Protein AF-E4WZV2-F1 (afdb_monomer_lite)

Sequence (650 aa):
MSTLGLYFEDKPLRQGTKRGLGPADRYPQDKLQKEDELSATFLKHGFSLINPLISQPNESSSAKDVFMQKFSEKSEEDETLMPNFYEKRVLKSLKQIQEDSMRCFQIQDELKEAKRKVSIPKDCFRLIPTGIAAHQNRHRDLRIFLEDLSDSIPLEDLLNPKKRNTKIPMFVPRKNELFYLFAEHNVPVSRATWYIKLIAYNMPLLLPEQTSKSNRTKRQKDDPGAEWTKKVVDFFEDMWNKHTDYNLPSQKSQSASQAKPMSREAIEDYWNYACDILRYMYTENMLDKEEILLRILKICEAIKPGEEYKLRQILPILLVYISDYVRNTLHSRRLSFFASQMIYWIEVEMTEEQNREKNDAIATKDKLNNNLEYERRYDTLTWGLNSIIHMVTMYCPSALVWYDPGDIRNHPGSPLDILPQAPSQMMIPPSAAQFYNGEEEYLQYLRQHERMISKRSTAVENKWSRYTSKDSLTSAVITKVVDIIRVLDKAAQTIRGTDSSKSDPLKPVYDPIFKLGNIETSSIIGTLCDWAVNSKRYGSFRAILIAKLLAQRKEEIDLQEPNRKSSVPVFQSELFTYLNESAPYSENTEAFHHLICLFGELIRHDCFSHSMYISSLISRGIRTDITSHSNPGMLIIFNCFEFINFITIK

Radius of gyration: 41.73 Å; chains: 1; bounding box: 101×79×146 Å

Organism: Oikopleura dioica (NCBI:txid34765)

Structure (mmCIF, N/CA/C/O backbone):
data_AF-E4WZV2-F1
#
_entry.id   AF-E4WZV2-F1
#
loop_
_atom_site.group_PDB
_atom_site.id
_atom_site.type_symbol
_atom_site.label_atom_id
_atom_site.label_alt_id
_atom_site.label_comp_id
_atom_site.label_asym_id
_atom_site.label_entity_id
_atom_site.label_seq_id
_atom_site.pdbx_PDB_ins_code
_atom_site.Cartn_x
_atom_site.Cartn_y
_atom_site.Cartn_z
_atom_site.occupancy
_atom_site.B_iso_or_equiv
_atom_site.auth_seq_id
_atom_site.auth_comp_id
_atom_site.auth_asym_id
_atom_site.auth_atom_id
_atom_site.pdbx_PDB_model_num
ATOM 1 N N . MET A 1 1 ? -23.251 9.380 -36.794 1.00 33.19 1 MET A N 1
ATOM 2 C CA . MET A 1 1 ? -22.694 8.838 -38.049 1.00 33.19 1 MET A CA 1
ATOM 3 C C . MET A 1 1 ? -21.344 8.216 -37.728 1.00 33.19 1 MET A C 1
ATOM 5 O O . MET A 1 1 ? -20.377 8.951 -37.607 1.00 33.19 1 MET A O 1
ATOM 9 N N . SER A 1 2 ? -21.286 6.902 -37.492 1.00 25.09 2 SER A N 1
ATOM 10 C CA . SER A 1 2 ? -20.016 6.170 -37.418 1.00 25.09 2 SER A CA 1
ATOM 11 C C . SER A 1 2 ? -19.949 5.203 -38.596 1.00 25.09 2 SER A C 1
ATOM 13 O O . SER A 1 2 ? -20.715 4.251 -38.717 1.00 25.09 2 SER A O 1
ATOM 15 N N . THR A 1 3 ? -19.062 5.523 -39.525 1.00 30.50 3 THR A N 1
ATOM 16 C CA . THR A 1 3 ? -18.674 4.692 -40.657 1.00 30.50 3 THR A CA 1
ATOM 17 C C . THR A 1 3 ? -17.703 3.626 -40.155 1.00 30.50 3 THR A C 1
ATOM 19 O O . THR A 1 3 ? -16.526 3.892 -39.930 1.00 30.50 3 THR A O 1
ATOM 22 N N . LEU A 1 4 ? -18.204 2.406 -39.953 1.00 29.59 4 LEU A N 1
ATOM 23 C CA . LEU A 1 4 ? -17.368 1.216 -39.796 1.00 29.59 4 LEU A CA 1
ATOM 24 C C . LEU A 1 4 ? -16.788 0.857 -41.170 1.00 29.59 4 LEU A C 1
ATOM 26 O O . LEU A 1 4 ? -17.463 0.268 -42.011 1.00 29.59 4 LEU A O 1
ATOM 30 N N . GLY A 1 5 ? -15.540 1.264 -41.402 1.00 29.16 5 GLY A N 1
ATOM 31 C CA . GLY A 1 5 ? -14.738 0.808 -42.531 1.00 29.16 5 GLY A CA 1
ATOM 32 C C . GLY A 1 5 ? -14.403 -0.672 -42.366 1.00 29.16 5 GLY A C 1
ATOM 33 O O . GLY A 1 5 ? -13.585 -1.038 -41.525 1.00 29.16 5 GLY A O 1
ATOM 34 N N . LEU A 1 6 ? -15.050 -1.523 -43.159 1.00 30.12 6 LEU A N 1
ATOM 35 C CA . LEU A 1 6 ? -14.664 -2.919 -43.330 1.00 30.12 6 LEU A CA 1
ATOM 36 C C . LEU A 1 6 ? -13.419 -2.963 -44.224 1.00 30.12 6 LEU A C 1
ATOM 38 O O . LEU A 1 6 ? -13.514 -2.819 -45.441 1.00 30.12 6 LEU A O 1
ATOM 42 N N . TYR A 1 7 ? -12.247 -3.140 -43.615 1.00 29.33 7 TYR A N 1
ATOM 43 C CA . TYR A 1 7 ? -11.054 -3.584 -44.331 1.00 29.33 7 TYR A CA 1
ATOM 44 C C . TYR A 1 7 ? -11.296 -5.016 -44.826 1.00 29.33 7 TYR A C 1
ATOM 46 O O . TYR A 1 7 ? -11.487 -5.932 -44.026 1.00 29.33 7 TYR A O 1
ATOM 54 N N . PHE A 1 8 ? -11.313 -5.204 -46.146 1.00 30.94 8 PHE A N 1
ATOM 55 C CA . PHE A 1 8 ? -11.288 -6.523 -46.771 1.00 30.94 8 PHE A CA 1
ATOM 56 C C . PHE A 1 8 ? -9.893 -7.134 -46.576 1.00 30.94 8 PHE A C 1
ATOM 58 O O . PHE A 1 8 ? -8.922 -6.702 -47.190 1.00 30.94 8 PHE A O 1
ATOM 65 N N . GLU A 1 9 ? -9.787 -8.126 -45.693 1.00 28.84 9 GLU A N 1
ATOM 66 C CA . GLU A 1 9 ? -8.647 -9.044 -45.660 1.00 28.84 9 GLU A CA 1
ATOM 67 C C . GLU A 1 9 ? -8.848 -10.096 -46.764 1.00 28.84 9 GLU A C 1
ATOM 69 O O . GLU A 1 9 ? -9.738 -10.945 -46.669 1.00 28.84 9 GLU A O 1
ATOM 74 N N . ASP A 1 10 ? -8.013 -10.056 -47.805 1.00 34.25 10 ASP A N 1
ATOM 75 C CA . ASP A 1 10 ? -7.937 -11.093 -48.838 1.00 34.25 10 ASP A CA 1
ATOM 76 C C . ASP A 1 10 ? -7.360 -12.389 -48.247 1.00 34.25 10 ASP A C 1
ATOM 78 O O . ASP A 1 10 ? -6.160 -12.667 -48.310 1.00 34.25 10 ASP A O 1
ATOM 82 N N . LYS A 1 11 ? -8.223 -13.222 -47.659 1.00 33.31 11 LYS A N 1
ATOM 83 C CA . LYS A 1 11 ? -7.899 -14.627 -47.385 1.00 33.31 11 LYS A CA 1
ATOM 84 C C . LYS A 1 11 ? -8.410 -15.491 -48.541 1.00 33.31 11 LYS A C 1
ATOM 86 O O . LYS A 1 11 ? -9.596 -15.419 -48.864 1.00 33.31 11 LYS A O 1
ATOM 91 N N . PRO A 1 12 ? -7.570 -16.350 -49.151 1.00 34.56 12 PRO A N 1
ATOM 92 C CA . PRO A 1 12 ? -8.030 -17.259 -50.190 1.00 34.56 12 PRO A CA 1
ATOM 93 C C . PRO A 1 12 ? -9.031 -18.248 -49.584 1.00 34.56 12 PRO A C 1
ATOM 95 O O . PRO A 1 12 ? -8.688 -19.068 -48.728 1.00 34.56 12 PRO A O 1
ATOM 98 N N . LEU A 1 13 ? -10.289 -18.149 -50.018 1.00 38.69 13 LEU A N 1
ATOM 99 C CA . LEU A 1 13 ? -11.359 -19.074 -49.658 1.00 38.69 13 LEU A CA 1
ATOM 100 C C . LEU A 1 13 ? -10.917 -20.505 -49.988 1.00 38.69 13 LEU A C 1
ATOM 102 O O . LEU A 1 13 ? -10.602 -20.825 -51.136 1.00 38.69 13 LEU A O 1
ATOM 106 N N . ARG A 1 14 ? -10.885 -21.372 -48.968 1.00 39.44 14 ARG A N 1
ATOM 107 C CA . ARG A 1 14 ? -10.616 -22.806 -49.124 1.00 39.44 14 ARG A CA 1
ATOM 108 C C . ARG A 1 14 ? -11.649 -23.398 -50.087 1.00 39.44 14 ARG A C 1
ATOM 110 O O . ARG A 1 14 ? -12.802 -23.599 -49.718 1.00 39.44 14 ARG A O 1
ATOM 117 N N . GLN A 1 15 ? -11.220 -23.686 -51.315 1.00 48.53 15 GLN A N 1
ATOM 118 C CA . GLN A 1 15 ? -11.997 -24.404 -52.323 1.00 48.53 15 GLN A CA 1
ATOM 119 C C . GLN A 1 15 ? -12.183 -25.858 -51.883 1.00 48.53 15 GLN A C 1
ATOM 121 O O . GLN A 1 15 ? -11.392 -26.743 -52.201 1.00 48.53 15 GLN A O 1
ATOM 126 N N . GLY A 1 16 ? -13.236 -26.095 -51.112 1.00 41.72 16 GLY A N 1
ATOM 127 C CA . GLY A 1 16 ? -13.683 -27.418 -50.721 1.00 41.72 16 GLY A CA 1
ATOM 128 C C . GLY A 1 16 ? -15.093 -27.655 -51.234 1.00 41.72 16 GLY A C 1
ATOM 129 O O . GLY A 1 16 ? -16.047 -27.176 -50.637 1.00 41.72 16 GLY A O 1
ATOM 130 N N . THR A 1 17 ? -15.191 -28.479 -52.278 1.00 43.09 17 THR A N 1
ATOM 131 C CA . THR A 1 17 ? -16.385 -29.163 -52.814 1.00 43.09 17 THR A CA 1
ATOM 132 C C . THR A 1 17 ? -17.188 -28.467 -53.928 1.00 43.09 17 THR A C 1
ATOM 134 O O . THR A 1 17 ? -17.688 -27.360 -53.793 1.00 43.09 17 THR A O 1
ATOM 137 N N . LYS A 1 18 ? -17.328 -29.229 -55.029 1.00 45.31 18 LYS A N 1
ATOM 138 C CA . LYS A 1 18 ? -17.996 -28.969 -56.322 1.00 45.31 18 LYS A CA 1
ATOM 139 C C . LYS A 1 18 ? -17.249 -28.040 -57.292 1.00 45.31 18 LYS A C 1
ATOM 141 O O . LYS A 1 18 ? -17.535 -26.857 -57.420 1.00 45.31 18 LYS A O 1
ATOM 146 N N . ARG A 1 19 ? -16.335 -28.648 -58.064 1.00 53.59 19 ARG A N 1
ATOM 147 C CA . ARG A 1 19 ? -15.896 -28.146 -59.379 1.00 53.59 19 ARG A CA 1
ATOM 148 C C . ARG A 1 19 ? -17.147 -27.819 -60.210 1.00 53.59 19 ARG A C 1
ATOM 150 O O . ARG A 1 19 ? -17.848 -28.748 -60.593 1.00 53.59 19 ARG A O 1
ATOM 157 N N . GLY A 1 20 ? -17.451 -26.547 -60.445 1.00 55.19 20 GLY A N 1
ATOM 158 C CA . GLY A 1 20 ? -18.516 -26.169 -61.383 1.00 55.19 20 GLY A CA 1
ATOM 159 C C . GLY A 1 20 ? -19.234 -24.855 -61.097 1.00 55.19 20 GLY A C 1
ATOM 160 O O . GLY A 1 20 ? -19.883 -24.336 -61.992 1.00 55.19 20 GLY A O 1
ATOM 161 N N . LEU A 1 21 ? -19.116 -24.285 -59.899 1.00 57.22 21 LEU A N 1
ATOM 162 C CA . LEU A 1 21 ? -19.646 -22.950 -59.626 1.00 57.22 21 LEU A CA 1
ATOM 163 C C . LEU A 1 21 ? -18.458 -22.047 -59.305 1.00 57.22 21 LEU A C 1
ATOM 165 O O . LEU A 1 21 ? -17.750 -22.269 -58.323 1.00 57.22 21 LEU A O 1
ATOM 169 N N . GLY A 1 22 ? -18.182 -21.101 -60.202 1.00 65.25 22 GLY A N 1
ATOM 170 C CA . GLY A 1 22 ? -17.192 -20.049 -59.988 1.00 65.25 22 GLY A CA 1
ATOM 171 C C . GLY A 1 22 ? -17.564 -19.150 -58.799 1.00 65.25 22 GLY A C 1
ATOM 172 O O . GLY A 1 22 ? -18.544 -19.413 -58.097 1.00 65.25 22 GLY A O 1
ATOM 173 N N . PRO A 1 23 ? -16.791 -18.083 -58.536 1.00 73.62 23 PRO A N 1
ATOM 174 C CA . PRO A 1 23 ? -17.208 -17.090 -57.551 1.00 73.62 23 PRO A CA 1
ATOM 175 C C . PRO A 1 23 ? -18.595 -16.530 -57.914 1.00 73.62 23 PRO A C 1
ATOM 177 O O . PRO A 1 23 ? -18.964 -16.503 -59.089 1.00 73.62 23 PRO A O 1
ATOM 180 N N . ALA A 1 24 ? -19.364 -16.118 -56.901 1.00 74.94 24 ALA A N 1
ATOM 181 C CA . ALA A 1 24 ? -20.712 -15.582 -57.095 1.00 74.94 24 ALA A CA 1
ATOM 182 C C . ALA A 1 24 ? -20.720 -14.459 -58.151 1.00 74.94 24 ALA A C 1
ATOM 184 O O . ALA A 1 24 ? -19.773 -13.675 -58.223 1.00 74.94 24 ALA A O 1
ATOM 185 N N . ASP A 1 25 ? -21.762 -14.427 -58.985 1.00 67.69 25 ASP A N 1
ATOM 186 C CA . ASP A 1 25 ? -21.923 -13.503 -60.121 1.00 67.69 25 ASP A CA 1
ATOM 187 C C . ASP A 1 25 ? -20.788 -13.507 -61.159 1.00 67.69 25 ASP A C 1
ATOM 189 O O . ASP A 1 25 ? -20.631 -12.562 -61.934 1.00 67.69 25 ASP A O 1
ATOM 193 N N . ARG A 1 26 ? -20.011 -14.595 -61.245 1.00 68.81 26 ARG A N 1
ATOM 194 C CA . ARG A 1 26 ? -18.988 -14.763 -62.280 1.00 68.81 26 ARG A CA 1
ATOM 195 C C . ARG A 1 26 ? -19.227 -16.022 -63.106 1.00 68.81 26 ARG A C 1
ATOM 197 O O . ARG A 1 26 ? -19.011 -17.138 -62.639 1.00 68.81 26 ARG A O 1
ATOM 204 N N . TYR A 1 27 ? -19.581 -15.813 -64.371 1.00 70.88 27 TYR A N 1
ATOM 205 C CA . TYR A 1 27 ? -19.827 -16.869 -65.353 1.00 70.88 27 TYR A CA 1
ATOM 206 C C . TYR A 1 27 ? -18.767 -16.798 -66.462 1.00 70.88 27 TYR A C 1
ATOM 208 O O . TYR A 1 27 ? -18.939 -16.051 -67.425 1.00 70.88 27 TYR A O 1
ATOM 216 N N . PRO A 1 28 ? -17.619 -17.482 -66.305 1.00 70.12 28 PRO A N 1
ATOM 217 C CA . PRO A 1 28 ? -16.607 -17.537 -67.355 1.00 70.12 28 PRO A CA 1
ATOM 218 C C . PRO A 1 28 ? -17.136 -18.291 -68.586 1.00 70.12 28 PRO A C 1
ATOM 220 O O . PRO A 1 28 ? -17.929 -19.221 -68.447 1.00 70.12 28 PRO A O 1
ATOM 223 N N . GLN A 1 29 ? -16.692 -17.898 -69.785 1.00 71.12 29 GLN A N 1
ATOM 224 C CA . GLN A 1 29 ? -16.990 -18.652 -71.005 1.00 71.12 29 GLN A CA 1
ATOM 225 C C . GLN A 1 29 ? -16.186 -19.953 -71.028 1.00 71.12 29 GLN A C 1
ATOM 227 O O . GLN A 1 29 ? -14.953 -19.935 -71.072 1.00 71.12 29 GLN A O 1
ATOM 232 N N . ASP A 1 30 ? -16.898 -21.076 -70.985 1.00 69.56 30 ASP A N 1
ATOM 233 C CA . ASP A 1 30 ? -16.326 -22.413 -71.096 1.00 69.56 30 ASP A CA 1
ATOM 234 C C . ASP A 1 30 ? -16.419 -22.910 -72.541 1.00 69.56 30 ASP A C 1
ATOM 236 O O . ASP A 1 30 ? -17.413 -22.695 -73.221 1.00 69.56 30 ASP A O 1
ATOM 240 N N . LYS A 1 31 ? -15.426 -23.679 -72.999 1.00 70.50 31 LYS A N 1
ATOM 241 C CA . LYS A 1 31 ? -15.365 -24.217 -74.378 1.00 70.50 31 LYS A CA 1
ATOM 242 C C . LYS A 1 31 ? -16.499 -25.188 -74.760 1.00 70.50 31 LYS A C 1
ATOM 244 O O . LYS A 1 31 ? -16.500 -25.714 -75.866 1.00 70.50 31 LYS A O 1
ATOM 249 N N . LEU A 1 32 ? -17.381 -25.519 -73.821 1.00 71.38 32 LEU A N 1
ATOM 250 C CA . LEU A 1 32 ? -18.491 -26.463 -73.979 1.00 71.38 32 LEU A CA 1
ATOM 251 C C . LEU A 1 32 ? -19.839 -25.750 -73.793 1.00 71.38 32 LEU A C 1
ATOM 253 O O . LEU A 1 32 ? -20.777 -26.319 -73.232 1.00 71.38 32 LEU A O 1
ATOM 257 N N . GLN A 1 33 ? -19.931 -24.479 -74.190 1.00 72.19 33 GLN A N 1
ATOM 258 C CA . GLN A 1 33 ? -21.180 -23.734 -74.126 1.00 72.19 33 GLN A CA 1
ATOM 259 C C . GLN A 1 33 ? -22.119 -24.143 -75.262 1.00 72.19 33 GLN A C 1
ATOM 261 O O . GLN A 1 33 ? -21.710 -24.370 -76.395 1.00 72.19 33 GLN A O 1
ATOM 266 N N . LYS A 1 34 ? -23.419 -24.203 -74.955 1.00 72.06 34 LYS A N 1
ATOM 267 C CA . LYS A 1 34 ? -24.461 -24.556 -75.933 1.00 72.06 34 LYS A CA 1
ATOM 268 C C . LYS A 1 34 ? -24.555 -23.577 -77.107 1.00 72.06 34 LYS A C 1
ATOM 270 O O . LYS A 1 34 ? -25.087 -23.947 -78.146 1.00 72.06 34 LYS A O 1
ATOM 275 N N . GLU A 1 35 ? -24.078 -22.345 -76.935 1.00 70.38 35 GLU A N 1
ATOM 276 C CA . GLU A 1 35 ? -24.013 -21.350 -78.013 1.00 70.38 35 GLU A CA 1
ATOM 277 C C . GLU A 1 35 ? -22.998 -21.727 -79.103 1.00 70.38 35 GLU A C 1
ATOM 279 O O . GLU A 1 35 ? -23.211 -21.398 -80.268 1.00 70.38 35 GLU A O 1
ATOM 284 N N . ASP A 1 36 ? -21.967 -22.502 -78.749 1.00 73.81 36 ASP A N 1
ATOM 285 C CA . ASP A 1 36 ? -20.927 -22.978 -79.667 1.00 73.81 36 ASP A CA 1
ATOM 286 C C . ASP A 1 36 ? -21.320 -24.283 -80.398 1.00 73.81 36 ASP A C 1
ATOM 288 O O . ASP A 1 36 ? -20.597 -24.760 -81.279 1.00 73.81 36 ASP A O 1
ATOM 292 N N . GLU A 1 37 ? -22.468 -24.889 -80.065 1.00 76.75 37 GLU A N 1
ATOM 293 C CA . GLU A 1 37 ? -22.968 -26.096 -80.733 1.00 76.75 37 GLU A CA 1
ATOM 294 C C . GLU A 1 37 ? -23.531 -25.750 -82.126 1.00 76.75 37 GLU A C 1
ATOM 296 O O . GLU A 1 37 ? -24.649 -25.266 -82.261 1.00 76.75 37 GLU A O 1
ATOM 301 N N . LEU A 1 38 ? -22.792 -26.030 -83.204 1.00 72.62 38 LEU A N 1
ATOM 302 C CA . LEU A 1 38 ? -23.200 -25.722 -84.588 1.00 72.62 38 LEU A CA 1
ATOM 303 C C . LEU A 1 38 ? -24.306 -26.657 -85.126 1.00 72.62 38 LEU A C 1
ATOM 305 O O . LEU A 1 38 ? -24.081 -27.486 -86.009 1.00 72.62 38 LEU A O 1
ATOM 309 N N . SER A 1 39 ? -25.528 -26.522 -84.610 1.00 75.44 39 SER A N 1
ATOM 310 C CA . SER A 1 39 ? -26.705 -27.241 -85.111 1.00 75.44 39 SER A CA 1
ATOM 311 C C . SER A 1 39 ? -27.278 -26.602 -86.385 1.00 75.44 39 SER A C 1
ATOM 313 O O . SER A 1 39 ? -27.255 -25.382 -86.566 1.00 75.44 39 SER A O 1
ATOM 315 N N . ALA A 1 40 ? -27.871 -27.417 -87.266 1.00 74.50 40 ALA A N 1
ATOM 316 C CA . ALA A 1 40 ? -28.488 -26.961 -88.518 1.00 74.50 40 ALA A CA 1
ATOM 317 C C . ALA A 1 40 ? -29.621 -25.934 -88.307 1.00 74.50 40 ALA A C 1
ATOM 319 O O . ALA A 1 40 ? -29.893 -25.117 -89.189 1.00 74.50 40 ALA A O 1
ATOM 320 N N . THR A 1 41 ? -30.279 -25.961 -87.145 1.00 74.44 41 THR A N 1
ATOM 321 C CA . THR A 1 41 ? -31.282 -24.967 -86.742 1.00 74.44 41 THR A CA 1
ATOM 322 C C . THR A 1 41 ? -30.646 -23.627 -86.376 1.00 74.44 41 THR A C 1
ATOM 324 O O . THR A 1 41 ? -31.104 -22.601 -86.883 1.00 74.44 41 THR A O 1
ATOM 327 N N . PHE A 1 42 ? -29.570 -23.630 -85.578 1.00 78.75 42 PHE A N 1
ATOM 328 C CA . PHE A 1 42 ? -28.861 -22.415 -85.152 1.00 78.75 42 PHE A CA 1
ATOM 329 C C . PHE A 1 42 ? -28.150 -21.721 -86.317 1.00 78.75 42 PHE A C 1
ATOM 331 O O . PHE A 1 42 ? -28.167 -20.498 -86.398 1.00 78.75 42 PHE A O 1
ATOM 338 N N . LEU A 1 43 ? -27.612 -22.482 -87.275 1.00 76.00 43 LEU A N 1
ATOM 339 C CA . LEU A 1 43 ? -26.991 -21.928 -88.485 1.00 76.00 43 LEU A CA 1
ATOM 340 C C . LEU A 1 43 ? -27.982 -21.188 -89.399 1.00 76.00 43 LEU A C 1
ATOM 342 O O . LEU A 1 43 ? -27.593 -20.248 -90.084 1.00 76.00 43 LEU A O 1
ATOM 346 N N . LYS A 1 44 ? -29.254 -21.613 -89.435 1.00 79.56 44 LYS A N 1
ATOM 347 C CA . LYS A 1 44 ? -30.284 -21.002 -90.296 1.00 79.56 44 LYS A CA 1
ATOM 348 C C . LYS A 1 44 ? -31.044 -19.855 -89.630 1.00 79.56 44 LYS A C 1
ATOM 350 O O . LYS A 1 44 ? -31.426 -18.922 -90.325 1.00 79.56 44 LYS A O 1
ATOM 355 N N . HIS A 1 45 ? -31.298 -19.944 -88.324 1.00 75.81 45 HIS A N 1
ATOM 356 C CA . HIS A 1 45 ? -32.179 -19.011 -87.605 1.00 75.81 45 HIS A CA 1
ATOM 357 C C . HIS A 1 45 ? -31.451 -18.177 -86.539 1.00 75.81 45 HIS A C 1
ATOM 359 O O . HIS A 1 45 ? -32.068 -17.310 -85.927 1.00 75.81 45 HIS A O 1
ATOM 365 N N . GLY A 1 46 ? -30.153 -18.413 -86.327 1.00 75.19 46 GLY A N 1
ATOM 366 C CA . GLY A 1 46 ? -29.395 -17.850 -85.212 1.00 75.19 46 GLY A CA 1
ATOM 367 C C . GLY A 1 46 ? -29.622 -18.614 -83.903 1.00 75.19 46 GLY A C 1
ATOM 368 O O . GLY A 1 46 ? -30.600 -19.348 -83.741 1.00 75.19 46 GLY A O 1
ATOM 369 N N . PHE A 1 47 ? -28.693 -18.462 -82.957 1.00 76.44 47 PHE A N 1
ATOM 370 C CA . PHE A 1 47 ? -28.859 -18.956 -81.590 1.00 76.44 47 PHE A CA 1
ATOM 371 C C . PHE A 1 47 ? -29.677 -17.945 -80.776 1.00 76.44 47 PHE A C 1
ATOM 373 O O . PHE A 1 47 ? -29.292 -16.783 -80.659 1.00 76.44 47 PHE A O 1
ATOM 380 N N . SER A 1 48 ? -30.802 -18.378 -80.205 1.00 69.56 48 SER A N 1
ATOM 381 C CA . SER A 1 48 ? -31.649 -17.550 -79.339 1.00 69.56 48 SER A CA 1
ATOM 382 C C . SER A 1 48 ? -31.906 -18.264 -78.017 1.00 69.56 48 SER A C 1
ATOM 384 O O . SER A 1 48 ? -32.500 -19.347 -77.995 1.00 69.56 48 SER A O 1
ATOM 386 N N . LEU A 1 49 ? -31.495 -17.652 -76.907 1.00 66.06 49 LEU A N 1
ATOM 387 C CA . LEU A 1 49 ? -31.724 -18.191 -75.571 1.00 66.06 49 LEU A CA 1
ATOM 388 C C . LEU A 1 49 ? -33.162 -17.878 -75.136 1.00 66.06 49 LEU A C 1
ATOM 390 O O . LEU A 1 49 ? -33.434 -16.864 -74.498 1.00 66.06 49 LEU A O 1
ATOM 394 N N . ILE A 1 50 ? -34.109 -18.742 -75.493 1.00 61.47 50 ILE A N 1
ATOM 395 C CA . ILE A 1 50 ? -35.469 -18.645 -74.959 1.00 61.47 50 ILE A CA 1
ATOM 396 C C . ILE A 1 50 ? -35.418 -19.212 -73.543 1.00 61.47 50 ILE A C 1
ATOM 398 O O . ILE A 1 50 ? -35.548 -20.418 -73.339 1.00 61.47 50 ILE A O 1
ATOM 402 N N . ASN A 1 51 ? -35.158 -18.361 -72.551 1.00 58.38 51 ASN A N 1
ATOM 403 C CA . ASN A 1 51 ? -35.250 -18.781 -71.160 1.00 58.38 51 ASN A CA 1
ATOM 404 C C . ASN A 1 51 ? -36.744 -19.013 -70.842 1.00 58.38 51 ASN A C 1
ATOM 406 O O . ASN A 1 51 ? -37.532 -18.063 -70.919 1.00 58.38 51 ASN A O 1
ATOM 410 N N . PRO A 1 52 ? -37.177 -20.246 -70.514 1.00 58.34 52 PRO A N 1
ATOM 411 C CA . PRO A 1 52 ? -38.594 -20.555 -70.302 1.00 58.34 52 PRO A CA 1
ATOM 412 C C . PRO A 1 52 ? -39.199 -19.822 -69.094 1.00 58.34 52 PRO A C 1
ATOM 414 O O . PRO A 1 52 ? -40.417 -19.748 -68.968 1.00 58.34 52 PRO A O 1
ATOM 417 N N . LEU A 1 53 ? -38.360 -19.255 -68.219 1.00 53.88 53 LEU A N 1
ATOM 418 C CA . LEU A 1 53 ? -38.792 -18.420 -67.096 1.00 53.88 53 LEU A CA 1
ATOM 419 C C . LEU A 1 53 ? -38.932 -16.930 -67.453 1.00 53.88 53 LEU A C 1
ATOM 421 O O . LEU A 1 53 ? -39.625 -16.215 -66.741 1.00 53.88 53 LEU A O 1
ATOM 425 N N . ILE A 1 54 ? -38.285 -16.466 -68.528 1.00 54.34 54 ILE A N 1
ATOM 426 C CA . ILE A 1 54 ? -38.201 -15.041 -68.905 1.00 54.34 54 ILE A CA 1
ATOM 427 C C . ILE A 1 54 ? -39.084 -14.736 -70.123 1.00 54.34 54 ILE A C 1
ATOM 429 O O . ILE A 1 54 ? -39.689 -13.681 -70.199 1.00 54.34 54 ILE A O 1
ATOM 433 N N . SER A 1 55 ? -39.272 -15.700 -71.026 1.00 54.16 55 SER A N 1
ATOM 434 C CA . SER A 1 55 ? -40.108 -15.576 -72.236 1.00 54.16 55 SER A CA 1
ATOM 435 C C . SER A 1 55 ? -41.626 -15.612 -71.983 1.00 54.16 55 SER A C 1
ATOM 437 O O . SER A 1 55 ? -42.406 -15.967 -72.867 1.00 54.16 55 SER A O 1
ATOM 439 N N . GLN A 1 56 ? -42.067 -15.258 -70.775 1.00 60.94 56 GLN A N 1
ATOM 440 C CA . GLN A 1 56 ? -43.484 -15.046 -70.502 1.00 60.94 56 GLN A CA 1
ATOM 441 C C . GLN A 1 56 ? -43.865 -13.618 -70.917 1.00 60.94 56 GLN A C 1
ATOM 443 O O . GLN A 1 56 ? -43.088 -12.695 -70.681 1.00 60.94 56 GLN A O 1
ATOM 448 N N . PRO A 1 57 ? -45.069 -13.390 -71.474 1.00 62.19 57 PRO A N 1
ATOM 449 C CA . PRO A 1 57 ? -45.499 -12.069 -71.953 1.00 62.19 57 PRO A CA 1
ATOM 450 C C . PRO A 1 57 ? -45.504 -10.968 -70.873 1.00 62.19 57 PRO A C 1
ATOM 452 O O . PRO A 1 57 ? -45.641 -9.793 -71.197 1.00 62.19 57 PRO A O 1
ATOM 455 N N . ASN A 1 58 ? -45.318 -11.337 -69.601 1.00 64.81 58 ASN A N 1
ATOM 456 C CA . ASN A 1 58 ? -45.382 -10.454 -68.442 1.00 64.81 58 ASN A CA 1
ATOM 457 C C . ASN A 1 58 ? -44.011 -10.224 -67.774 1.00 64.81 58 ASN A C 1
ATOM 459 O O . ASN A 1 58 ? -43.977 -9.805 -66.621 1.00 64.81 58 ASN A O 1
ATOM 463 N N . GLU A 1 59 ? -42.891 -10.476 -68.461 1.00 67.69 59 GLU A N 1
ATOM 464 C CA . GLU A 1 59 ? -41.528 -10.267 -67.930 1.00 67.69 59 GLU A CA 1
ATOM 465 C C . GLU A 1 59 ? -41.337 -8.873 -67.309 1.00 67.69 59 GLU A C 1
ATOM 467 O O . GLU A 1 59 ? -40.765 -8.726 -66.232 1.00 67.69 59 GLU A O 1
ATOM 472 N N . SER A 1 60 ? -41.869 -7.844 -67.970 1.00 72.12 60 SER A N 1
ATOM 473 C CA . SER A 1 60 ? -41.759 -6.447 -67.534 1.00 72.12 60 SER A CA 1
ATOM 474 C C . SER A 1 60 ? -42.840 -6.025 -66.529 1.00 72.12 60 SER A C 1
ATOM 476 O O . SER A 1 60 ? -42.942 -4.843 -66.198 1.00 72.12 60 SER A O 1
ATOM 478 N N . SER A 1 61 ? -43.688 -6.951 -66.071 1.00 73.62 61 SER A N 1
ATOM 479 C CA . SER A 1 61 ? -44.782 -6.644 -65.144 1.00 73.62 61 SER A CA 1
ATOM 480 C C . SER A 1 61 ? -44.306 -6.612 -63.695 1.00 73.62 61 SER A C 1
ATOM 482 O O . SER A 1 61 ? -43.390 -7.326 -63.291 1.00 73.62 61 SER A O 1
ATOM 484 N N . SER A 1 62 ? -44.967 -5.796 -62.873 1.00 77.31 62 SER A N 1
ATOM 485 C CA . SER A 1 62 ? -44.686 -5.775 -61.439 1.00 77.31 62 SER A CA 1
ATOM 486 C C . SER A 1 62 ? -45.166 -7.066 -60.779 1.00 77.31 62 SER A C 1
ATOM 488 O O . SER A 1 62 ? -46.331 -7.438 -60.893 1.00 77.31 62 SER A O 1
ATOM 490 N N . ALA A 1 63 ? -44.298 -7.709 -59.996 1.00 75.25 63 ALA A N 1
ATOM 491 C CA . ALA A 1 63 ? -44.673 -8.861 -59.177 1.00 75.25 63 ALA A CA 1
ATOM 492 C C . ALA A 1 63 ? -45.506 -8.483 -57.933 1.00 75.25 63 ALA A C 1
ATOM 494 O O . ALA A 1 63 ? -45.762 -9.347 -57.095 1.00 75.25 63 ALA A O 1
ATOM 495 N N . LYS A 1 64 ? -45.916 -7.212 -57.784 1.00 72.38 64 LYS A N 1
ATOM 496 C CA . LYS A 1 64 ? -46.677 -6.718 -56.629 1.00 72.38 64 LYS A CA 1
ATOM 497 C C . LYS A 1 64 ? -47.944 -7.537 -56.400 1.00 72.38 64 LYS A C 1
ATOM 499 O O . LYS A 1 64 ? -48.140 -8.019 -55.293 1.00 72.38 64 LYS A O 1
ATOM 504 N N . ASP A 1 65 ? -48.748 -7.760 -57.431 1.00 69.75 65 ASP A N 1
ATOM 505 C CA . ASP A 1 65 ? -50.042 -8.433 -57.273 1.00 69.75 65 ASP A CA 1
ATOM 506 C C . ASP A 1 65 ? -49.874 -9.935 -56.995 1.00 69.75 65 ASP A C 1
ATOM 508 O O . ASP A 1 65 ? -50.572 -10.484 -56.150 1.00 69.75 65 ASP A O 1
ATOM 512 N N . VAL A 1 66 ? -48.866 -10.579 -57.598 1.00 70.44 66 VAL A N 1
ATOM 513 C CA . VAL A 1 66 ? -48.500 -11.987 -57.327 1.00 70.44 66 VAL A CA 1
ATOM 514 C C . VAL A 1 66 ? -47.984 -12.167 -55.901 1.00 70.44 66 VAL A C 1
ATOM 516 O O . VAL A 1 66 ? -48.284 -13.162 -55.239 1.00 70.44 66 VAL A O 1
ATOM 519 N N . PHE A 1 67 ? -47.186 -11.207 -55.430 1.00 68.56 67 PHE A N 1
ATOM 520 C CA . PHE A 1 67 ? -46.726 -11.164 -54.053 1.00 68.56 67 PHE A CA 1
ATOM 521 C C . PHE A 1 67 ? -47.947 -11.032 -53.138 1.00 68.56 67 PHE A C 1
ATOM 523 O O . PHE A 1 67 ? -48.181 -11.941 -52.350 1.00 68.56 67 PHE A O 1
ATOM 530 N N . MET A 1 68 ? -48.784 -10.004 -53.330 1.00 66.75 68 MET A N 1
ATOM 531 C CA . MET A 1 68 ? -49.988 -9.732 -52.530 1.00 66.75 68 MET A CA 1
ATOM 532 C C . MET A 1 68 ? -50.998 -10.894 -52.513 1.00 66.75 68 MET A C 1
ATOM 534 O O . MET A 1 68 ? -51.528 -11.210 -51.452 1.00 66.75 68 MET A O 1
ATOM 538 N N . GLN A 1 69 ? -51.209 -11.589 -53.635 1.00 66.50 69 GLN A N 1
ATOM 539 C CA . GLN A 1 69 ? -52.135 -12.724 -53.736 1.00 66.50 69 GLN A CA 1
ATOM 540 C C . GLN A 1 69 ? -51.671 -13.944 -52.918 1.00 66.50 69 GLN A C 1
ATOM 542 O O . GLN A 1 69 ? -52.469 -14.594 -52.244 1.00 66.50 69 GLN A O 1
ATOM 547 N N . LYS A 1 70 ? -50.358 -14.225 -52.884 1.00 63.53 70 LYS A N 1
ATOM 548 C CA . LYS A 1 70 ? -49.799 -15.270 -52.002 1.00 63.53 70 LYS A CA 1
ATOM 549 C C . LYS A 1 70 ? -49.920 -14.929 -50.512 1.00 63.53 70 LYS A C 1
ATOM 551 O O . LYS A 1 70 ? -49.856 -15.847 -49.693 1.00 63.53 70 LYS A O 1
ATOM 556 N N . PHE A 1 71 ? -50.063 -13.649 -50.157 1.00 57.38 71 PHE A N 1
ATOM 557 C CA . PHE A 1 71 ? -50.346 -13.223 -48.781 1.00 57.38 71 PHE A CA 1
ATOM 558 C C . PHE A 1 71 ? -51.836 -13.318 -48.450 1.00 57.38 71 PHE A C 1
ATOM 560 O O . PHE A 1 71 ? -52.162 -13.768 -47.355 1.00 57.38 71 PHE A O 1
ATOM 567 N N . SER A 1 72 ? -52.733 -12.987 -49.387 1.00 55.34 72 SER A N 1
ATOM 568 C CA . SER A 1 72 ? -54.183 -13.032 -49.149 1.00 55.34 72 SER A CA 1
ATOM 569 C C . SER A 1 72 ? -54.733 -14.452 -48.984 1.00 55.34 72 SER A C 1
ATOM 571 O O . SER A 1 72 ? -55.636 -14.663 -48.187 1.00 55.34 72 SER A O 1
ATOM 573 N N . GLU A 1 73 ? -54.170 -15.452 -49.674 1.00 55.75 73 GLU A N 1
ATOM 574 C CA . GLU A 1 73 ? -54.648 -16.848 -49.604 1.00 55.75 73 GLU A CA 1
ATOM 575 C C . GLU A 1 73 ? -54.380 -17.553 -48.256 1.00 55.75 73 GLU A C 1
ATOM 577 O O . GLU A 1 73 ? -54.820 -18.686 -48.059 1.00 55.75 73 GLU A O 1
ATOM 582 N N . LYS A 1 74 ? -53.647 -16.934 -47.316 1.00 54.38 74 LYS A N 1
ATOM 583 C CA . LYS A 1 74 ? -53.319 -17.549 -46.012 1.00 54.38 74 LYS A CA 1
ATOM 584 C C . LYS A 1 74 ? -53.674 -16.727 -44.776 1.00 54.38 74 LYS A C 1
ATOM 586 O O . LYS A 1 74 ? -53.390 -17.183 -43.669 1.00 54.38 74 LYS A O 1
ATOM 591 N N . SER A 1 75 ? -54.314 -15.574 -44.929 1.00 49.62 75 SER A N 1
ATOM 592 C CA . SER A 1 75 ? -54.821 -14.789 -43.803 1.00 49.62 75 SER A CA 1
ATOM 593 C C . SER A 1 75 ? -56.181 -14.196 -44.159 1.00 49.62 75 SER A C 1
ATOM 595 O O . SER A 1 75 ? -56.267 -13.047 -44.580 1.00 49.62 75 SER A O 1
ATOM 597 N N . GLU A 1 76 ? -57.244 -14.982 -43.978 1.00 51.03 76 GLU A N 1
ATOM 598 C CA . GLU A 1 76 ? -58.619 -14.452 -43.940 1.00 51.03 76 GLU A CA 1
ATOM 599 C C . GLU A 1 76 ? -58.891 -13.615 -42.676 1.00 51.03 76 GLU A C 1
ATOM 601 O O . GLU A 1 76 ? -59.970 -13.052 -42.531 1.00 51.03 76 GLU A O 1
ATOM 606 N N . GLU A 1 77 ? -57.910 -13.460 -41.783 1.00 51.94 77 GLU A N 1
ATOM 607 C CA . GLU A 1 77 ? -58.032 -12.618 -40.598 1.00 51.94 77 GLU A CA 1
ATOM 608 C C . GLU A 1 77 ? -56.874 -11.606 -40.547 1.00 51.94 77 GLU A C 1
ATOM 610 O O . GLU A 1 77 ? -55.700 -11.968 -40.453 1.00 51.94 77 GLU A O 1
ATOM 615 N N . ASP A 1 78 ? -57.257 -10.329 -40.615 1.00 49.38 78 ASP A N 1
ATOM 616 C CA . ASP A 1 78 ? -56.504 -9.110 -40.304 1.00 49.38 78 ASP A CA 1
ATOM 617 C C . ASP A 1 78 ? -55.410 -8.602 -41.272 1.00 49.38 78 ASP A C 1
ATOM 619 O O . ASP A 1 78 ? -54.231 -8.964 -41.223 1.00 49.38 78 ASP A O 1
ATOM 623 N N . GLU A 1 79 ? -55.773 -7.555 -42.031 1.00 51.16 79 GLU A N 1
ATOM 624 C CA . GLU A 1 79 ? -54.888 -6.669 -42.816 1.00 51.16 79 GLU A CA 1
ATOM 625 C C . GLU A 1 79 ? -53.764 -5.992 -41.993 1.00 51.16 79 GLU A C 1
ATOM 627 O O . GLU A 1 79 ? -52.822 -5.430 -42.557 1.00 51.16 79 GLU A O 1
ATOM 632 N N . THR A 1 80 ? -53.792 -6.070 -40.657 1.00 53.66 80 THR A N 1
ATOM 633 C CA . THR A 1 80 ? -52.756 -5.510 -39.765 1.00 53.66 80 THR A CA 1
ATOM 634 C C . THR A 1 80 ? -51.517 -6.408 -39.594 1.00 53.66 80 THR A C 1
ATOM 636 O O . THR A 1 80 ? -50.533 -5.990 -38.977 1.00 53.66 80 THR A O 1
ATOM 639 N N . LEU A 1 81 ? -51.493 -7.619 -40.172 1.00 52.47 81 LEU A N 1
ATOM 640 C CA . LEU A 1 81 ? -50.380 -8.579 -40.043 1.00 52.47 81 LEU A CA 1
ATOM 641 C C . LEU A 1 81 ? -49.270 -8.460 -41.111 1.00 52.47 81 LEU A C 1
ATOM 643 O O . LEU A 1 81 ? -48.217 -9.088 -40.954 1.00 52.47 81 LEU A O 1
ATOM 647 N N . MET A 1 82 ? -49.441 -7.630 -42.148 1.00 51.47 82 MET A N 1
ATOM 648 C CA . MET A 1 82 ? -48.446 -7.434 -43.222 1.00 51.47 82 MET A CA 1
ATOM 649 C C . MET A 1 82 ? -47.040 -7.021 -42.720 1.00 51.47 82 MET A C 1
ATOM 651 O O . MET A 1 82 ? -46.058 -7.631 -43.155 1.00 51.47 82 MET A O 1
ATOM 655 N N . PRO A 1 83 ? -46.890 -6.074 -41.768 1.00 53.81 83 PRO A N 1
ATOM 656 C CA . PRO A 1 83 ? -45.582 -5.751 -41.182 1.00 53.81 83 PRO A CA 1
ATOM 657 C C . PRO A 1 83 ? -45.042 -6.891 -40.301 1.00 53.81 83 PRO A C 1
ATOM 659 O O . PRO A 1 83 ? -43.853 -7.209 -40.327 1.00 53.81 83 PRO A O 1
ATOM 662 N N . ASN A 1 84 ? -45.935 -7.572 -39.575 1.00 53.66 84 ASN A N 1
ATOM 663 C CA . ASN A 1 84 ? -45.589 -8.582 -38.575 1.00 53.66 84 ASN A CA 1
ATOM 664 C C . ASN A 1 84 ? -45.033 -9.884 -39.176 1.00 53.66 84 ASN A C 1
ATOM 666 O O . ASN A 1 84 ? -44.204 -10.536 -38.540 1.00 53.66 84 ASN A O 1
ATOM 670 N N . PHE A 1 85 ? -45.449 -10.288 -40.381 1.00 58.78 85 PHE A N 1
ATOM 671 C CA . PHE A 1 85 ? -44.922 -11.498 -41.029 1.00 58.78 85 PHE A CA 1
ATOM 672 C C . PHE A 1 85 ? -43.485 -11.309 -41.540 1.00 58.78 85 PHE A C 1
ATOM 674 O O . PHE A 1 85 ? -42.624 -12.167 -41.301 1.00 58.78 85 PHE A O 1
ATOM 681 N N . TYR A 1 86 ? -43.213 -10.178 -42.203 1.00 59.78 86 TYR A N 1
ATOM 682 C CA . TYR A 1 86 ? -41.875 -9.833 -42.694 1.00 59.78 86 TYR A CA 1
ATOM 683 C C . TYR A 1 86 ? -40.897 -9.687 -41.519 1.00 59.78 86 TYR A C 1
ATOM 685 O O . TYR A 1 86 ? -39.806 -10.263 -41.527 1.00 59.78 86 TYR A O 1
ATOM 693 N N . GLU A 1 87 ? -41.339 -9.017 -40.451 1.00 58.50 87 GLU A N 1
ATOM 694 C CA . GLU A 1 87 ? -40.542 -8.797 -39.249 1.00 58.50 87 GLU A CA 1
ATOM 695 C C . GLU A 1 87 ? -40.318 -10.087 -38.434 1.00 58.50 87 GLU A C 1
ATOM 697 O O . GLU A 1 87 ? -39.203 -10.343 -37.983 1.00 58.50 87 GLU A O 1
ATOM 702 N N . LYS A 1 88 ? -41.317 -10.972 -38.283 1.00 62.91 88 LYS A N 1
ATOM 703 C CA . LYS A 1 88 ? -41.149 -12.199 -37.475 1.00 62.91 88 LYS A CA 1
ATOM 704 C C . LYS A 1 88 ? -40.437 -13.343 -38.185 1.00 62.91 88 LYS A C 1
ATOM 706 O O . LYS A 1 88 ? -39.754 -14.110 -37.507 1.00 62.91 88 LYS A O 1
ATOM 711 N N . ARG A 1 89 ? -40.614 -13.535 -39.497 1.00 67.62 89 ARG A N 1
ATOM 712 C CA . ARG A 1 89 ? -40.090 -14.731 -40.189 1.00 67.62 89 ARG A CA 1
ATOM 713 C C . ARG A 1 89 ? -38.794 -14.456 -40.939 1.00 67.62 89 ARG A C 1
ATOM 715 O O . ARG A 1 89 ? -37.826 -15.181 -40.729 1.00 67.62 89 ARG A O 1
ATOM 722 N N . VAL A 1 90 ? -38.747 -13.399 -41.753 1.00 71.38 90 VAL A N 1
ATOM 723 C CA . VAL A 1 90 ? -37.563 -13.078 -42.569 1.00 71.38 90 VAL A CA 1
ATOM 724 C C . VAL A 1 90 ? -36.419 -12.594 -41.683 1.00 71.38 90 VAL A C 1
ATOM 726 O O . VAL A 1 90 ? -35.324 -13.147 -41.763 1.00 71.38 90 VAL A O 1
ATOM 729 N N . LEU A 1 91 ? -36.669 -11.650 -40.764 1.00 74.50 91 LEU A N 1
ATOM 730 C CA . LEU A 1 91 ? -35.616 -11.194 -39.846 1.00 74.50 91 LEU A CA 1
ATOM 731 C C . LEU A 1 91 ? -35.154 -12.300 -38.896 1.00 74.50 91 LEU A C 1
ATOM 733 O O . LEU A 1 91 ? -33.973 -12.349 -38.571 1.00 74.50 91 LEU A O 1
ATOM 737 N N . LYS A 1 92 ? -36.039 -13.207 -38.463 1.00 78.00 92 LYS A N 1
ATOM 738 C CA . LYS A 1 92 ? -35.640 -14.351 -37.628 1.00 78.00 92 LYS A CA 1
ATOM 739 C C . LYS A 1 92 ? -34.721 -15.305 -38.389 1.00 78.00 92 LYS A C 1
ATOM 741 O O . LYS A 1 92 ? -33.703 -15.713 -37.844 1.00 78.00 92 LYS A O 1
ATOM 746 N N . SER A 1 93 ? -35.044 -15.628 -39.640 1.00 78.31 93 SER A N 1
ATOM 747 C CA . SER A 1 93 ? -34.182 -16.456 -40.489 1.00 78.31 93 SER A CA 1
ATOM 748 C C . SER A 1 93 ? -32.853 -15.770 -40.812 1.00 78.31 93 SER A C 1
ATOM 750 O O . SER A 1 93 ? -31.815 -16.420 -40.753 1.00 78.31 93 SER A O 1
ATOM 752 N N . LEU A 1 94 ? -32.853 -14.460 -41.081 1.00 83.12 94 LEU A N 1
ATOM 753 C CA . LEU A 1 94 ? -31.620 -13.695 -41.298 1.00 83.12 94 LEU A CA 1
ATOM 754 C C . LEU A 1 94 ? -30.750 -13.633 -40.037 1.00 83.12 94 LEU A C 1
ATOM 756 O O . LEU A 1 94 ? -29.547 -13.864 -40.124 1.00 83.12 94 LEU A O 1
ATOM 760 N N . LYS A 1 95 ? -31.352 -13.400 -38.863 1.00 83.25 95 LYS A N 1
ATOM 761 C CA . LYS A 1 95 ? -30.650 -13.454 -37.572 1.00 83.25 95 LYS A CA 1
ATOM 762 C C . LYS A 1 95 ? -30.051 -14.835 -37.322 1.00 83.25 95 LYS A C 1
ATOM 764 O O . LYS A 1 95 ? -28.889 -14.917 -36.953 1.00 83.25 95 LYS A O 1
ATOM 769 N N . GLN A 1 96 ? -30.794 -15.907 -37.604 1.00 86.75 96 GLN A N 1
ATOM 770 C CA . GLN A 1 96 ? -30.293 -17.277 -37.479 1.00 86.75 96 GLN A CA 1
ATOM 771 C C . GLN A 1 96 ? -29.073 -17.526 -38.381 1.00 86.75 96 GLN A C 1
ATOM 773 O O . GLN A 1 96 ? -28.064 -18.042 -37.915 1.00 86.75 96 GLN A O 1
ATOM 778 N N . ILE A 1 97 ? -29.129 -17.105 -39.650 1.00 85.56 97 ILE A N 1
ATOM 779 C CA . ILE A 1 97 ? -27.999 -17.232 -40.587 1.00 85.56 97 ILE A CA 1
ATOM 780 C C . ILE A 1 97 ? -26.790 -16.429 -40.095 1.00 85.56 97 ILE A C 1
ATOM 782 O O . ILE A 1 97 ? -25.659 -16.905 -40.171 1.00 85.56 97 ILE A O 1
ATOM 786 N N . GLN A 1 98 ? -27.015 -15.222 -39.572 1.00 83.44 98 GLN A N 1
ATOM 787 C CA . GLN A 1 98 ? -25.952 -14.391 -39.017 1.00 83.44 98 GLN A CA 1
ATOM 788 C C . GLN A 1 98 ? -25.321 -15.036 -37.774 1.00 83.44 98 GLN A C 1
ATOM 790 O O . GLN A 1 98 ? -24.099 -15.052 -37.653 1.00 83.44 98 GLN A O 1
ATOM 795 N N . GLU A 1 99 ? -26.129 -15.600 -36.876 1.00 84.94 99 GLU A N 1
ATOM 796 C CA . GLU A 1 99 ? -25.653 -16.329 -35.698 1.00 84.94 99 GLU A CA 1
ATOM 797 C C . GLU A 1 99 ? -24.840 -17.566 -36.078 1.00 84.94 99 GLU A C 1
ATOM 799 O O . GLU A 1 99 ? -23.758 -17.778 -35.531 1.00 84.94 99 GLU A O 1
ATOM 804 N N . ASP A 1 100 ? -25.315 -18.358 -37.036 1.00 83.00 100 ASP A N 1
ATOM 805 C CA . ASP A 1 100 ? -24.618 -19.566 -37.473 1.00 83.00 100 ASP A CA 1
ATOM 806 C C . ASP A 1 100 ? -23.326 -19.231 -38.236 1.00 83.00 100 ASP A C 1
ATOM 808 O O . ASP A 1 100 ? -22.294 -19.859 -38.001 1.00 83.00 100 ASP A O 1
ATOM 812 N N . SER A 1 101 ? -23.331 -18.170 -39.048 1.00 82.19 101 SER A N 1
ATOM 813 C CA . SER A 1 101 ? -22.123 -17.608 -39.661 1.00 82.19 101 SER A CA 1
ATOM 814 C C . SER A 1 101 ? -21.099 -17.205 -38.593 1.00 82.19 101 SER A C 1
ATOM 816 O O . SER A 1 101 ? -19.961 -17.677 -38.612 1.00 82.19 101 SER A O 1
ATOM 818 N N . MET A 1 102 ? -21.511 -16.426 -37.584 1.00 77.12 102 MET A N 1
ATOM 819 C CA . MET A 1 102 ? -20.634 -16.038 -36.472 1.00 77.12 102 MET A CA 1
ATOM 820 C C . MET A 1 102 ? -20.094 -17.249 -35.700 1.00 77.12 102 MET A C 1
ATOM 822 O O . MET A 1 102 ? -18.921 -17.253 -35.337 1.00 77.12 102 MET A O 1
ATOM 826 N N . ARG A 1 103 ? -20.903 -18.293 -35.480 1.00 76.31 103 ARG A N 1
ATOM 827 C CA . ARG A 1 103 ? -20.450 -19.541 -34.838 1.00 76.31 103 ARG A CA 1
ATOM 828 C C . ARG A 1 103 ? -19.387 -20.267 -35.656 1.00 76.31 103 ARG A C 1
ATOM 830 O O . ARG A 1 103 ? -18.450 -20.801 -35.075 1.00 76.31 103 ARG A O 1
ATOM 837 N N . CYS A 1 104 ? -19.517 -20.292 -36.980 1.00 68.62 104 CYS A N 1
ATOM 838 C CA . CYS A 1 104 ? -18.539 -20.930 -37.859 1.00 68.62 104 CYS A CA 1
ATOM 839 C C . CYS A 1 104 ? -17.234 -20.128 -37.990 1.00 68.62 104 CYS A C 1
ATOM 841 O O . CYS A 1 104 ? -16.179 -20.729 -38.180 1.00 68.62 104 CYS A O 1
ATOM 843 N N . PHE A 1 105 ? -17.289 -18.796 -37.880 1.00 68.00 105 PHE A N 1
ATOM 844 C CA . PHE A 1 105 ? -16.106 -17.924 -37.931 1.00 68.00 105 PHE A CA 1
ATOM 845 C C . PHE A 1 105 ? -15.383 -17.764 -36.586 1.00 68.00 105 PHE A C 1
ATOM 847 O O . PHE A 1 105 ? -14.272 -17.233 -36.552 1.00 68.00 105 PHE A O 1
ATOM 854 N N . GLN A 1 106 ? -15.966 -18.228 -35.479 1.00 67.50 106 GLN A N 1
ATOM 855 C CA . GLN A 1 106 ? -15.246 -18.329 -34.212 1.00 67.50 106 GLN A CA 1
ATOM 856 C C . GLN A 1 106 ? -14.171 -19.413 -34.322 1.00 67.50 106 GLN A C 1
ATOM 858 O O . GLN A 1 106 ? -14.459 -20.551 -34.694 1.00 67.50 106 GLN A O 1
ATOM 863 N N . ILE A 1 107 ? -12.927 -19.061 -33.978 1.00 60.94 107 ILE A N 1
ATOM 864 C CA . ILE A 1 107 ? -11.846 -20.035 -33.800 1.00 60.94 107 ILE A CA 1
ATOM 865 C C . ILE A 1 107 ? -12.347 -21.043 -32.764 1.00 60.94 107 ILE A C 1
ATOM 867 O O . ILE A 1 107 ? -12.564 -20.690 -31.604 1.00 60.94 107 ILE A O 1
ATOM 871 N N . GLN A 1 108 ? -12.615 -22.276 -33.199 1.00 59.81 108 GLN A N 1
ATOM 872 C CA . GLN A 1 108 ? -13.036 -23.331 -32.292 1.00 59.81 108 GLN A CA 1
ATOM 873 C C . GLN A 1 108 ? -11.864 -23.637 -31.367 1.00 59.81 108 GLN A C 1
ATOM 875 O O . GLN A 1 108 ? -10.886 -24.263 -31.766 1.00 59.81 108 GLN A O 1
ATOM 880 N N . ASP A 1 109 ? -11.967 -23.194 -30.119 1.00 51.88 109 ASP A N 1
ATOM 881 C CA . ASP A 1 109 ? -11.135 -23.715 -29.050 1.00 51.88 109 ASP A CA 1
ATOM 882 C C . ASP A 1 109 ? -11.468 -25.209 -28.888 1.00 51.88 109 ASP A C 1
ATOM 884 O O . ASP A 1 109 ? -12.400 -25.586 -28.168 1.00 51.88 109 ASP A O 1
ATOM 888 N N . GLU A 1 110 ? -10.671 -26.086 -29.507 1.00 55.19 110 GLU A N 1
ATOM 889 C CA . GLU A 1 110 ? -10.645 -27.539 -29.236 1.00 55.19 110 GLU A CA 1
ATOM 890 C C . GLU A 1 110 ? -10.409 -27.846 -27.729 1.00 55.19 110 GLU A C 1
ATOM 892 O O . GLU A 1 110 ? -10.538 -28.976 -27.259 1.00 55.19 110 GLU A O 1
ATOM 897 N N . LEU A 1 111 ? -10.142 -26.813 -26.918 1.00 52.31 111 LEU A N 1
ATOM 898 C CA . LEU A 1 111 ? -10.006 -26.831 -25.462 1.00 52.31 111 LEU A CA 1
ATOM 899 C C . LEU A 1 111 ? -11.234 -27.375 -24.707 1.00 52.31 111 LEU A C 1
ATOM 901 O O . LEU A 1 111 ? -11.091 -27.779 -23.549 1.00 52.31 111 LEU A O 1
ATOM 905 N N . LYS A 1 112 ? -12.441 -27.410 -25.298 1.00 49.72 112 LYS A N 1
ATOM 906 C CA . LYS A 1 112 ? -13.632 -27.921 -24.585 1.00 49.72 112 LYS A CA 1
ATOM 907 C C . LYS A 1 112 ? -13.603 -29.433 -24.341 1.00 49.72 112 LYS A C 1
ATOM 909 O O . LYS A 1 112 ? -14.126 -29.856 -23.308 1.00 49.72 112 LYS A O 1
ATOM 914 N N . GLU A 1 113 ? -12.949 -30.225 -25.190 1.00 47.78 113 GLU A N 1
ATOM 915 C CA . GLU A 1 113 ? -12.746 -31.664 -24.938 1.00 47.78 113 GLU A CA 1
ATOM 916 C C . GLU A 1 113 ? -11.499 -31.940 -24.077 1.00 47.78 113 GLU A C 1
ATOM 918 O O . GLU A 1 113 ? -11.437 -32.935 -23.354 1.00 47.78 113 GLU A O 1
ATOM 923 N N . ALA A 1 114 ? -10.553 -30.996 -24.025 1.00 47.19 114 ALA A N 1
ATOM 924 C CA . ALA A 1 114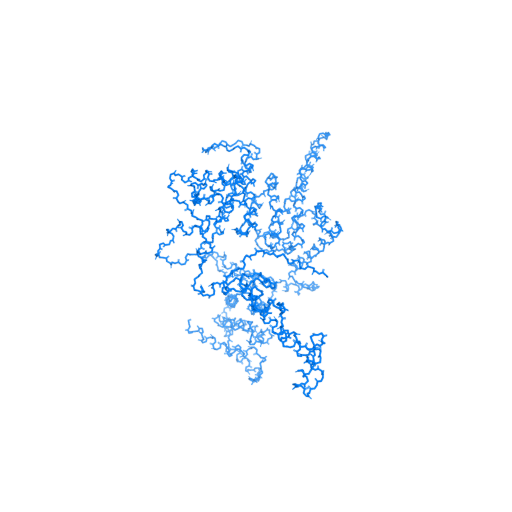 ? -9.351 -31.061 -23.191 1.00 47.19 114 ALA A CA 1
ATOM 925 C C . ALA A 1 114 ? -9.556 -30.593 -21.732 1.00 47.19 114 ALA A C 1
ATOM 927 O O . ALA A 1 114 ? -8.584 -30.409 -20.995 1.00 47.19 114 ALA A O 1
ATOM 928 N N . LYS A 1 115 ? -10.803 -30.475 -21.249 1.00 45.72 115 LYS A N 1
ATOM 929 C CA . LYS A 1 115 ? -11.153 -30.090 -19.860 1.00 45.72 115 LYS A CA 1
ATOM 930 C C . LYS A 1 115 ? -10.622 -31.022 -18.753 1.00 45.72 115 LYS A C 1
ATOM 932 O O . LYS A 1 115 ? -10.970 -30.851 -17.588 1.00 45.72 115 LYS A O 1
ATOM 937 N N . ARG A 1 116 ? -9.768 -32.001 -19.068 1.00 49.09 116 ARG A N 1
ATOM 938 C CA . ARG A 1 116 ? -9.116 -32.876 -18.081 1.00 49.09 116 ARG A CA 1
ATOM 939 C C . ARG A 1 116 ? -7.623 -32.629 -17.871 1.00 49.09 116 ARG A C 1
ATOM 941 O O . ARG A 1 116 ? -7.075 -33.234 -16.954 1.00 49.09 116 ARG A O 1
ATOM 948 N N . LYS A 1 117 ? -6.944 -31.761 -18.634 1.00 43.62 117 LYS A N 1
ATOM 949 C CA . LYS A 1 117 ? -5.520 -31.461 -18.382 1.00 43.62 117 LYS A CA 1
ATOM 950 C C . LYS A 1 117 ? -5.205 -29.983 -18.611 1.00 43.62 117 LYS A C 1
ATOM 952 O O . LYS A 1 117 ? -5.304 -29.488 -19.723 1.00 43.62 117 LYS A O 1
ATOM 957 N N . VAL A 1 118 ? -4.771 -29.310 -17.545 1.00 49.19 118 VAL A N 1
ATOM 958 C CA . VAL A 1 118 ? -4.249 -27.928 -17.513 1.00 49.19 118 VAL A CA 1
ATOM 959 C C . VAL A 1 118 ? -2.870 -27.861 -18.196 1.00 49.19 118 VAL A C 1
ATOM 961 O O . VAL A 1 118 ? -1.881 -27.448 -17.602 1.00 49.19 118 VAL A O 1
ATOM 964 N N . SER A 1 119 ? -2.750 -28.354 -19.427 1.00 51.88 119 SER A N 1
ATOM 965 C CA . SER A 1 119 ? -1.519 -28.252 -20.209 1.00 51.88 119 SER A CA 1
ATOM 966 C C . SER A 1 119 ? -1.828 -27.570 -21.527 1.00 51.88 119 SER A C 1
ATOM 968 O O . SER A 1 119 ? -2.626 -28.087 -22.307 1.00 51.88 119 SER A O 1
ATOM 970 N N . ILE A 1 120 ? -1.176 -26.430 -21.754 1.00 52.81 120 ILE A N 1
ATOM 971 C CA . ILE A 1 120 ? -1.204 -25.680 -23.011 1.00 52.81 120 ILE A CA 1
ATOM 972 C C . ILE A 1 120 ? -0.958 -26.668 -24.171 1.00 52.81 120 ILE A C 1
ATOM 974 O O . ILE A 1 120 ? 0.026 -27.416 -24.109 1.00 52.81 120 ILE A O 1
ATOM 978 N N . PRO A 1 121 ? -1.834 -26.728 -25.193 1.00 45.62 121 PRO A N 1
ATOM 979 C CA . PRO A 1 121 ? -1.653 -27.628 -26.328 1.00 45.62 121 PRO A CA 1
ATOM 980 C C . PRO A 1 121 ? -0.318 -27.345 -27.029 1.00 45.62 121 PRO A C 1
ATOM 982 O O . PRO A 1 121 ? -0.060 -26.227 -27.477 1.00 45.62 121 PRO A O 1
ATOM 985 N N . LYS A 1 122 ? 0.541 -28.368 -27.126 1.00 50.91 122 LYS A N 1
ATOM 986 C CA . LYS A 1 122 ? 1.882 -28.285 -27.740 1.00 50.91 122 LYS A CA 1
ATOM 987 C C . LYS A 1 122 ? 1.855 -27.909 -29.229 1.00 50.91 122 LYS A C 1
ATOM 989 O O . LYS A 1 122 ? 2.893 -27.544 -29.780 1.00 50.91 122 LYS A O 1
ATOM 994 N N . ASP A 1 123 ? 0.691 -28.005 -29.864 1.00 49.69 123 ASP A N 1
ATOM 995 C CA . ASP A 1 123 ? 0.519 -27.809 -31.303 1.00 49.69 123 ASP A CA 1
ATOM 996 C C . ASP A 1 123 ? 0.393 -26.327 -31.697 1.00 49.69 123 ASP A C 1
ATOM 998 O O . ASP A 1 123 ? 0.759 -25.971 -32.815 1.00 49.69 123 ASP A O 1
ATOM 1002 N N . CYS A 1 124 ? -0.014 -25.447 -30.768 1.00 50.16 124 CYS A N 1
ATOM 1003 C CA . CYS A 1 124 ? -0.101 -23.994 -30.995 1.00 50.16 124 CYS A CA 1
ATOM 1004 C C . CYS A 1 124 ? 1.091 -23.218 -30.414 1.00 50.16 124 CYS A C 1
ATOM 1006 O O . CYS A 1 124 ? 1.486 -22.192 -30.963 1.00 50.16 124 CYS A O 1
ATOM 1008 N N . PHE A 1 125 ? 1.692 -23.713 -29.327 1.00 57.94 125 PHE A N 1
ATOM 1009 C CA . PHE A 1 125 ? 2.843 -23.090 -28.673 1.00 57.94 125 PHE A CA 1
ATOM 1010 C C . PHE A 1 125 ? 3.963 -24.116 -28.506 1.00 57.94 125 PHE A C 1
ATOM 1012 O O . PHE A 1 125 ? 3.874 -25.036 -27.690 1.00 57.94 125 PHE A O 1
ATOM 1019 N N . ARG A 1 126 ? 5.046 -23.951 -29.273 1.00 59.84 126 ARG A N 1
ATOM 1020 C CA . ARG A 1 126 ? 6.265 -24.749 -29.105 1.00 59.84 126 ARG A CA 1
ATOM 1021 C C . ARG A 1 126 ? 7.210 -24.037 -28.153 1.00 59.84 126 ARG A C 1
ATOM 1023 O O . ARG A 1 126 ? 7.476 -22.848 -28.306 1.00 59.84 126 ARG A O 1
ATOM 1030 N N . LEU A 1 127 ? 7.731 -24.783 -27.183 1.00 60.66 127 LEU A N 1
ATOM 1031 C CA . LEU A 1 127 ? 8.788 -24.284 -26.312 1.00 60.66 127 LEU A CA 1
ATOM 1032 C C . LEU A 1 127 ? 10.018 -23.972 -27.155 1.00 60.66 127 LEU A C 1
ATOM 1034 O O . LEU A 1 127 ? 10.412 -24.772 -28.008 1.00 60.66 127 LEU A O 1
ATOM 1038 N N . ILE A 1 128 ? 10.622 -22.819 -26.889 1.00 63.12 128 ILE A N 1
ATOM 1039 C CA . ILE A 1 128 ? 11.910 -22.465 -27.468 1.00 63.12 128 ILE A CA 1
ATOM 1040 C C . ILE A 1 128 ? 12.916 -23.548 -27.048 1.00 63.12 128 ILE A C 1
ATOM 1042 O O . ILE A 1 128 ? 13.036 -23.810 -25.849 1.00 63.12 128 ILE A O 1
ATOM 1046 N N . PRO A 1 129 ? 13.619 -24.203 -27.990 1.00 58.25 129 PRO A N 1
ATOM 1047 C CA . PRO A 1 129 ? 14.644 -25.177 -27.649 1.00 58.25 129 PRO A CA 1
ATOM 1048 C C . PRO A 1 129 ? 15.765 -24.503 -26.854 1.00 58.25 129 PRO A C 1
ATOM 1050 O O . PRO A 1 129 ? 16.571 -23.748 -27.395 1.00 58.25 129 PRO A O 1
ATOM 1053 N N . THR A 1 130 ? 15.817 -24.773 -25.556 1.00 62.06 130 THR A N 1
ATOM 1054 C CA . THR A 1 130 ? 16.862 -24.267 -24.672 1.00 62.06 130 THR A CA 1
ATOM 1055 C C . THR A 1 130 ? 18.013 -25.268 -24.578 1.00 62.06 130 THR A C 1
ATOM 1057 O O . THR A 1 130 ? 17.827 -26.485 -24.672 1.00 62.06 130 THR A O 1
ATOM 1060 N N . GLY A 1 131 ? 19.242 -24.766 -24.469 1.00 58.44 131 GLY A N 1
ATOM 1061 C CA . GLY A 1 131 ? 20.447 -25.588 -24.406 1.00 58.44 131 GLY A CA 1
ATOM 1062 C C . GLY A 1 131 ? 21.018 -25.616 -22.999 1.00 58.44 131 GLY A C 1
ATOM 1063 O O . GLY A 1 131 ? 21.410 -24.581 -22.466 1.00 58.44 131 GLY A O 1
ATOM 1064 N N . ILE A 1 132 ? 21.142 -26.805 -22.407 1.00 55.28 132 ILE A N 1
ATOM 1065 C CA . ILE A 1 132 ? 22.000 -26.994 -21.233 1.00 55.28 132 ILE A CA 1
ATOM 1066 C C . ILE A 1 132 ? 23.422 -27.196 -21.765 1.00 55.28 132 ILE A C 1
ATOM 1068 O O . ILE A 1 132 ? 23.800 -28.307 -22.135 1.00 55.28 132 ILE A O 1
ATOM 1072 N N . ALA A 1 133 ? 24.199 -26.118 -21.870 1.00 51.28 133 ALA A N 1
ATOM 1073 C CA . ALA A 1 133 ? 25.608 -26.224 -22.239 1.00 51.28 133 ALA A CA 1
ATOM 1074 C C . ALA A 1 133 ? 26.401 -26.982 -21.152 1.00 51.28 133 ALA A C 1
ATOM 1076 O O . ALA A 1 133 ? 26.067 -26.948 -19.956 1.00 51.28 133 ALA A O 1
ATOM 1077 N N . ALA A 1 134 ? 27.470 -27.673 -21.562 1.00 50.34 134 ALA A N 1
ATOM 1078 C CA . ALA A 1 134 ? 28.407 -28.311 -20.640 1.00 50.34 134 ALA A CA 1
ATOM 1079 C C . ALA A 1 134 ? 28.927 -27.272 -19.628 1.00 50.34 134 ALA A C 1
ATOM 1081 O O . ALA A 1 134 ? 29.199 -26.131 -19.996 1.00 50.34 134 ALA A O 1
ATOM 1082 N N . HIS A 1 135 ? 29.053 -27.652 -18.349 1.00 53.47 135 HIS A N 1
ATOM 1083 C CA . HIS A 1 135 ? 29.315 -26.729 -17.226 1.00 53.47 135 HIS A CA 1
ATOM 1084 C C . HIS A 1 135 ? 30.513 -25.784 -17.446 1.00 53.47 135 HIS A C 1
ATOM 1086 O O . HIS A 1 135 ? 30.529 -24.684 -16.905 1.00 53.47 135 HIS A O 1
ATOM 1092 N N . GLN A 1 136 ? 31.490 -26.192 -18.257 1.00 55.00 136 GLN A N 1
ATOM 1093 C CA . GLN A 1 136 ? 32.716 -25.441 -18.530 1.00 55.00 136 GLN A CA 1
ATOM 1094 C C . GLN A 1 136 ? 32.530 -24.264 -19.512 1.00 55.00 136 GLN A C 1
ATOM 1096 O O . GLN A 1 136 ? 33.273 -23.296 -19.409 1.00 55.00 136 GLN A O 1
ATOM 1101 N N . ASN A 1 137 ? 31.517 -24.282 -20.395 1.00 62.47 137 ASN A N 1
ATOM 1102 C CA . ASN A 1 137 ? 31.292 -23.224 -21.402 1.00 62.47 137 ASN A CA 1
ATOM 1103 C C . ASN A 1 137 ? 30.074 -22.325 -21.121 1.00 62.47 137 ASN A C 1
ATOM 1105 O O . ASN A 1 137 ? 29.916 -21.300 -21.776 1.00 62.47 137 ASN A O 1
ATOM 1109 N N . ARG A 1 138 ? 29.250 -22.640 -20.108 1.00 66.81 138 ARG A N 1
ATOM 1110 C CA . ARG A 1 138 ? 27.988 -21.918 -19.829 1.00 66.81 138 ARG A CA 1
ATOM 1111 C C . ARG A 1 138 ? 28.152 -20.407 -19.672 1.00 66.81 138 ARG A C 1
ATOM 1113 O O . ARG A 1 138 ? 27.333 -19.666 -20.193 1.00 66.81 138 ARG A O 1
ATOM 1120 N N . HIS A 1 139 ? 29.183 -19.951 -18.957 1.00 71.75 139 HIS A N 1
ATOM 1121 C CA . HIS A 1 139 ? 29.407 -18.517 -18.740 1.00 71.75 139 HIS A CA 1
ATOM 1122 C C . HIS A 1 139 ? 29.891 -17.805 -20.008 1.00 71.75 139 HIS A C 1
ATOM 1124 O O . HIS A 1 139 ? 29.539 -16.651 -20.225 1.00 71.75 139 HIS A O 1
ATOM 1130 N N . ARG A 1 140 ? 30.666 -18.488 -20.859 1.00 76.12 140 ARG A N 1
ATOM 1131 C CA . ARG A 1 140 ? 31.135 -17.940 -22.136 1.00 76.12 140 ARG A CA 1
ATOM 1132 C C . ARG A 1 140 ? 29.987 -17.833 -23.136 1.00 76.12 140 ARG A C 1
ATOM 1134 O O . ARG A 1 140 ? 29.792 -16.772 -23.715 1.00 76.12 140 ARG A O 1
ATOM 1141 N N . ASP A 1 141 ? 29.213 -18.906 -23.282 1.00 75.25 141 ASP A N 1
ATOM 1142 C CA . ASP A 1 141 ? 28.049 -18.944 -24.171 1.00 75.25 141 ASP A CA 1
ATOM 1143 C C . ASP A 1 141 ? 26.984 -17.931 -23.723 1.00 75.25 141 ASP A C 1
ATOM 1145 O O . ASP A 1 141 ? 26.360 -17.284 -24.558 1.00 75.25 141 ASP A O 1
ATOM 1149 N N . LEU A 1 142 ? 26.818 -17.749 -22.404 1.00 80.38 142 LEU A N 1
ATOM 1150 C CA . LEU A 1 142 ? 25.956 -16.714 -21.838 1.00 80.38 142 LEU A CA 1
ATOM 1151 C C . LEU A 1 142 ? 26.446 -15.309 -22.192 1.00 80.38 142 LEU A C 1
ATOM 1153 O O . LEU A 1 142 ? 25.639 -14.522 -22.656 1.00 80.38 142 LEU A O 1
ATOM 1157 N N . ARG A 1 143 ? 27.733 -14.988 -22.007 1.00 81.94 143 ARG A N 1
ATOM 1158 C CA . ARG A 1 143 ? 28.269 -13.651 -22.330 1.00 81.94 143 ARG A CA 1
ATOM 1159 C C . ARG A 1 143 ? 28.075 -13.295 -23.804 1.00 81.94 143 ARG A C 1
ATOM 1161 O O . ARG A 1 143 ? 27.539 -12.235 -24.091 1.00 81.94 143 ARG A O 1
ATOM 1168 N N . ILE A 1 144 ? 28.387 -14.220 -24.714 1.00 82.38 144 ILE A N 1
ATOM 1169 C CA . ILE A 1 144 ? 28.155 -14.036 -26.160 1.00 82.38 144 ILE A CA 1
ATOM 1170 C C . ILE A 1 144 ? 26.662 -13.813 -26.444 1.00 82.38 144 ILE A C 1
ATOM 1172 O O . ILE A 1 144 ? 26.288 -12.905 -27.175 1.00 82.38 144 ILE A O 1
ATOM 1176 N N . PHE A 1 145 ? 25.789 -14.613 -25.825 1.00 84.31 145 PHE A N 1
ATOM 1177 C CA . PHE A 1 145 ? 24.347 -14.438 -25.978 1.00 84.31 145 PHE A CA 1
ATOM 1178 C C . PHE A 1 145 ? 23.843 -13.101 -25.410 1.00 84.31 145 PHE A C 1
ATOM 1180 O O . PHE A 1 145 ? 22.911 -12.527 -25.962 1.00 84.31 145 PHE A O 1
ATOM 1187 N N . LEU A 1 146 ? 24.424 -12.599 -24.318 1.00 85.75 146 LEU A N 1
ATOM 1188 C CA . LEU A 1 146 ? 24.060 -11.303 -23.743 1.00 85.75 146 LEU A CA 1
ATOM 1189 C C . LEU A 1 146 ? 24.533 -10.136 -24.614 1.00 85.75 146 LEU A C 1
ATOM 1191 O O . LEU A 1 146 ? 23.782 -9.177 -24.753 1.00 85.75 146 LEU A O 1
ATOM 1195 N N . GLU A 1 147 ? 25.705 -10.239 -25.245 1.00 85.50 147 GLU A N 1
ATOM 1196 C CA . GLU A 1 147 ? 26.151 -9.290 -26.277 1.00 85.50 147 GLU A CA 1
ATOM 1197 C C . GLU A 1 147 ? 25.145 -9.259 -27.438 1.00 85.50 147 GLU A C 1
ATOM 1199 O O . GLU A 1 147 ? 24.619 -8.200 -27.776 1.00 85.50 147 GLU A O 1
ATOM 1204 N N . ASP A 1 148 ? 24.737 -10.424 -27.942 1.00 83.25 148 ASP A N 1
ATOM 1205 C CA . ASP A 1 148 ? 23.715 -10.514 -28.992 1.00 83.25 148 ASP A CA 1
ATOM 1206 C C . ASP A 1 148 ? 22.347 -9.961 -28.556 1.00 83.25 148 ASP A C 1
ATOM 1208 O O . ASP A 1 148 ? 21.571 -9.441 -29.361 1.00 83.25 148 ASP A O 1
ATOM 1212 N N . LEU A 1 149 ? 22.012 -10.113 -27.273 1.00 84.69 149 LEU A N 1
ATOM 1213 C CA . LEU A 1 149 ? 20.771 -9.603 -26.704 1.00 84.69 149 LEU A CA 1
ATOM 1214 C C . LEU A 1 149 ? 20.822 -8.080 -26.522 1.00 84.69 149 LEU A C 1
ATOM 1216 O O . LEU A 1 149 ? 19.771 -7.436 -26.614 1.00 84.69 149 LEU A O 1
ATOM 1220 N N . SER A 1 150 ? 22.015 -7.526 -26.286 1.00 85.69 150 SER A N 1
ATOM 1221 C CA . SER A 1 150 ? 22.273 -6.085 -26.225 1.00 85.69 150 SER A CA 1
ATOM 1222 C C . SER A 1 150 ? 22.182 -5.421 -27.604 1.00 85.69 150 SER A C 1
ATOM 1224 O O . SER A 1 150 ? 21.635 -4.324 -27.718 1.00 85.69 150 SER A O 1
ATOM 1226 N N . ASP A 1 151 ? 22.597 -6.123 -28.662 1.00 81.00 151 ASP A N 1
ATOM 1227 C CA . ASP A 1 151 ? 22.508 -5.652 -30.044 1.00 81.00 151 ASP A CA 1
ATOM 1228 C C . ASP A 1 151 ? 21.058 -5.533 -30.531 1.00 81.00 151 ASP A C 1
ATOM 1230 O O . ASP A 1 151 ? 20.182 -6.293 -30.133 1.00 81.00 151 ASP A O 1
ATOM 1234 N N . SER A 1 152 ? 20.776 -4.672 -31.510 1.00 78.69 152 SER A N 1
ATOM 1235 C CA . SER A 1 152 ? 19.433 -4.498 -32.106 1.00 78.69 152 SER A CA 1
ATOM 1236 C C . SER A 1 152 ? 18.943 -5.677 -32.976 1.00 78.69 152 SER A C 1
ATOM 1238 O O . SER A 1 152 ? 18.105 -5.501 -33.860 1.00 78.69 152 SER A O 1
ATOM 1240 N N . ILE A 1 153 ? 19.427 -6.898 -32.734 1.00 83.75 153 ILE A N 1
ATOM 1241 C CA . ILE A 1 153 ? 19.041 -8.113 -33.461 1.00 83.75 153 ILE A CA 1
ATOM 1242 C C . ILE A 1 153 ? 17.571 -8.464 -33.154 1.00 83.75 153 ILE A C 1
ATOM 1244 O O . ILE A 1 153 ? 17.165 -8.417 -31.987 1.00 83.75 153 ILE A O 1
ATOM 1248 N N . PRO A 1 154 ? 16.744 -8.819 -34.157 1.00 82.69 154 PRO A N 1
ATOM 1249 C CA . PRO A 1 154 ? 15.386 -9.309 -33.926 1.00 82.69 154 PRO A CA 1
ATOM 1250 C C . PRO A 1 154 ? 15.365 -10.620 -33.126 1.00 82.69 154 PRO A C 1
ATOM 1252 O O . PRO A 1 154 ? 16.146 -11.532 -33.395 1.00 82.69 154 PRO A O 1
ATOM 1255 N N . LEU A 1 155 ? 14.418 -10.766 -32.190 1.00 79.94 155 LEU A N 1
ATOM 1256 C CA . LEU A 1 155 ? 14.304 -11.974 -31.353 1.00 79.94 155 LEU A CA 1
ATOM 1257 C C . LEU A 1 155 ? 14.098 -13.257 -32.179 1.00 79.94 155 LEU A C 1
ATOM 1259 O O . LEU A 1 155 ? 14.569 -14.319 -31.787 1.00 79.94 155 LEU A O 1
ATOM 1263 N N . GLU A 1 156 ? 13.433 -13.168 -33.334 1.00 79.06 156 GLU A N 1
ATOM 1264 C CA . GLU A 1 156 ? 13.248 -14.305 -34.246 1.00 79.06 156 GLU A CA 1
ATOM 1265 C C . GLU A 1 156 ? 14.584 -14.837 -34.786 1.00 79.06 156 GLU A C 1
ATOM 1267 O O . GLU A 1 156 ? 14.784 -16.048 -34.895 1.00 79.06 156 GLU A O 1
ATOM 1272 N N . ASP A 1 157 ? 15.536 -13.941 -35.043 1.00 77.75 157 ASP A N 1
ATOM 1273 C CA . ASP A 1 157 ? 16.854 -14.297 -35.559 1.00 77.75 157 ASP A CA 1
ATOM 1274 C C . ASP A 1 157 ? 17.758 -14.889 -34.474 1.00 77.75 157 ASP A C 1
ATOM 1276 O O . ASP A 1 157 ? 18.582 -15.752 -34.779 1.00 77.75 157 ASP A O 1
ATOM 1280 N N . LEU A 1 158 ? 17.548 -14.507 -33.208 1.00 72.94 158 LEU A N 1
ATOM 1281 C CA . LEU A 1 158 ? 18.179 -15.154 -32.049 1.00 72.94 158 LEU A CA 1
ATOM 1282 C C . LEU A 1 158 ? 17.658 -16.583 -31.828 1.00 72.94 158 LEU A C 1
ATOM 1284 O O . LEU A 1 158 ? 18.366 -17.422 -31.277 1.00 72.94 158 LEU A O 1
ATOM 1288 N N . LEU A 1 159 ? 16.426 -16.867 -32.258 1.00 70.38 159 LEU A N 1
ATOM 1289 C CA . LEU A 1 159 ? 15.762 -18.164 -32.097 1.00 70.38 159 LEU A CA 1
ATOM 1290 C C . LEU A 1 159 ? 15.981 -19.118 -33.273 1.00 70.38 159 LEU A C 1
ATOM 1292 O O . LEU A 1 159 ? 15.659 -20.304 -33.163 1.00 70.38 159 LEU A O 1
ATOM 1296 N N . ASN A 1 160 ? 16.491 -18.624 -34.401 1.00 68.50 160 ASN A N 1
ATOM 1297 C CA . ASN A 1 160 ? 16.609 -19.405 -35.621 1.00 68.50 160 ASN A CA 1
ATOM 1298 C C . ASN A 1 160 ? 17.914 -20.228 -35.638 1.00 68.50 160 ASN A C 1
ATOM 1300 O O . ASN A 1 160 ? 18.984 -19.668 -35.903 1.00 68.50 160 ASN A O 1
ATOM 1304 N N . PRO A 1 161 ? 17.847 -21.569 -35.482 1.00 62.75 161 PRO A N 1
ATOM 1305 C CA . PRO A 1 161 ? 19.034 -22.425 -35.435 1.00 62.75 161 PRO A CA 1
ATOM 1306 C C . PRO A 1 161 ? 19.825 -22.438 -36.753 1.00 62.75 161 PRO A C 1
ATOM 1308 O O . PRO A 1 161 ? 20.953 -22.918 -36.787 1.00 62.75 161 PRO A O 1
ATOM 1311 N N . LYS A 1 162 ? 19.242 -21.939 -37.857 1.00 58.50 162 LYS A N 1
ATOM 1312 C CA . LYS A 1 162 ? 19.918 -21.820 -39.158 1.00 58.50 162 LYS A CA 1
ATOM 1313 C C . LYS A 1 162 ? 20.775 -20.558 -39.277 1.00 58.50 162 LYS A C 1
ATOM 1315 O O . LYS A 1 162 ? 21.703 -20.553 -40.076 1.00 58.50 162 LYS A O 1
ATOM 1320 N N . LYS A 1 163 ? 20.446 -19.493 -38.535 1.00 60.72 163 LYS A N 1
ATOM 1321 C CA . LYS A 1 163 ? 21.187 -18.219 -38.549 1.00 60.72 163 LYS A CA 1
ATOM 1322 C C . LYS A 1 163 ? 22.246 -18.166 -37.450 1.00 60.72 163 LYS A C 1
ATOM 1324 O O . LYS A 1 163 ? 23.301 -17.578 -37.661 1.00 60.72 163 LYS A O 1
ATOM 1329 N N . ARG A 1 164 ? 21.992 -18.805 -36.304 1.00 59.16 164 ARG A N 1
ATOM 1330 C CA . ARG A 1 164 ? 22.948 -18.914 -35.197 1.00 59.16 164 ARG A CA 1
ATOM 1331 C C . ARG A 1 164 ? 22.932 -20.320 -34.608 1.00 59.16 164 ARG A C 1
ATOM 1333 O O . ARG A 1 164 ? 21.879 -20.906 -34.392 1.00 59.16 164 ARG A O 1
ATOM 1340 N N . ASN A 1 165 ? 24.120 -20.853 -34.331 1.00 52.38 165 ASN A N 1
ATOM 1341 C CA . ASN A 1 165 ? 24.312 -22.213 -33.811 1.00 52.38 165 ASN A CA 1
ATOM 1342 C C . ASN A 1 165 ? 24.136 -22.303 -32.277 1.00 52.38 165 ASN A C 1
ATOM 1344 O O . ASN A 1 165 ? 24.501 -23.298 -31.650 1.00 52.38 165 ASN A O 1
ATOM 1348 N N . THR A 1 166 ? 23.620 -21.246 -31.649 1.00 56.25 166 THR A N 1
ATOM 1349 C CA . THR A 1 166 ? 23.551 -21.079 -30.199 1.00 56.25 166 THR A CA 1
ATOM 1350 C C . THR A 1 166 ? 22.138 -21.365 -29.710 1.00 56.25 166 THR A C 1
ATOM 1352 O O . THR A 1 166 ? 21.220 -20.562 -29.840 1.00 56.25 166 THR A O 1
ATOM 1355 N N . LYS A 1 167 ? 21.943 -22.546 -29.117 1.00 64.94 167 LYS A N 1
ATOM 1356 C CA . LYS A 1 167 ? 20.776 -22.781 -28.257 1.00 64.94 167 LYS A CA 1
ATOM 1357 C C . LYS A 1 167 ? 20.793 -21.732 -27.143 1.00 64.94 167 LYS A C 1
ATOM 1359 O O . LYS A 1 167 ? 21.871 -21.472 -26.611 1.00 64.94 167 LYS A O 1
ATOM 1364 N N . ILE A 1 168 ? 19.634 -21.189 -26.758 1.00 71.31 168 ILE A N 1
ATOM 1365 C CA . ILE A 1 168 ? 19.579 -20.203 -25.669 1.00 71.31 168 ILE A CA 1
ATOM 1366 C C . ILE A 1 168 ? 20.220 -20.814 -24.415 1.00 71.31 168 ILE A C 1
ATOM 1368 O O . ILE A 1 168 ? 19.746 -21.870 -23.963 1.00 71.31 168 ILE A O 1
ATOM 1372 N N . PRO A 1 169 ? 21.284 -20.193 -23.868 1.00 74.50 169 PRO A N 1
ATOM 1373 C CA . PRO A 1 169 ? 21.919 -20.672 -22.653 1.00 74.50 169 PRO A CA 1
ATOM 1374 C C . PRO A 1 169 ? 20.918 -20.633 -21.503 1.00 74.50 169 PRO A C 1
ATOM 1376 O O . PRO A 1 169 ? 20.313 -19.602 -21.242 1.00 74.50 169 PRO A O 1
ATOM 1379 N N . MET A 1 170 ? 20.739 -21.745 -20.792 1.00 72.56 170 MET A N 1
ATOM 1380 C CA . MET A 1 170 ? 19.961 -21.735 -19.552 1.00 72.56 170 MET A CA 1
ATOM 1381 C C . MET A 1 170 ? 20.878 -21.465 -18.374 1.00 72.56 170 MET A C 1
ATOM 1383 O O . MET A 1 170 ? 21.621 -22.344 -17.930 1.00 72.56 170 MET A O 1
ATOM 1387 N N . PHE A 1 171 ? 20.814 -20.242 -17.864 1.00 70.88 171 PHE A N 1
ATOM 1388 C CA . PHE A 1 171 ? 21.506 -19.851 -16.648 1.00 70.88 171 PHE A CA 1
ATOM 1389 C C . PHE A 1 171 ? 20.536 -19.890 -15.467 1.00 70.88 171 PHE A C 1
ATOM 1391 O O . PHE A 1 171 ? 19.527 -19.192 -15.472 1.00 70.88 171 PHE A O 1
ATOM 1398 N N . VAL A 1 172 ? 20.836 -20.711 -14.457 1.00 68.31 172 VAL A N 1
ATOM 1399 C CA . VAL A 1 172 ? 20.094 -20.720 -13.189 1.00 68.31 172 VAL A CA 1
ATOM 1400 C C . VAL A 1 172 ? 20.830 -19.795 -12.218 1.00 68.31 172 VAL A C 1
ATOM 1402 O O . VAL A 1 172 ? 21.876 -20.188 -11.692 1.00 68.31 172 VAL A O 1
ATOM 1405 N N . PRO A 1 173 ? 20.336 -18.568 -11.979 1.00 66.81 173 PRO A N 1
ATOM 1406 C CA . PRO A 1 173 ? 21.029 -17.624 -11.118 1.00 66.81 173 PRO A CA 1
ATOM 1407 C C . PRO A 1 173 ? 20.971 -18.097 -9.665 1.00 66.81 173 PRO A C 1
ATOM 1409 O O . PRO A 1 173 ? 19.888 -18.212 -9.087 1.00 66.81 173 PRO A O 1
ATOM 1412 N N . ARG A 1 174 ? 22.141 -18.349 -9.059 1.00 66.25 174 ARG A N 1
ATOM 1413 C CA . ARG A 1 174 ? 22.255 -18.703 -7.630 1.00 66.25 174 ARG A CA 1
ATOM 1414 C C . ARG A 1 174 ? 21.982 -17.513 -6.701 1.00 66.25 174 ARG A C 1
ATOM 1416 O O . ARG A 1 174 ? 21.564 -17.717 -5.568 1.00 66.25 174 ARG A O 1
ATOM 1423 N N . LYS A 1 175 ? 22.248 -16.293 -7.177 1.00 71.50 175 LYS A N 1
ATOM 1424 C CA . LYS A 1 175 ? 22.025 -15.004 -6.497 1.00 71.50 175 LYS A CA 1
ATOM 1425 C C . LYS A 1 175 ? 21.617 -13.957 -7.546 1.00 71.50 175 LYS A C 1
ATOM 1427 O O . LYS A 1 175 ? 20.860 -14.280 -8.455 1.00 71.50 175 LYS A O 1
ATOM 1432 N N . ASN A 1 176 ? 22.187 -12.758 -7.486 1.00 79.94 176 ASN A N 1
ATOM 1433 C CA . ASN A 1 176 ? 21.853 -11.635 -8.363 1.00 79.94 176 ASN A CA 1
ATOM 1434 C C . ASN A 1 176 ? 22.830 -11.488 -9.534 1.00 79.94 176 ASN A C 1
ATOM 1436 O O . ASN A 1 176 ? 22.788 -10.497 -10.247 1.00 79.94 176 ASN A O 1
ATOM 1440 N N . GLU A 1 177 ? 23.708 -12.477 -9.735 1.00 83.69 177 GLU A N 1
ATOM 1441 C CA . GLU A 1 177 ? 24.769 -12.490 -10.755 1.00 83.69 177 GLU A CA 1
ATOM 1442 C C . GLU A 1 177 ? 24.253 -12.133 -12.153 1.00 83.69 177 GLU A C 1
ATOM 1444 O O . GLU A 1 177 ? 24.906 -11.409 -12.895 1.00 83.69 177 GLU A O 1
ATOM 1449 N N . LEU A 1 178 ? 23.041 -12.585 -12.483 1.00 86.62 178 LEU A N 1
ATOM 1450 C CA . LEU A 1 178 ? 22.420 -12.304 -13.770 1.00 86.62 178 LEU A CA 1
ATOM 1451 C C . LEU A 1 178 ? 22.163 -10.801 -13.989 1.00 86.62 178 LEU A C 1
ATOM 1453 O O . LEU A 1 178 ? 22.331 -10.322 -15.104 1.00 86.62 178 LEU A O 1
ATOM 1457 N N . PHE A 1 179 ? 21.811 -10.055 -12.939 1.00 90.00 179 PHE A N 1
ATOM 1458 C CA . PHE A 1 179 ? 21.578 -8.613 -13.030 1.00 90.00 179 PHE A CA 1
ATOM 1459 C C . PHE A 1 179 ? 22.874 -7.829 -13.250 1.00 90.00 179 PHE A C 1
ATOM 1461 O O . PHE A 1 179 ? 22.879 -6.908 -14.062 1.00 90.00 179 PHE A O 1
ATOM 1468 N N . TYR A 1 180 ? 23.985 -8.248 -12.631 1.00 88.38 180 TYR A N 1
ATOM 1469 C CA . TYR A 1 180 ? 25.301 -7.671 -12.935 1.00 88.38 180 TYR A CA 1
ATOM 1470 C C . TYR A 1 180 ? 25.713 -7.939 -14.373 1.00 88.38 180 TYR A C 1
ATOM 1472 O O . TYR A 1 180 ? 26.216 -7.037 -15.021 1.00 88.38 180 TYR A O 1
ATOM 1480 N N . LEU A 1 181 ? 25.484 -9.151 -14.885 1.00 87.56 181 LEU A N 1
ATOM 1481 C CA . LEU A 1 181 ? 25.813 -9.475 -16.274 1.00 87.56 181 LEU A CA 1
ATOM 1482 C C . LEU A 1 181 ? 24.968 -8.663 -17.261 1.00 87.56 181 LEU A C 1
ATOM 1484 O O . LEU A 1 181 ? 25.481 -8.230 -18.288 1.00 87.56 181 LEU A O 1
ATOM 1488 N N . PHE A 1 182 ? 23.690 -8.425 -16.959 1.00 90.75 182 PHE A N 1
ATOM 1489 C CA . PHE A 1 182 ? 22.871 -7.546 -17.791 1.00 90.75 182 PHE A CA 1
ATOM 1490 C C . PHE A 1 182 ? 23.378 -6.104 -17.799 1.00 90.75 182 PHE A C 1
ATOM 1492 O O . PHE A 1 182 ? 23.404 -5.499 -18.866 1.00 90.75 182 PHE A O 1
ATOM 1499 N N . ALA A 1 183 ? 23.789 -5.585 -16.639 1.00 89.25 183 ALA A N 1
ATOM 1500 C CA . ALA A 1 183 ? 24.361 -4.248 -16.526 1.00 89.25 183 ALA A CA 1
ATOM 1501 C C . ALA A 1 183 ? 25.739 -4.159 -17.212 1.00 89.25 183 ALA A C 1
ATOM 1503 O O . ALA A 1 183 ? 25.993 -3.222 -17.955 1.00 89.25 183 ALA A O 1
ATOM 1504 N N . GLU A 1 184 ? 26.604 -5.167 -17.047 1.00 89.75 184 GLU A N 1
ATOM 1505 C CA . GLU A 1 184 ? 27.931 -5.250 -17.681 1.00 89.75 184 GLU A CA 1
ATOM 1506 C C . GLU A 1 184 ? 27.838 -5.209 -19.212 1.00 89.75 184 GLU A C 1
ATOM 1508 O O . GLU A 1 184 ? 28.654 -4.562 -19.864 1.00 89.75 184 GLU A O 1
ATOM 1513 N N . HIS A 1 185 ? 26.827 -5.872 -19.777 1.00 88.12 185 HIS A N 1
ATOM 1514 C CA . HIS A 1 185 ? 26.589 -5.932 -21.218 1.00 88.12 185 HIS A CA 1
ATOM 1515 C C . HIS A 1 185 ? 25.555 -4.904 -21.721 1.00 88.12 185 HIS A C 1
ATOM 1517 O O . HIS A 1 185 ? 25.172 -4.973 -22.885 1.00 88.12 185 HIS A O 1
ATOM 1523 N N . ASN A 1 186 ? 25.084 -3.969 -20.883 1.00 88.69 186 ASN A N 1
ATOM 1524 C CA . ASN A 1 186 ? 24.078 -2.953 -21.237 1.00 88.69 186 ASN A CA 1
ATOM 1525 C C . ASN A 1 186 ? 22.844 -3.514 -21.975 1.00 88.69 186 ASN A C 1
ATOM 1527 O O . ASN A 1 186 ? 22.345 -2.942 -22.947 1.00 88.69 186 ASN A O 1
ATOM 1531 N N . VAL A 1 187 ? 22.335 -4.662 -21.523 1.00 91.31 187 VAL A N 1
ATOM 1532 C CA . VAL A 1 187 ? 21.197 -5.332 -22.165 1.00 91.31 187 VAL A CA 1
ATOM 1533 C C . VAL A 1 187 ? 19.917 -4.513 -21.958 1.00 91.31 187 VAL A C 1
ATOM 1535 O O . VAL A 1 187 ? 19.563 -4.244 -20.815 1.00 91.31 187 VAL A O 1
ATOM 1538 N N . PRO A 1 188 ? 19.137 -4.181 -23.005 1.00 92.69 188 PRO A N 1
ATOM 1539 C CA . PRO A 1 188 ? 17.872 -3.471 -22.834 1.00 92.69 188 PRO A CA 1
ATOM 1540 C C . PRO A 1 188 ? 16.916 -4.191 -21.875 1.00 92.69 188 PRO A C 1
ATOM 1542 O O . PRO A 1 188 ? 16.663 -5.392 -22.007 1.00 92.69 188 PRO A O 1
ATOM 1545 N N . VAL A 1 189 ? 16.312 -3.444 -20.950 1.00 93.06 189 VAL A N 1
ATOM 1546 C CA . VAL A 1 189 ? 15.511 -3.997 -19.844 1.00 93.06 189 VAL A CA 1
ATOM 1547 C C . VAL A 1 189 ? 14.331 -4.858 -20.316 1.00 93.06 189 VAL A C 1
ATOM 1549 O O . VAL A 1 189 ? 14.024 -5.887 -19.708 1.00 93.06 189 VAL A O 1
ATOM 1552 N N . SER A 1 190 ? 13.702 -4.504 -21.439 1.00 91.19 190 SER A N 1
ATOM 1553 C CA . SER A 1 190 ? 12.627 -5.299 -22.050 1.00 91.19 190 SER A CA 1
ATOM 1554 C C . SER A 1 190 ? 13.101 -6.686 -22.494 1.00 91.19 190 SER A C 1
ATOM 1556 O O . SER A 1 190 ? 12.406 -7.686 -22.297 1.00 91.19 190 SER A O 1
ATOM 1558 N N . ARG A 1 191 ? 14.320 -6.769 -23.032 1.00 90.06 191 ARG A N 1
ATOM 1559 C CA . ARG A 1 191 ? 14.949 -8.014 -23.485 1.00 90.06 191 ARG A CA 1
ATOM 1560 C C . ARG A 1 191 ? 15.492 -8.835 -22.321 1.00 90.06 191 ARG A C 1
ATOM 1562 O O . ARG A 1 191 ? 15.295 -10.049 -22.300 1.00 90.06 191 ARG A O 1
ATOM 1569 N N . ALA A 1 192 ? 16.085 -8.181 -21.322 1.00 91.00 192 ALA A N 1
ATOM 1570 C CA . ALA A 1 192 ? 16.475 -8.824 -20.069 1.00 91.00 192 ALA A CA 1
ATOM 1571 C C . ALA A 1 192 ? 15.256 -9.470 -19.388 1.00 91.00 192 ALA A C 1
ATOM 1573 O O . ALA A 1 192 ? 15.293 -10.640 -19.010 1.00 91.00 192 ALA A O 1
ATOM 1574 N N . THR A 1 193 ? 14.133 -8.752 -19.329 1.00 91.06 193 THR A N 1
ATOM 1575 C CA . THR A 1 193 ? 12.878 -9.249 -18.750 1.00 91.06 193 THR A CA 1
ATOM 1576 C C . THR A 1 193 ? 12.283 -10.403 -19.555 1.00 91.06 193 THR A C 1
ATOM 1578 O O . THR A 1 193 ? 11.820 -11.382 -18.970 1.00 91.06 193 THR A O 1
ATOM 1581 N N . TRP A 1 194 ? 12.339 -10.352 -20.891 1.00 88.50 194 TRP A N 1
ATOM 1582 C CA . TRP A 1 194 ? 11.968 -11.488 -21.742 1.00 88.50 194 TRP A CA 1
ATOM 1583 C C . TRP A 1 194 ? 12.804 -12.738 -21.425 1.00 88.50 194 TRP A C 1
ATOM 1585 O O . TRP A 1 194 ? 12.247 -13.824 -21.250 1.00 88.50 194 TRP A O 1
ATOM 1595 N N . TYR A 1 195 ? 14.121 -12.586 -21.271 1.00 86.38 195 TYR A N 1
ATOM 1596 C CA . TYR A 1 195 ? 15.004 -13.697 -20.919 1.00 86.38 195 TYR A CA 1
ATOM 1597 C C . TYR A 1 195 ? 14.750 -14.216 -19.491 1.00 86.38 195 TYR A C 1
ATOM 1599 O O . TYR A 1 195 ? 14.717 -15.428 -19.282 1.00 86.38 195 TYR A O 1
ATOM 1607 N N . ILE A 1 196 ? 14.453 -13.344 -18.520 1.00 87.69 196 ILE A N 1
ATOM 1608 C CA . ILE A 1 196 ? 14.019 -13.753 -17.170 1.00 87.69 196 ILE A CA 1
ATOM 1609 C C . ILE A 1 196 ? 12.714 -14.558 -17.236 1.00 87.69 196 ILE A C 1
ATOM 1611 O O . ILE A 1 196 ? 12.636 -15.622 -16.624 1.00 87.69 196 ILE A O 1
ATOM 1615 N N . LYS A 1 197 ? 11.706 -14.103 -17.999 1.00 86.19 197 LYS A N 1
ATOM 1616 C CA . LYS A 1 197 ? 10.443 -14.840 -18.208 1.00 86.19 197 LYS A CA 1
ATOM 1617 C C . LYS A 1 197 ? 10.713 -16.228 -18.802 1.00 86.19 197 LYS A C 1
ATOM 1619 O O . LYS A 1 197 ? 10.133 -17.216 -18.351 1.00 86.19 197 LYS A O 1
ATOM 1624 N N . LEU A 1 198 ? 11.637 -16.315 -19.761 1.00 81.56 198 LEU A N 1
ATOM 1625 C CA . LEU A 1 198 ? 12.060 -17.577 -20.364 1.00 81.56 198 LEU A CA 1
ATOM 1626 C C . LEU A 1 198 ? 12.754 -18.506 -19.356 1.00 81.56 198 LEU A C 1
ATOM 1628 O O . LEU A 1 198 ? 12.458 -19.704 -19.336 1.00 81.56 198 LEU A O 1
ATOM 1632 N N . ILE A 1 199 ? 13.652 -17.982 -18.514 1.00 79.56 199 ILE A N 1
ATOM 1633 C CA . ILE A 1 199 ? 14.285 -18.755 -17.438 1.00 79.56 199 ILE A CA 1
ATOM 1634 C C . ILE A 1 199 ? 13.211 -19.238 -16.467 1.00 79.56 199 ILE A C 1
ATOM 1636 O O . ILE A 1 199 ? 13.070 -20.445 -16.293 1.00 79.56 199 ILE A O 1
ATOM 1640 N N . ALA A 1 200 ? 12.420 -18.327 -15.893 1.00 78.31 200 ALA A N 1
ATOM 1641 C CA . ALA A 1 200 ? 11.403 -18.611 -14.883 1.00 78.31 200 ALA A CA 1
ATOM 1642 C C . ALA A 1 200 ? 10.411 -19.695 -15.329 1.00 78.31 200 ALA A C 1
ATOM 1644 O O . ALA A 1 200 ? 10.099 -20.603 -14.560 1.00 78.31 200 ALA A O 1
ATOM 1645 N N . TYR A 1 201 ? 9.971 -19.650 -16.588 1.00 75.69 201 TYR A N 1
ATOM 1646 C CA . TYR A 1 201 ? 9.059 -20.648 -17.141 1.00 75.69 201 TYR A CA 1
ATOM 1647 C C . TYR A 1 201 ? 9.705 -22.039 -17.286 1.00 75.69 201 TYR A C 1
ATOM 1649 O O . TYR A 1 201 ? 9.046 -23.060 -17.092 1.00 75.69 201 TYR A O 1
ATOM 1657 N N . ASN A 1 202 ? 11.006 -22.096 -17.586 1.00 72.12 202 ASN A N 1
ATOM 1658 C CA . ASN A 1 202 ? 11.758 -23.343 -17.740 1.00 72.12 202 ASN A CA 1
ATOM 1659 C C . ASN A 1 202 ? 12.408 -23.843 -16.433 1.00 72.12 202 ASN A C 1
ATOM 1661 O O . ASN A 1 202 ? 12.866 -24.985 -16.392 1.00 72.12 202 ASN A O 1
ATOM 1665 N N . MET A 1 203 ? 12.425 -23.050 -15.355 1.00 69.38 203 MET A N 1
ATOM 1666 C CA . MET A 1 203 ? 12.985 -23.434 -14.047 1.00 69.38 203 MET A CA 1
ATOM 1667 C C . MET A 1 203 ? 12.460 -24.788 -13.523 1.00 69.38 203 MET A C 1
ATOM 1669 O O . MET A 1 203 ? 13.284 -25.607 -13.108 1.00 69.38 203 MET A O 1
ATOM 1673 N N . PRO A 1 204 ? 11.147 -25.108 -13.596 1.00 64.38 204 PRO A N 1
ATOM 1674 C CA . PRO A 1 204 ? 10.633 -26.409 -13.153 1.00 64.38 204 PRO A CA 1
ATOM 1675 C C . PRO A 1 204 ? 11.172 -27.608 -13.949 1.00 64.38 204 PRO A C 1
ATOM 1677 O O . PRO A 1 204 ? 11.153 -28.728 -13.447 1.00 64.38 204 PRO A O 1
ATOM 1680 N N . LEU A 1 205 ? 11.641 -27.395 -15.185 1.00 60.22 205 LEU A N 1
ATOM 1681 C CA . LEU A 1 205 ? 12.236 -28.434 -16.035 1.00 60.22 205 LEU A CA 1
ATOM 1682 C C . LEU A 1 205 ? 13.734 -28.636 -15.748 1.00 60.22 205 LEU A C 1
ATOM 1684 O O . LEU A 1 205 ? 14.280 -29.690 -16.062 1.00 60.22 205 LEU A O 1
ATOM 1688 N N . LEU A 1 206 ? 14.395 -27.634 -15.160 1.00 55.84 206 LEU A N 1
ATOM 1689 C CA . LEU A 1 206 ? 15.844 -27.595 -14.935 1.00 55.84 206 LEU A CA 1
ATOM 1690 C C . LEU A 1 206 ? 16.277 -28.085 -13.548 1.00 55.84 206 LEU A C 1
ATOM 1692 O O . LEU A 1 206 ? 17.447 -28.413 -13.363 1.00 55.84 206 LEU A O 1
ATOM 1696 N N . LEU A 1 207 ? 15.350 -28.177 -12.590 1.00 59.59 207 LEU A N 1
ATOM 1697 C CA . LEU A 1 207 ? 15.595 -28.673 -11.231 1.00 59.59 207 LEU A CA 1
ATOM 1698 C C . LEU A 1 207 ? 14.783 -29.956 -10.950 1.00 59.59 207 LEU A C 1
ATOM 1700 O O . LEU A 1 207 ? 13.814 -29.912 -10.189 1.00 59.59 207 LEU A O 1
ATOM 1704 N N . PRO A 1 208 ? 15.157 -31.128 -11.510 1.00 50.22 208 PRO A N 1
ATOM 1705 C CA . PRO A 1 208 ? 14.501 -32.395 -11.169 1.00 50.22 208 PRO A CA 1
ATOM 1706 C C . PRO A 1 208 ? 14.651 -32.771 -9.682 1.00 50.22 208 PRO A C 1
ATOM 1708 O O . PRO A 1 208 ? 13.802 -33.472 -9.129 1.00 50.22 208 PRO A O 1
ATOM 1711 N N . GLU A 1 209 ? 15.708 -32.287 -9.019 1.00 44.12 209 GLU A N 1
ATOM 1712 C CA . GLU A 1 209 ? 16.113 -32.684 -7.660 1.00 44.12 209 GLU A CA 1
ATOM 1713 C C . GLU A 1 209 ? 15.162 -32.257 -6.534 1.00 44.12 209 GLU A C 1
ATOM 1715 O O . GLU A 1 209 ? 15.209 -32.842 -5.455 1.00 44.12 209 GLU A O 1
ATOM 1720 N N . GLN A 1 210 ? 14.238 -31.320 -6.768 1.00 43.84 210 GLN A N 1
ATOM 1721 C CA . GLN A 1 210 ? 13.214 -30.974 -5.770 1.00 43.84 210 GLN A CA 1
ATOM 1722 C C . GLN A 1 210 ? 11.939 -31.827 -5.873 1.00 43.84 210 GLN A C 1
ATOM 1724 O O . GLN A 1 210 ? 10.991 -31.640 -5.113 1.00 43.84 210 GLN A O 1
ATOM 1729 N N . THR A 1 211 ? 11.916 -32.800 -6.790 1.00 39.56 211 THR A N 1
ATOM 1730 C CA . THR A 1 211 ? 10.809 -33.753 -6.957 1.00 39.56 211 THR A CA 1
ATOM 1731 C C . THR A 1 211 ? 11.241 -35.200 -6.724 1.00 39.56 211 THR A C 1
ATOM 1733 O O . THR A 1 211 ? 10.713 -36.129 -7.340 1.00 39.56 211 THR A O 1
ATOM 1736 N N . SER A 1 212 ? 12.172 -35.436 -5.793 1.00 39.00 212 SER A N 1
ATOM 1737 C CA . SER A 1 212 ? 12.290 -36.770 -5.209 1.00 39.00 212 SER A CA 1
ATOM 1738 C C . SER A 1 212 ? 10.964 -37.099 -4.506 1.00 39.00 212 SER A C 1
ATOM 1740 O O . SER A 1 212 ? 10.467 -36.377 -3.646 1.00 39.00 212 SER A O 1
ATOM 1742 N N . LYS A 1 213 ? 10.325 -38.183 -4.951 1.00 42.12 213 LYS A N 1
ATOM 1743 C CA . LYS A 1 213 ? 8.989 -38.652 -4.542 1.00 42.12 213 LYS A CA 1
ATOM 1744 C C . LYS A 1 213 ? 8.915 -39.155 -3.086 1.00 42.12 213 LYS A C 1
ATOM 1746 O O . LYS A 1 213 ? 8.046 -39.961 -2.771 1.00 42.12 213 LYS A O 1
ATOM 1751 N N . SER A 1 214 ? 9.794 -38.698 -2.200 1.00 36.66 214 SER A N 1
ATOM 1752 C CA . SER A 1 214 ? 9.824 -39.089 -0.793 1.00 36.66 214 SER A CA 1
ATOM 1753 C C . SER A 1 214 ? 9.708 -37.837 0.070 1.00 36.66 214 SER A C 1
ATOM 1755 O O . SER A 1 214 ? 10.519 -36.929 -0.046 1.00 36.66 214 SER A O 1
ATOM 1757 N N . ASN A 1 215 ? 8.699 -37.810 0.940 1.00 34.34 215 ASN A N 1
ATOM 1758 C CA . ASN A 1 215 ? 8.348 -36.732 1.876 1.00 34.34 215 ASN A CA 1
ATOM 1759 C C . ASN A 1 215 ? 7.551 -35.555 1.289 1.00 34.34 215 ASN A C 1
ATOM 1761 O O . ASN A 1 215 ? 7.936 -34.391 1.374 1.00 34.34 215 ASN A O 1
ATOM 1765 N N . ARG A 1 216 ? 6.329 -35.853 0.828 1.00 39.69 216 ARG A N 1
ATOM 1766 C CA . ARG A 1 216 ? 5.215 -34.891 0.880 1.00 39.69 216 ARG A CA 1
ATOM 1767 C C . ARG A 1 216 ? 4.789 -34.659 2.338 1.00 39.69 216 ARG A C 1
ATOM 1769 O O . ARG A 1 216 ? 3.729 -35.107 2.760 1.00 39.69 216 ARG A O 1
ATOM 1776 N N . THR A 1 217 ? 5.579 -33.919 3.104 1.00 40.03 217 THR A N 1
ATOM 1777 C CA . THR A 1 217 ? 4.977 -32.956 4.031 1.00 40.03 217 THR A CA 1
ATOM 1778 C C . THR A 1 217 ? 4.781 -31.674 3.230 1.00 40.03 217 THR A C 1
ATOM 1780 O O . THR A 1 217 ? 5.604 -31.352 2.378 1.00 40.03 217 THR A O 1
ATOM 1783 N N . LYS A 1 218 ? 3.635 -31.007 3.398 1.00 44.62 218 LYS A N 1
ATOM 1784 C CA . LYS A 1 218 ? 3.231 -29.790 2.675 1.00 44.62 218 LYS A CA 1
ATOM 1785 C C . LYS A 1 218 ? 4.303 -28.686 2.788 1.00 44.62 218 LYS A C 1
ATOM 1787 O O . LYS A 1 218 ? 4.170 -27.793 3.614 1.00 44.62 218 LYS A O 1
ATOM 1792 N N . ARG A 1 219 ? 5.361 -28.727 1.978 1.00 44.56 219 ARG A N 1
ATOM 1793 C CA . ARG A 1 219 ? 6.217 -27.569 1.725 1.00 44.56 219 ARG A CA 1
ATOM 1794 C C . ARG A 1 219 ? 5.522 -26.738 0.660 1.00 44.56 219 ARG A C 1
ATOM 1796 O O . ARG A 1 219 ? 5.211 -27.232 -0.424 1.00 44.56 219 ARG A O 1
ATOM 1803 N N . GLN A 1 220 ? 5.175 -25.522 1.057 1.00 45.56 220 GLN A N 1
ATOM 1804 C CA . GLN A 1 220 ? 4.596 -24.487 0.219 1.00 45.56 220 GLN A CA 1
ATOM 1805 C C . GLN A 1 220 ? 5.469 -24.350 -1.033 1.00 45.56 220 GLN A C 1
ATOM 1807 O O . GLN A 1 220 ? 6.690 -24.294 -0.936 1.00 45.56 220 GLN A O 1
ATOM 1812 N N . LYS A 1 221 ? 4.851 -24.428 -2.212 1.00 54.62 221 LYS A N 1
ATOM 1813 C CA . LYS A 1 221 ? 5.552 -24.223 -3.478 1.00 54.62 221 LYS A CA 1
ATOM 1814 C C . LYS A 1 221 ? 5.928 -22.743 -3.504 1.00 54.62 221 LYS A C 1
ATOM 1816 O O . LYS A 1 221 ? 5.015 -21.927 -3.602 1.00 54.62 221 LYS A O 1
ATOM 1821 N N . ASP A 1 222 ? 7.207 -22.423 -3.319 1.00 59.31 222 ASP A N 1
ATOM 1822 C CA . ASP A 1 222 ? 7.676 -21.035 -3.318 1.00 59.31 222 ASP A CA 1
ATOM 1823 C C . ASP A 1 222 ? 7.222 -20.354 -4.614 1.00 59.31 222 ASP A C 1
ATOM 1825 O O . ASP A 1 222 ? 7.377 -20.906 -5.709 1.00 59.31 222 ASP A O 1
ATOM 1829 N N . ASP A 1 223 ? 6.570 -19.200 -4.472 1.00 69.88 223 ASP A N 1
ATOM 1830 C CA . ASP A 1 223 ? 6.097 -18.411 -5.601 1.00 69.88 223 ASP A CA 1
ATOM 1831 C C . ASP A 1 223 ? 7.316 -17.915 -6.397 1.00 69.88 223 ASP A C 1
ATOM 1833 O O . ASP A 1 223 ? 8.158 -17.211 -5.828 1.00 69.88 223 ASP A O 1
ATOM 1837 N N . PRO A 1 224 ? 7.446 -18.250 -7.698 1.00 75.31 224 PRO A N 1
ATOM 1838 C CA . PRO A 1 224 ? 8.527 -17.731 -8.527 1.00 75.31 224 PRO A CA 1
ATOM 1839 C C . PRO A 1 224 ? 8.623 -16.201 -8.470 1.00 75.31 224 PRO A C 1
ATOM 1841 O O . PRO A 1 224 ? 9.731 -15.667 -8.495 1.00 75.31 224 PRO A O 1
ATOM 1844 N N . GLY A 1 225 ? 7.489 -15.499 -8.343 1.00 82.19 225 GLY A N 1
ATOM 1845 C CA . GLY A 1 225 ? 7.461 -14.044 -8.185 1.00 82.19 225 GLY A CA 1
ATOM 1846 C C . GLY A 1 225 ? 8.232 -13.574 -6.950 1.00 82.19 225 GLY A C 1
ATOM 1847 O O . GLY A 1 225 ? 9.047 -12.658 -7.049 1.00 82.19 225 GLY A O 1
ATOM 1848 N N . ALA A 1 226 ? 8.066 -14.246 -5.810 1.00 85.12 226 ALA A N 1
ATOM 1849 C CA . ALA A 1 226 ? 8.765 -13.916 -4.568 1.00 85.12 226 ALA A CA 1
ATOM 1850 C C . ALA A 1 226 ? 10.286 -14.143 -4.671 1.00 85.12 226 ALA A C 1
ATOM 1852 O O . ALA A 1 226 ? 11.070 -13.314 -4.202 1.00 85.12 226 ALA A O 1
ATOM 1853 N N . GLU A 1 227 ? 10.727 -15.221 -5.333 1.00 83.88 227 GLU A N 1
ATOM 1854 C CA . GLU A 1 227 ? 12.159 -15.488 -5.539 1.00 83.88 227 GLU A CA 1
ATOM 1855 C C . GLU A 1 227 ? 12.814 -14.409 -6.417 1.00 83.88 227 GLU A C 1
ATOM 1857 O O . GLU A 1 227 ? 13.880 -13.886 -6.077 1.00 83.88 227 GLU A O 1
ATOM 1862 N N . TRP A 1 228 ? 12.176 -14.047 -7.534 1.00 86.75 228 TRP A N 1
ATOM 1863 C CA . TRP A 1 228 ? 12.684 -12.998 -8.420 1.00 86.75 228 TRP A CA 1
ATOM 1864 C C . TRP A 1 228 ? 12.619 -11.616 -7.772 1.00 86.75 228 TRP A C 1
ATOM 1866 O O . TRP A 1 228 ? 13.559 -10.842 -7.935 1.00 86.75 228 TRP A O 1
ATOM 1876 N N . THR A 1 229 ? 11.587 -11.340 -6.969 1.00 91.44 229 THR A N 1
ATOM 1877 C CA . THR A 1 229 ? 11.493 -10.111 -6.165 1.00 91.44 229 THR A CA 1
ATOM 1878 C C . THR A 1 229 ? 12.679 -9.986 -5.232 1.00 91.44 229 THR A C 1
ATOM 1880 O O . THR A 1 229 ? 13.364 -8.968 -5.257 1.00 91.44 229 THR A O 1
ATOM 1883 N N . LYS A 1 230 ? 13.000 -11.050 -4.489 1.00 90.06 230 LYS A N 1
ATOM 1884 C CA . LYS A 1 230 ? 14.166 -11.058 -3.609 1.00 90.06 230 LYS A CA 1
ATOM 1885 C C . LYS A 1 230 ? 15.464 -10.780 -4.369 1.00 90.06 230 LYS A C 1
ATOM 1887 O O . LYS A 1 230 ? 16.243 -9.946 -3.932 1.00 90.06 230 LYS A O 1
ATOM 1892 N N . LYS A 1 231 ? 15.694 -11.425 -5.520 1.00 89.44 231 LYS A N 1
ATOM 1893 C CA . LYS A 1 231 ? 16.934 -11.217 -6.295 1.00 89.44 231 LYS A CA 1
ATOM 1894 C C . LYS A 1 231 ? 17.060 -9.794 -6.854 1.00 89.44 231 LYS A C 1
ATOM 1896 O O . LYS A 1 231 ? 18.159 -9.247 -6.874 1.00 89.44 231 LYS A O 1
ATOM 1901 N N . VAL A 1 232 ? 15.955 -9.197 -7.308 1.00 91.81 232 VAL A N 1
ATOM 1902 C CA . VAL A 1 232 ? 15.940 -7.804 -7.791 1.00 91.81 232 VAL A CA 1
ATOM 1903 C C . VAL A 1 232 ? 16.168 -6.832 -6.633 1.00 91.81 232 VAL A C 1
ATOM 1905 O O . VAL A 1 232 ? 16.981 -5.923 -6.763 1.00 91.81 232 VAL A O 1
ATOM 1908 N N . VAL A 1 233 ? 15.504 -7.041 -5.493 1.00 91.94 233 VAL A N 1
ATOM 1909 C CA . VAL A 1 233 ? 15.679 -6.216 -4.286 1.00 91.94 233 VAL A CA 1
ATOM 1910 C C . VAL A 1 233 ? 17.109 -6.309 -3.764 1.00 91.94 233 VAL A C 1
ATOM 1912 O O . VAL A 1 233 ? 17.732 -5.281 -3.530 1.00 91.94 233 VAL A O 1
ATOM 1915 N N . ASP A 1 234 ? 17.662 -7.516 -3.638 1.00 91.31 234 ASP A N 1
ATOM 1916 C CA . ASP A 1 234 ? 19.032 -7.713 -3.163 1.00 91.31 234 ASP A CA 1
ATOM 1917 C C . ASP A 1 234 ? 20.051 -7.057 -4.131 1.00 91.31 234 ASP A C 1
ATOM 1919 O O . ASP A 1 234 ? 21.102 -6.588 -3.700 1.00 91.31 234 ASP A O 1
ATOM 1923 N N . PHE A 1 235 ? 19.773 -7.022 -5.446 1.00 92.06 235 PHE A N 1
ATOM 1924 C CA . PHE A 1 235 ? 20.606 -6.307 -6.426 1.00 92.06 235 PHE A CA 1
ATOM 1925 C C . PHE A 1 235 ? 20.501 -4.793 -6.246 1.00 92.06 235 PHE A C 1
ATOM 1927 O O . PHE A 1 235 ? 21.519 -4.109 -6.197 1.00 92.06 235 PHE A O 1
ATOM 1934 N N . PHE A 1 236 ? 19.276 -4.287 -6.111 1.00 93.25 236 PHE A N 1
ATOM 1935 C CA . PHE A 1 236 ? 19.002 -2.876 -5.879 1.00 93.25 236 PHE A CA 1
ATOM 1936 C C . PHE A 1 236 ? 19.664 -2.374 -4.589 1.00 93.25 236 PHE A C 1
ATOM 1938 O O . PHE A 1 236 ? 20.318 -1.338 -4.612 1.00 93.25 236 PHE A O 1
ATOM 1945 N N . GLU A 1 237 ? 19.563 -3.122 -3.488 1.00 91.25 237 GLU A N 1
ATOM 1946 C CA . GLU A 1 237 ? 20.181 -2.769 -2.205 1.00 91.25 237 GLU A CA 1
ATOM 1947 C C . GLU A 1 237 ? 21.713 -2.817 -2.256 1.00 91.25 237 GLU A C 1
ATOM 1949 O O . GLU A 1 237 ? 22.373 -1.945 -1.693 1.00 91.25 237 GLU A O 1
ATOM 1954 N N . ASP A 1 238 ? 22.306 -3.793 -2.950 1.00 90.38 238 ASP A N 1
ATOM 1955 C CA . ASP A 1 238 ? 23.761 -3.823 -3.138 1.00 90.38 238 ASP A CA 1
ATOM 1956 C C . ASP A 1 238 ? 24.249 -2.641 -3.991 1.00 90.38 238 ASP A C 1
ATOM 1958 O O . ASP A 1 238 ? 25.266 -2.026 -3.663 1.00 90.38 238 ASP A O 1
ATOM 1962 N N . MET A 1 239 ? 23.519 -2.287 -5.058 1.00 89.69 239 MET A N 1
ATOM 1963 C CA . MET A 1 239 ? 23.851 -1.121 -5.888 1.00 89.69 239 MET A CA 1
ATOM 1964 C C . MET A 1 239 ? 23.649 0.185 -5.128 1.00 89.69 239 MET A C 1
ATOM 1966 O O . MET A 1 239 ? 24.508 1.057 -5.212 1.00 89.69 239 MET A O 1
ATOM 1970 N N . TRP A 1 240 ? 22.584 0.288 -4.329 1.00 88.69 240 TRP A N 1
ATOM 1971 C CA . TRP A 1 240 ? 22.351 1.406 -3.420 1.00 88.69 240 TRP A CA 1
ATOM 1972 C C . TRP A 1 240 ? 23.547 1.605 -2.489 1.00 88.69 240 TRP A C 1
ATOM 1974 O O . TRP A 1 240 ? 24.149 2.672 -2.507 1.00 88.69 240 TRP A O 1
ATOM 1984 N N . ASN A 1 241 ? 23.961 0.565 -1.756 1.00 87.94 241 ASN A N 1
ATOM 1985 C CA . ASN A 1 241 ? 25.066 0.668 -0.798 1.00 87.94 241 ASN A CA 1
ATOM 1986 C C . ASN A 1 241 ? 26.390 1.057 -1.478 1.00 87.94 241 ASN A C 1
ATOM 1988 O O . ASN A 1 241 ? 27.084 1.962 -1.016 1.00 87.94 241 ASN A O 1
ATOM 1992 N N . LYS A 1 242 ? 26.721 0.444 -2.623 1.00 86.50 242 LYS A N 1
ATOM 1993 C CA . LYS A 1 242 ? 27.944 0.775 -3.380 1.00 86.50 242 LYS A CA 1
ATOM 1994 C C . LYS A 1 242 ? 27.931 2.199 -3.922 1.00 86.50 242 LYS A C 1
ATOM 1996 O O . LYS A 1 242 ? 28.954 2.882 -3.880 1.00 86.50 242 LYS A O 1
ATOM 2001 N N . HIS A 1 243 ? 26.784 2.649 -4.422 1.00 81.75 243 HIS A N 1
ATOM 2002 C CA . HIS A 1 243 ? 26.618 4.001 -4.933 1.00 81.75 243 HIS A CA 1
ATOM 2003 C C . HIS A 1 243 ? 26.624 5.031 -3.788 1.00 81.75 243 HIS A C 1
ATOM 2005 O O . HIS A 1 243 ? 27.175 6.117 -3.954 1.00 81.75 243 HIS A O 1
ATOM 2011 N N . THR A 1 244 ? 26.109 4.702 -2.598 1.00 80.56 244 THR A N 1
ATOM 2012 C CA . THR A 1 244 ? 26.209 5.582 -1.423 1.00 80.56 244 THR A CA 1
ATOM 2013 C C . THR A 1 244 ? 27.627 5.662 -0.867 1.00 80.56 244 THR A C 1
ATOM 2015 O O . THR A 1 244 ? 28.115 6.769 -0.658 1.00 80.56 244 THR A O 1
ATOM 2018 N N . ASP A 1 245 ? 28.314 4.531 -0.686 1.00 79.12 245 ASP A N 1
ATOM 2019 C CA . ASP A 1 245 ? 29.655 4.475 -0.083 1.00 79.12 245 ASP A CA 1
ATOM 2020 C C . ASP A 1 245 ? 30.699 5.225 -0.919 1.00 79.12 245 ASP A C 1
ATOM 2022 O O . ASP A 1 245 ? 31.620 5.835 -0.377 1.00 79.12 245 ASP A O 1
ATOM 2026 N N . TYR A 1 246 ? 30.538 5.223 -2.244 1.00 69.19 246 TYR A N 1
ATOM 2027 C CA . TYR A 1 246 ? 31.452 5.902 -3.159 1.00 69.19 246 TYR A CA 1
ATOM 2028 C C . TYR A 1 246 ? 31.313 7.434 -3.147 1.00 69.19 246 TYR A C 1
ATOM 2030 O O . TYR A 1 246 ? 32.267 8.155 -3.433 1.00 69.19 246 TYR A O 1
ATOM 2038 N N . ASN A 1 247 ? 30.125 7.943 -2.827 1.00 64.38 247 ASN A N 1
ATOM 2039 C CA . ASN A 1 247 ? 29.814 9.369 -2.890 1.00 64.38 247 ASN A CA 1
ATOM 2040 C C . ASN A 1 247 ? 29.916 10.083 -1.532 1.00 64.38 247 ASN A C 1
ATOM 2042 O O . ASN A 1 247 ? 29.761 11.305 -1.471 1.00 64.38 247 ASN A O 1
ATOM 2046 N N . LEU A 1 248 ? 30.220 9.359 -0.448 1.00 63.75 248 LEU A N 1
ATOM 2047 C CA . LEU A 1 248 ? 30.692 9.990 0.781 1.00 63.75 248 LEU A CA 1
ATOM 2048 C C . LEU A 1 248 ? 32.093 10.587 0.533 1.00 63.75 248 LEU A C 1
ATOM 2050 O O . LEU A 1 248 ? 32.969 9.894 0.010 1.00 63.75 248 LEU A O 1
ATOM 2054 N N . PRO A 1 249 ? 32.357 11.850 0.915 1.00 48.72 249 PRO A N 1
ATOM 2055 C CA . PRO A 1 249 ? 33.690 12.426 0.797 1.00 48.72 249 PRO A CA 1
ATOM 2056 C C . PRO A 1 249 ? 34.681 11.608 1.637 1.00 48.72 249 PRO A C 1
ATOM 2058 O O . PRO A 1 249 ? 34.566 11.538 2.858 1.00 48.72 249 PRO A O 1
ATOM 2061 N N . SER A 1 250 ? 35.637 10.973 0.955 1.00 43.81 250 SER A N 1
ATOM 2062 C CA . SER A 1 250 ? 36.690 10.096 1.476 1.00 43.81 250 SER A CA 1
ATOM 2063 C C . SER A 1 250 ? 37.155 10.412 2.905 1.00 43.81 250 SER A C 1
ATOM 2065 O O . SER A 1 250 ? 38.080 11.202 3.107 1.00 43.81 250 SER A O 1
ATOM 2067 N N . GLN A 1 251 ? 36.624 9.698 3.900 1.00 41.97 251 GLN A N 1
ATOM 2068 C CA . GLN A 1 251 ? 37.378 9.411 5.118 1.00 41.97 251 GLN A CA 1
ATOM 2069 C C . GLN A 1 251 ? 38.010 8.028 4.978 1.00 41.97 251 GLN A C 1
ATOM 2071 O O . GLN A 1 251 ? 37.336 7.005 4.883 1.00 41.97 251 GLN A O 1
ATOM 2076 N N . LYS A 1 252 ? 39.344 8.044 4.911 1.00 46.69 252 LYS A N 1
ATOM 2077 C CA . LYS A 1 252 ? 40.256 6.898 4.856 1.00 46.69 252 LYS A CA 1
ATOM 2078 C C . LYS A 1 252 ? 39.689 5.656 5.551 1.00 46.69 252 LYS A C 1
ATOM 2080 O O . LYS A 1 252 ? 39.674 5.582 6.774 1.00 46.69 252 LYS A O 1
ATOM 2085 N N . SER A 1 253 ? 39.356 4.636 4.774 1.00 39.06 253 SER A N 1
ATOM 2086 C CA . SER A 1 253 ? 39.198 3.273 5.277 1.00 39.06 253 SER A CA 1
ATOM 2087 C C . SER A 1 253 ? 40.090 2.349 4.454 1.00 39.06 253 SER A C 1
ATOM 2089 O O . SER A 1 253 ? 39.719 1.791 3.428 1.00 39.06 253 SER A O 1
ATOM 2091 N N . GLN A 1 254 ? 41.332 2.217 4.921 1.00 42.88 254 GLN A N 1
ATOM 2092 C CA . GLN A 1 254 ? 42.160 1.060 4.618 1.00 42.88 254 GLN A CA 1
ATOM 2093 C C . GLN A 1 254 ? 41.574 -0.131 5.382 1.00 42.88 254 GLN A C 1
ATOM 2095 O O . GLN A 1 254 ? 41.800 -0.271 6.580 1.00 42.88 254 GLN A O 1
ATOM 2100 N N . SER A 1 255 ? 40.815 -0.993 4.711 1.00 37.16 255 SER A N 1
ATOM 2101 C CA . SER A 1 255 ? 40.763 -2.415 5.071 1.00 37.16 255 SER A CA 1
ATOM 2102 C C . SER A 1 255 ? 40.274 -3.282 3.906 1.00 37.16 255 SER A C 1
ATOM 2104 O O . SER A 1 255 ? 39.217 -3.083 3.326 1.00 37.16 255 SER A O 1
ATOM 2106 N N . ALA A 1 256 ? 41.153 -4.223 3.571 1.00 39.31 256 ALA A N 1
ATOM 2107 C CA . ALA A 1 256 ? 41.056 -5.401 2.718 1.00 39.31 256 ALA A CA 1
ATOM 2108 C C . ALA A 1 256 ? 39.682 -5.836 2.158 1.00 39.31 256 ALA A C 1
ATOM 2110 O O . ALA A 1 256 ? 38.806 -6.291 2.886 1.00 39.31 256 ALA A O 1
ATOM 2111 N N . SER A 1 257 ? 39.605 -5.957 0.829 1.00 34.41 257 SER A N 1
ATOM 2112 C CA . SER A 1 257 ? 39.393 -7.254 0.156 1.00 34.41 257 SER A CA 1
ATOM 2113 C C . SER A 1 257 ? 39.636 -7.143 -1.355 1.00 34.41 257 SER A C 1
ATOM 2115 O O . SER A 1 257 ? 39.425 -6.110 -1.981 1.00 34.41 257 SER A O 1
ATOM 2117 N N . GLN A 1 258 ? 40.184 -8.219 -1.919 1.00 41.97 258 GLN A N 1
ATOM 2118 C CA . GLN A 1 258 ? 40.642 -8.338 -3.300 1.00 41.97 258 GLN A CA 1
ATOM 2119 C C . GLN A 1 258 ? 39.465 -8.344 -4.290 1.00 41.97 258 GLN A C 1
ATOM 2121 O O . GLN A 1 258 ? 38.872 -9.385 -4.555 1.00 41.97 258 GLN A O 1
ATOM 2126 N N . ALA A 1 259 ? 39.175 -7.195 -4.888 1.00 40.84 259 ALA A N 1
ATOM 2127 C CA . ALA A 1 259 ? 38.534 -7.087 -6.194 1.00 40.84 259 ALA A CA 1
ATOM 2128 C C . ALA A 1 259 ? 39.008 -5.780 -6.836 1.00 40.84 259 ALA A C 1
ATOM 2130 O O . ALA A 1 259 ? 39.205 -4.782 -6.144 1.00 40.84 259 ALA A O 1
ATOM 2131 N N . LYS A 1 260 ? 39.243 -5.784 -8.151 1.00 45.34 260 LYS A N 1
ATOM 2132 C CA . LYS A 1 260 ? 39.584 -4.566 -8.897 1.00 45.34 260 LYS A CA 1
ATOM 2133 C C . LYS A 1 260 ? 38.454 -3.549 -8.641 1.00 45.34 260 LYS A C 1
ATOM 2135 O O . LYS A 1 260 ? 37.309 -3.901 -8.927 1.00 45.34 260 LYS A O 1
ATOM 2140 N N . PRO A 1 261 ? 38.716 -2.363 -8.059 1.00 59.06 261 PRO A N 1
ATOM 2141 C CA . PRO A 1 261 ? 37.649 -1.415 -7.767 1.00 59.06 261 PRO A CA 1
ATOM 2142 C C . PRO A 1 261 ? 36.973 -1.019 -9.083 1.00 59.06 261 PRO A C 1
ATOM 2144 O O . PRO A 1 261 ? 37.646 -0.667 -10.053 1.00 59.06 261 PRO A O 1
ATOM 2147 N N . MET A 1 262 ? 35.650 -1.176 -9.126 1.00 65.62 262 MET A N 1
ATOM 2148 C CA . MET A 1 262 ? 34.802 -0.808 -10.260 1.00 65.62 262 MET A CA 1
ATOM 2149 C C . MET A 1 262 ? 34.957 0.697 -10.529 1.00 65.62 262 MET A C 1
ATOM 2151 O O . MET A 1 262 ? 35.081 1.475 -9.581 1.00 65.62 262 MET A O 1
ATOM 2155 N N . SER A 1 263 ? 35.021 1.113 -11.799 1.00 76.56 263 SER A N 1
ATOM 2156 C CA . SER A 1 263 ? 35.130 2.538 -12.138 1.00 76.56 263 SER A CA 1
ATOM 2157 C C . SER A 1 263 ? 33.870 3.290 -11.702 1.00 76.56 263 SER A C 1
ATOM 2159 O O . SER A 1 263 ? 32.788 2.710 -11.635 1.00 76.56 263 SER A O 1
ATOM 2161 N N . ARG A 1 264 ? 34.005 4.591 -11.420 1.00 75.12 264 ARG A N 1
ATOM 2162 C CA . ARG A 1 264 ? 32.885 5.461 -11.023 1.00 75.12 264 ARG A CA 1
ATOM 2163 C C . ARG A 1 264 ? 31.720 5.392 -12.006 1.00 75.12 264 ARG A C 1
ATOM 2165 O O . ARG A 1 264 ? 30.586 5.186 -11.598 1.00 75.12 264 ARG A O 1
ATOM 2172 N N . GLU A 1 265 ? 32.044 5.522 -13.286 1.00 80.50 265 GLU A N 1
ATOM 2173 C CA . GLU A 1 265 ? 31.088 5.484 -14.393 1.00 80.50 265 GLU A CA 1
ATOM 2174 C C . GLU A 1 265 ? 30.310 4.161 -14.398 1.00 80.50 265 GLU A C 1
ATOM 2176 O O . GLU A 1 265 ? 29.090 4.166 -14.483 1.00 80.50 265 GLU A O 1
ATOM 2181 N N . ALA A 1 266 ? 30.983 3.030 -14.153 1.00 83.50 266 ALA A N 1
ATOM 2182 C CA . ALA A 1 266 ? 30.319 1.732 -14.089 1.00 83.50 266 ALA A CA 1
ATOM 2183 C C . ALA A 1 266 ? 29.382 1.590 -12.874 1.00 83.50 266 ALA A C 1
ATOM 2185 O O . ALA A 1 266 ? 28.352 0.933 -12.980 1.00 83.50 266 ALA A O 1
ATOM 2186 N N . ILE A 1 267 ? 29.696 2.202 -11.723 1.00 84.88 267 ILE A N 1
ATOM 2187 C CA . ILE A 1 267 ? 28.793 2.186 -10.556 1.00 84.88 267 ILE A CA 1
ATOM 2188 C C . ILE A 1 267 ? 27.534 3.017 -10.844 1.00 84.88 267 ILE A C 1
ATOM 2190 O O . ILE A 1 267 ? 26.432 2.580 -10.511 1.00 84.88 267 ILE A O 1
ATOM 2194 N N . GLU A 1 268 ? 27.688 4.185 -11.474 1.00 85.56 268 GLU A N 1
ATOM 2195 C CA . GLU A 1 268 ? 26.567 5.042 -11.885 1.00 85.56 268 GLU A CA 1
ATOM 2196 C C . GLU A 1 268 ? 25.682 4.330 -12.927 1.00 85.56 268 GLU A C 1
ATOM 2198 O O . GLU A 1 268 ? 24.461 4.270 -12.759 1.00 85.56 268 GLU A O 1
ATOM 2203 N N . ASP A 1 269 ? 26.282 3.693 -13.936 1.00 88.69 269 ASP A N 1
ATOM 2204 C CA . ASP A 1 269 ? 25.564 2.906 -14.946 1.00 88.69 269 ASP A CA 1
ATOM 2205 C C . ASP A 1 269 ? 24.801 1.730 -14.324 1.00 88.69 269 ASP A C 1
ATOM 2207 O O . ASP A 1 269 ? 23.635 1.488 -14.647 1.00 88.69 269 ASP A O 1
ATOM 2211 N N . TYR A 1 270 ? 25.420 1.013 -13.382 1.00 90.38 270 TYR A N 1
ATOM 2212 C CA . TYR A 1 270 ? 24.797 -0.146 -12.741 1.00 90.38 270 TYR A CA 1
ATOM 2213 C C . TYR A 1 270 ? 23.656 0.269 -11.810 1.00 90.38 270 TYR A C 1
ATOM 2215 O O . TYR A 1 270 ? 22.640 -0.426 -11.736 1.00 90.38 270 TYR A O 1
ATOM 2223 N N . TRP A 1 271 ? 23.793 1.404 -11.123 1.00 90.94 271 TRP A N 1
ATOM 2224 C CA . TRP A 1 271 ? 22.728 1.987 -10.312 1.00 90.94 271 TRP A CA 1
ATOM 2225 C C . TRP A 1 271 ? 21.525 2.407 -11.166 1.00 90.94 271 TRP A C 1
ATOM 2227 O O . TRP A 1 271 ? 20.387 2.041 -10.854 1.00 90.94 271 TRP A O 1
ATOM 2237 N N . ASN A 1 272 ? 21.771 3.108 -12.277 1.00 91.50 272 ASN A N 1
ATOM 2238 C CA . ASN A 1 272 ? 20.725 3.490 -13.226 1.00 91.50 272 ASN A CA 1
ATOM 2239 C C . ASN A 1 272 ? 20.020 2.247 -13.788 1.00 91.50 272 ASN A C 1
ATOM 2241 O O . ASN A 1 272 ? 18.789 2.167 -13.774 1.00 91.50 272 ASN A O 1
ATOM 2245 N N . TYR A 1 273 ? 20.795 1.227 -14.169 1.00 93.94 273 TYR A N 1
ATOM 2246 C CA . TYR A 1 273 ? 20.258 -0.042 -14.645 1.00 93.94 273 TYR A CA 1
ATOM 2247 C C . TYR A 1 273 ? 19.402 -0.754 -13.586 1.00 93.94 273 TYR A C 1
ATOM 2249 O O . TYR A 1 273 ? 18.327 -1.263 -13.904 1.00 93.94 273 TYR A O 1
ATOM 2257 N N . ALA A 1 274 ? 19.833 -0.762 -12.319 1.00 93.25 274 ALA A N 1
ATOM 2258 C CA . AL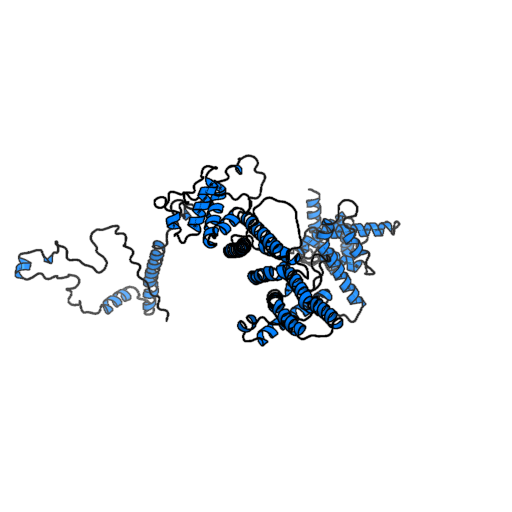A A 1 274 ? 19.072 -1.330 -11.206 1.00 93.25 274 ALA A CA 1
ATOM 2259 C C . ALA A 1 274 ? 17.717 -0.632 -11.011 1.00 93.25 274 ALA A C 1
ATOM 2261 O O . ALA A 1 274 ? 16.702 -1.301 -10.798 1.00 93.25 274 ALA A O 1
ATOM 2262 N N . CYS A 1 275 ? 17.681 0.696 -11.136 1.00 92.81 275 CYS A N 1
ATOM 2263 C CA . CYS A 1 275 ? 16.442 1.467 -11.062 1.00 92.81 275 CYS A CA 1
ATOM 2264 C C . CYS A 1 275 ? 15.508 1.153 -12.240 1.00 92.81 275 CYS A C 1
ATOM 2266 O O . CYS A 1 275 ? 14.308 0.940 -12.042 1.00 92.81 275 CYS A O 1
ATOM 2268 N N . ASP A 1 276 ? 16.051 1.076 -13.457 1.00 94.00 276 ASP A N 1
ATOM 2269 C CA . ASP A 1 276 ? 15.270 0.814 -14.665 1.00 94.00 276 ASP A CA 1
ATOM 2270 C C . ASP A 1 276 ? 14.701 -0.606 -14.710 1.00 94.00 276 ASP A C 1
ATOM 2272 O O . ASP A 1 276 ? 13.523 -0.781 -15.040 1.00 94.00 276 ASP A O 1
ATOM 2276 N N . ILE A 1 277 ? 15.489 -1.620 -14.334 1.00 93.81 277 ILE A N 1
ATOM 2277 C CA . ILE A 1 277 ? 15.013 -3.007 -14.293 1.00 93.81 277 ILE A CA 1
ATOM 2278 C C . ILE A 1 277 ? 13.977 -3.231 -13.200 1.00 93.81 277 ILE A C 1
ATOM 2280 O O . ILE A 1 277 ? 12.961 -3.878 -13.465 1.00 93.81 277 ILE A O 1
ATOM 2284 N N . LEU A 1 278 ? 14.174 -2.643 -12.015 1.00 94.38 278 LEU A N 1
ATOM 2285 C CA . LEU A 1 278 ? 13.177 -2.668 -10.950 1.00 94.38 278 LEU A CA 1
ATOM 2286 C C . LEU A 1 278 ? 11.865 -2.055 -11.445 1.00 94.38 278 LEU A C 1
ATOM 2288 O O . LEU A 1 278 ? 10.821 -2.698 -11.356 1.00 94.38 278 LEU A O 1
ATOM 2292 N N . ARG A 1 279 ? 11.928 -0.853 -12.034 1.00 93.38 279 ARG A N 1
ATOM 2293 C CA . ARG A 1 279 ? 10.754 -0.146 -12.556 1.00 93.38 279 ARG A CA 1
ATOM 2294 C C . ARG A 1 279 ? 10.025 -0.960 -13.620 1.00 93.38 279 ARG A C 1
ATOM 2296 O O . ARG A 1 279 ? 8.815 -1.140 -13.521 1.00 93.38 279 ARG A O 1
ATOM 2303 N N . TYR A 1 280 ? 10.736 -1.484 -14.614 1.00 94.19 280 TYR A N 1
ATOM 2304 C CA . TYR A 1 280 ? 10.122 -2.230 -15.713 1.00 94.19 280 TYR A CA 1
ATOM 2305 C C . TYR A 1 280 ? 9.482 -3.545 -15.246 1.00 94.19 280 TYR A C 1
ATOM 2307 O O . TYR A 1 280 ? 8.337 -3.849 -15.585 1.00 94.19 280 TYR A O 1
ATOM 2315 N N . MET A 1 281 ? 10.190 -4.327 -14.426 1.00 93.00 281 MET A N 1
ATOM 2316 C CA . MET A 1 281 ? 9.648 -5.578 -13.889 1.00 93.00 281 MET A CA 1
ATOM 2317 C C . MET A 1 281 ? 8.466 -5.327 -12.939 1.00 93.00 281 MET A C 1
ATOM 2319 O O . MET A 1 281 ? 7.521 -6.121 -12.908 1.00 93.00 281 MET A O 1
ATOM 2323 N N . TYR A 1 282 ? 8.485 -4.206 -12.212 1.00 93.00 282 TYR A N 1
ATOM 2324 C CA . TYR A 1 282 ? 7.366 -3.747 -11.393 1.00 93.00 282 TYR A CA 1
ATOM 2325 C C . TYR A 1 282 ? 6.136 -3.398 -12.247 1.00 93.00 282 TYR A C 1
ATOM 2327 O O . TYR A 1 282 ? 5.028 -3.838 -11.926 1.00 93.00 282 TYR A O 1
ATOM 2335 N N . THR A 1 283 ? 6.304 -2.680 -13.368 1.00 92.00 283 THR A N 1
ATOM 2336 C CA . THR A 1 283 ? 5.185 -2.352 -14.273 1.00 92.00 283 THR A CA 1
ATOM 2337 C C . THR A 1 283 ? 4.609 -3.577 -14.982 1.00 92.00 283 THR A C 1
ATOM 2339 O O . THR A 1 283 ? 3.400 -3.660 -15.182 1.00 92.00 283 THR A O 1
ATOM 2342 N N . GLU A 1 284 ? 5.449 -4.567 -15.292 1.00 90.69 284 GLU A N 1
ATOM 2343 C CA . GLU A 1 284 ? 5.040 -5.844 -15.894 1.00 90.69 284 GLU A CA 1
ATOM 2344 C C . GLU A 1 284 ? 4.332 -6.789 -14.900 1.00 90.69 284 GLU A C 1
ATOM 2346 O O . GLU A 1 284 ? 3.950 -7.898 -15.274 1.00 90.69 284 GLU A O 1
ATOM 2351 N N . ASN A 1 285 ? 4.141 -6.372 -13.638 1.00 90.25 285 ASN A N 1
ATOM 2352 C CA . ASN A 1 285 ? 3.553 -7.171 -12.554 1.00 90.25 285 ASN A CA 1
ATOM 2353 C C . ASN A 1 285 ? 4.265 -8.518 -12.333 1.00 90.25 285 ASN A C 1
ATOM 2355 O O . ASN A 1 285 ? 3.631 -9.523 -12.018 1.00 90.25 285 ASN A O 1
ATOM 2359 N N . MET A 1 286 ? 5.586 -8.549 -12.515 1.00 88.25 286 MET A N 1
ATOM 2360 C CA . MET A 1 286 ? 6.386 -9.757 -12.294 1.00 88.25 286 MET A CA 1
ATOM 2361 C C . MET A 1 286 ? 6.884 -9.914 -10.860 1.00 88.25 286 MET A C 1
ATOM 2363 O O . MET A 1 286 ? 7.389 -10.980 -10.506 1.00 88.25 286 MET A O 1
ATOM 2367 N N . LEU A 1 287 ? 6.800 -8.845 -10.073 1.00 90.62 287 LEU A N 1
ATOM 2368 C CA . LEU A 1 287 ? 7.354 -8.768 -8.732 1.00 90.62 287 LEU A CA 1
ATOM 2369 C C . LEU A 1 287 ? 6.245 -8.556 -7.698 1.00 90.62 287 LEU A C 1
ATOM 2371 O O . LEU A 1 287 ? 5.190 -7.996 -8.007 1.00 90.62 287 LEU A O 1
ATOM 2375 N N . ASP A 1 288 ? 6.518 -8.962 -6.463 1.00 91.62 288 ASP A N 1
ATOM 2376 C CA . ASP A 1 288 ? 5.688 -8.639 -5.311 1.00 91.62 288 ASP A CA 1
ATOM 2377 C C . ASP A 1 288 ? 5.841 -7.149 -4.980 1.00 91.62 288 ASP A C 1
ATOM 2379 O O . ASP A 1 288 ? 6.873 -6.682 -4.487 1.00 91.62 288 ASP A O 1
ATOM 2383 N N . LYS A 1 289 ? 4.789 -6.392 -5.295 1.00 90.50 289 LYS A N 1
ATOM 2384 C CA . LYS A 1 289 ? 4.756 -4.943 -5.109 1.00 90.50 289 LYS A CA 1
ATOM 2385 C C . LYS A 1 289 ? 4.815 -4.553 -3.640 1.00 90.50 289 LYS A C 1
ATOM 2387 O O . LYS A 1 289 ? 5.414 -3.530 -3.323 1.00 90.50 289 LYS A O 1
ATOM 2392 N N . GLU A 1 290 ? 4.196 -5.332 -2.755 1.00 91.19 290 GLU A N 1
ATOM 2393 C CA . GLU A 1 290 ? 4.147 -4.996 -1.333 1.00 91.19 290 GLU A CA 1
ATOM 2394 C C . GLU A 1 290 ? 5.544 -5.074 -0.722 1.00 91.19 290 GLU A C 1
ATOM 2396 O O . GLU A 1 290 ? 5.984 -4.117 -0.080 1.00 91.19 290 GLU A O 1
ATOM 2401 N N . GLU A 1 291 ? 6.268 -6.161 -1.001 1.00 91.19 291 GLU A N 1
ATOM 2402 C CA . GLU A 1 291 ? 7.636 -6.334 -0.517 1.00 91.19 291 GLU A CA 1
ATOM 2403 C C . GLU A 1 291 ? 8.558 -5.236 -1.065 1.00 91.19 291 GLU A C 1
ATOM 2405 O O . GLU A 1 291 ? 9.301 -4.631 -0.298 1.00 91.19 291 GLU A O 1
ATOM 2410 N N . ILE A 1 292 ? 8.472 -4.887 -2.354 1.00 92.88 292 ILE A N 1
ATOM 2411 C CA . ILE A 1 292 ? 9.303 -3.815 -2.938 1.00 92.88 292 ILE A CA 1
ATOM 2412 C C . ILE A 1 292 ? 9.071 -2.478 -2.237 1.00 92.88 292 ILE A C 1
ATOM 2414 O O . ILE A 1 292 ? 10.027 -1.839 -1.789 1.00 92.88 292 ILE A O 1
ATOM 2418 N N . LEU A 1 293 ? 7.809 -2.058 -2.112 1.00 93.88 293 LEU A N 1
ATOM 2419 C CA . LEU A 1 293 ? 7.465 -0.788 -1.473 1.00 93.88 293 LEU A CA 1
ATOM 2420 C C . LEU A 1 293 ? 7.925 -0.762 -0.011 1.00 93.88 293 LEU A C 1
ATOM 2422 O O . LEU A 1 293 ? 8.398 0.272 0.468 1.00 93.88 293 LEU A O 1
ATOM 2426 N N . LEU A 1 294 ? 7.828 -1.896 0.688 1.00 92.75 294 LEU A N 1
ATOM 2427 C CA . LEU A 1 294 ? 8.288 -2.045 2.064 1.00 92.75 294 LEU A CA 1
ATOM 2428 C C . LEU A 1 294 ? 9.817 -1.961 2.182 1.00 92.75 294 LEU A C 1
ATOM 2430 O O . LEU A 1 294 ? 10.316 -1.353 3.130 1.00 92.75 294 LEU A O 1
ATOM 2434 N N . ARG A 1 295 ? 10.571 -2.566 1.257 1.00 93.38 295 ARG A N 1
ATOM 2435 C CA . ARG A 1 295 ? 12.045 -2.527 1.252 1.00 93.38 295 ARG A CA 1
ATOM 2436 C C . ARG A 1 295 ? 12.568 -1.126 0.959 1.00 93.38 295 ARG A C 1
ATOM 2438 O O . ARG A 1 295 ? 13.410 -0.644 1.710 1.00 93.38 295 ARG A O 1
ATOM 2445 N N . ILE A 1 296 ? 11.991 -0.434 -0.025 1.00 93.38 296 ILE A N 1
ATOM 2446 C CA . ILE A 1 296 ? 12.305 0.977 -0.305 1.00 93.38 296 ILE A CA 1
ATOM 2447 C C . ILE A 1 296 ? 12.013 1.842 0.930 1.00 93.38 296 ILE A C 1
ATOM 2449 O O . ILE A 1 296 ? 12.856 2.628 1.350 1.00 93.38 296 ILE A O 1
ATOM 2453 N N . LEU A 1 297 ? 10.864 1.640 1.579 1.00 93.62 297 LEU A N 1
ATOM 2454 C CA . LEU A 1 297 ? 10.482 2.399 2.772 1.00 93.62 297 LEU A CA 1
ATOM 2455 C C . LEU A 1 297 ? 11.434 2.167 3.961 1.00 93.62 297 LEU A C 1
ATOM 2457 O O . LEU A 1 297 ? 11.743 3.107 4.687 1.00 93.62 297 LEU A O 1
ATOM 2461 N N . LYS A 1 298 ? 11.943 0.941 4.143 1.00 92.25 298 LYS A N 1
ATOM 2462 C CA . LYS A 1 298 ? 12.964 0.639 5.163 1.00 92.25 298 LYS A CA 1
ATOM 2463 C C . LYS A 1 298 ? 14.279 1.377 4.902 1.00 92.25 298 LYS A C 1
ATOM 2465 O O . LYS A 1 298 ? 14.920 1.801 5.858 1.00 92.25 298 LYS A O 1
ATOM 2470 N N . ILE A 1 299 ? 14.673 1.541 3.635 1.00 91.25 299 ILE A N 1
ATOM 2471 C CA . ILE A 1 299 ? 15.842 2.354 3.266 1.00 91.25 299 ILE A CA 1
ATOM 2472 C C . ILE A 1 299 ? 15.594 3.817 3.649 1.00 91.25 299 ILE A C 1
ATOM 2474 O O . ILE A 1 299 ? 16.473 4.437 4.238 1.00 91.25 299 ILE A O 1
ATOM 2478 N N . CYS A 1 300 ? 14.394 4.350 3.394 1.00 90.75 300 CYS A N 1
ATOM 2479 C CA . CYS A 1 300 ? 14.033 5.718 3.783 1.00 90.75 300 CYS A CA 1
ATOM 2480 C C . CYS A 1 300 ? 14.108 5.935 5.297 1.00 90.75 300 CYS A C 1
ATOM 2482 O O . CYS A 1 300 ? 14.724 6.891 5.747 1.00 90.75 300 CYS A O 1
ATOM 2484 N N . GLU A 1 301 ? 13.540 5.028 6.092 1.00 89.62 301 GLU A N 1
ATOM 2485 C CA . GLU A 1 301 ? 13.564 5.120 7.560 1.00 89.62 301 GLU A CA 1
ATOM 2486 C C . GLU A 1 301 ? 14.975 5.000 8.159 1.00 89.62 301 GLU A C 1
ATOM 2488 O O . GLU A 1 301 ? 15.202 5.427 9.290 1.00 89.62 301 GLU A O 1
ATOM 2493 N N . ALA A 1 302 ? 15.928 4.424 7.422 1.00 90.19 302 ALA A N 1
ATOM 2494 C CA . ALA A 1 302 ? 17.322 4.338 7.842 1.00 90.19 302 ALA A CA 1
ATOM 2495 C C . ALA A 1 302 ? 18.113 5.638 7.599 1.00 90.19 302 ALA A C 1
ATOM 2497 O O . ALA A 1 302 ? 19.181 5.807 8.194 1.00 90.19 302 ALA A O 1
ATOM 2498 N N . ILE A 1 303 ? 17.616 6.538 6.742 1.00 88.94 303 ILE A N 1
ATOM 2499 C CA . ILE A 1 303 ? 18.266 7.815 6.423 1.00 88.94 303 ILE A CA 1
ATOM 2500 C C . ILE A 1 303 ? 18.081 8.778 7.593 1.00 88.94 303 ILE A C 1
ATOM 2502 O O . ILE A 1 303 ? 16.963 9.037 8.040 1.00 88.94 303 ILE A O 1
ATOM 2506 N N . LYS A 1 304 ? 19.195 9.327 8.078 1.00 86.19 304 LYS A N 1
ATOM 2507 C CA . LYS A 1 304 ? 19.192 10.299 9.176 1.00 86.19 304 LYS A CA 1
ATOM 2508 C C . LYS A 1 304 ? 19.258 11.741 8.658 1.00 86.19 304 LYS A C 1
ATOM 2510 O O . LYS A 1 304 ? 19.840 11.973 7.594 1.00 86.19 304 LYS A O 1
ATOM 2515 N N . PRO A 1 305 ? 18.741 12.716 9.431 1.00 81.19 305 PRO A N 1
ATOM 2516 C CA . PRO A 1 305 ? 19.023 14.135 9.212 1.00 81.19 305 PRO A CA 1
ATOM 2517 C C . PRO A 1 305 ? 20.536 14.368 9.052 1.00 81.19 305 PRO A C 1
ATOM 2519 O O . PRO A 1 305 ? 21.326 13.845 9.840 1.00 81.19 305 PRO A O 1
ATOM 2522 N N . GLY A 1 306 ? 20.947 15.080 8.000 1.00 76.69 306 GLY A N 1
ATOM 2523 C CA . GLY A 1 306 ? 22.357 15.283 7.628 1.00 76.69 306 GLY A CA 1
ATOM 2524 C C . GLY A 1 306 ? 22.854 14.423 6.456 1.00 76.69 306 GLY A C 1
ATOM 2525 O O . GLY A 1 306 ? 23.852 14.766 5.825 1.00 76.69 306 GLY A O 1
ATOM 2526 N N . GLU A 1 307 ? 22.154 13.345 6.089 1.00 84.75 307 GLU A N 1
ATOM 2527 C CA . GLU A 1 307 ? 22.525 12.472 4.963 1.00 84.75 307 GLU A CA 1
ATOM 2528 C C . GLU A 1 307 ? 21.888 12.915 3.625 1.00 84.75 307 GLU A C 1
ATOM 2530 O O . GLU A 1 307 ? 21.253 12.126 2.920 1.00 84.75 307 GLU A O 1
ATOM 2535 N N . GLU A 1 308 ? 22.073 14.185 3.244 1.00 82.88 308 GLU A N 1
ATOM 2536 C CA . GLU A 1 308 ? 21.445 14.807 2.057 1.00 82.88 308 GLU A CA 1
ATOM 2537 C C . GLU A 1 308 ? 21.629 13.989 0.770 1.00 82.88 308 GLU A C 1
ATOM 2539 O O . GLU A 1 308 ? 20.705 13.829 -0.028 1.00 82.88 308 GLU A O 1
ATOM 2544 N N . TYR A 1 309 ? 22.832 13.451 0.563 1.00 83.19 309 TYR A N 1
ATOM 2545 C CA . TYR A 1 309 ? 23.164 12.712 -0.648 1.00 83.19 309 TYR A CA 1
ATOM 2546 C C . TYR A 1 309 ? 22.268 11.476 -0.836 1.00 83.19 309 TYR A C 1
ATOM 2548 O O . TYR A 1 309 ? 21.766 11.234 -1.935 1.00 83.19 309 TYR A O 1
ATOM 2556 N N . LYS A 1 310 ? 21.989 10.743 0.250 1.00 87.88 310 LYS A N 1
ATOM 2557 C CA . LYS A 1 310 ? 21.062 9.602 0.235 1.00 87.88 310 LYS A CA 1
ATOM 2558 C C . LYS A 1 310 ? 19.631 10.072 -0.020 1.00 87.88 310 LYS A C 1
ATOM 2560 O O . LYS A 1 310 ? 18.919 9.477 -0.828 1.00 87.88 310 LYS A O 1
ATOM 2565 N N . LEU A 1 311 ? 19.220 11.176 0.604 1.00 88.88 311 LEU A N 1
ATOM 2566 C CA . LEU A 1 311 ? 17.890 11.749 0.394 1.00 88.88 311 LEU A CA 1
ATOM 2567 C C . LEU A 1 311 ? 17.650 12.118 -1.082 1.00 88.88 311 LEU A C 1
ATOM 2569 O O . LEU A 1 311 ? 16.606 11.783 -1.642 1.00 88.88 311 LEU A O 1
ATOM 2573 N N . ARG A 1 312 ? 18.636 12.735 -1.744 1.00 88.75 312 ARG A N 1
ATOM 2574 C CA . ARG A 1 312 ? 18.536 13.127 -3.159 1.00 88.75 312 ARG A CA 1
ATOM 2575 C C . ARG A 1 312 ? 18.419 11.938 -4.113 1.00 88.75 312 ARG A C 1
ATOM 2577 O O . ARG A 1 312 ? 17.787 12.067 -5.157 1.00 88.75 312 ARG A O 1
ATOM 2584 N N . GLN A 1 313 ? 18.982 10.787 -3.760 1.00 87.31 313 GLN A N 1
ATOM 2585 C CA . GLN A 1 313 ? 18.853 9.570 -4.561 1.00 87.31 313 GLN A CA 1
ATOM 2586 C C . GLN A 1 313 ? 17.514 8.860 -4.369 1.00 87.31 313 GLN A C 1
ATOM 2588 O O . GLN A 1 313 ? 16.936 8.369 -5.338 1.00 87.31 313 GLN A O 1
ATOM 2593 N N . ILE A 1 314 ? 17.027 8.773 -3.128 1.00 91.00 314 ILE A N 1
ATOM 2594 C CA . ILE A 1 314 ? 15.818 7.998 -2.825 1.00 91.00 314 ILE A CA 1
ATOM 2595 C C . ILE A 1 314 ? 14.541 8.755 -3.195 1.00 91.00 314 ILE A C 1
ATOM 2597 O O . ILE A 1 314 ? 13.545 8.141 -3.572 1.00 91.00 314 ILE A O 1
ATOM 2601 N N . LEU A 1 315 ? 14.559 10.089 -3.119 1.00 92.38 315 LEU A N 1
ATOM 2602 C CA . LEU A 1 315 ? 13.371 10.911 -3.335 1.00 92.38 315 LEU A CA 1
ATOM 2603 C C . LEU A 1 315 ? 12.759 10.744 -4.742 1.00 92.38 315 LEU A C 1
ATOM 2605 O O . LEU A 1 315 ? 11.549 10.525 -4.818 1.00 92.38 315 LEU A O 1
ATOM 2609 N N . PRO A 1 316 ? 13.529 10.747 -5.851 1.00 92.19 316 PRO A N 1
ATOM 2610 C CA . PRO A 1 316 ? 12.986 10.436 -7.174 1.00 92.19 316 PRO A CA 1
ATOM 2611 C C . PRO A 1 316 ? 12.308 9.061 -7.240 1.00 92.19 316 PRO A C 1
ATOM 2613 O O . PRO A 1 316 ? 11.256 8.922 -7.858 1.00 92.19 316 PRO A O 1
ATOM 2616 N N . ILE A 1 317 ? 12.872 8.055 -6.565 1.00 92.75 317 ILE A N 1
ATOM 2617 C CA . ILE A 1 317 ? 12.327 6.691 -6.531 1.00 92.75 317 ILE A CA 1
ATOM 2618 C C . ILE A 1 317 ? 10.987 6.675 -5.787 1.00 92.75 317 ILE A C 1
ATOM 2620 O O . ILE A 1 317 ? 10.015 6.100 -6.275 1.00 92.75 317 ILE A O 1
ATOM 2624 N N . LEU A 1 318 ? 10.895 7.365 -4.647 1.00 93.94 318 LEU A N 1
ATOM 2625 C CA . LEU A 1 318 ? 9.641 7.516 -3.903 1.00 93.94 318 LEU A CA 1
ATOM 2626 C C . LEU A 1 318 ? 8.549 8.187 -4.738 1.00 93.94 318 LEU A C 1
ATOM 2628 O O . LEU A 1 318 ? 7.406 7.730 -4.733 1.00 93.94 318 LEU A O 1
ATOM 2632 N N . LEU A 1 319 ? 8.900 9.241 -5.480 1.00 92.50 319 LEU A N 1
ATOM 2633 C CA . LEU A 1 319 ? 7.959 9.962 -6.337 1.00 92.50 319 LEU A CA 1
ATOM 2634 C C . LEU A 1 319 ? 7.444 9.103 -7.499 1.00 92.50 319 LEU A C 1
ATOM 2636 O O . LEU A 1 319 ? 6.283 9.240 -7.874 1.00 92.50 319 LEU A O 1
ATOM 2640 N N . VAL A 1 320 ? 8.249 8.176 -8.030 1.00 92.50 320 VAL A N 1
ATOM 2641 C CA . VAL A 1 320 ? 7.790 7.213 -9.051 1.00 92.50 320 VAL A CA 1
ATOM 2642 C C . VAL A 1 320 ? 6.712 6.278 -8.490 1.00 92.50 320 VAL A C 1
ATOM 2644 O O . VAL A 1 320 ? 5.720 6.005 -9.166 1.00 92.50 320 VAL A O 1
ATOM 2647 N N . TYR A 1 321 ? 6.866 5.822 -7.244 1.00 94.00 321 TYR A N 1
ATOM 2648 C CA . TYR A 1 321 ? 5.961 4.849 -6.619 1.00 94.00 321 TYR A CA 1
ATOM 2649 C C . TYR A 1 321 ? 4.873 5.470 -5.726 1.00 94.00 321 TYR A C 1
ATOM 2651 O O . TYR A 1 321 ? 4.081 4.744 -5.118 1.00 94.00 321 TYR A O 1
ATOM 2659 N N . ILE A 1 322 ? 4.773 6.803 -5.657 1.00 93.19 322 ILE A N 1
ATOM 2660 C CA . ILE A 1 322 ? 3.844 7.507 -4.753 1.00 93.19 322 ILE A CA 1
ATOM 2661 C C . ILE A 1 322 ? 2.383 7.085 -4.953 1.00 93.19 322 ILE A C 1
ATOM 2663 O O . ILE A 1 322 ? 1.638 6.931 -3.986 1.00 93.19 322 ILE A O 1
ATOM 2667 N N . SER A 1 323 ? 1.984 6.834 -6.203 1.00 92.50 323 SER A N 1
ATOM 2668 C CA . SER A 1 323 ? 0.615 6.435 -6.551 1.00 92.50 323 SER A CA 1
ATOM 2669 C C . SER A 1 323 ? 0.206 5.076 -5.971 1.00 92.50 323 SER A C 1
ATOM 2671 O O . SER A 1 323 ? -0.982 4.849 -5.736 1.00 92.50 323 SER A O 1
ATOM 2673 N N . ASP A 1 324 ? 1.173 4.195 -5.705 1.00 93.38 324 ASP A N 1
ATOM 2674 C CA . ASP A 1 324 ? 0.943 2.903 -5.064 1.00 93.38 324 ASP A CA 1
ATOM 2675 C C . ASP A 1 324 ? 1.076 3.002 -3.539 1.00 93.38 324 ASP A C 1
ATOM 2677 O O . ASP A 1 324 ? 0.281 2.393 -2.822 1.00 93.38 324 ASP A O 1
ATOM 2681 N N . TYR A 1 325 ? 1.993 3.834 -3.025 1.00 94.44 325 TYR A N 1
ATOM 2682 C CA . TYR A 1 325 ? 2.102 4.112 -1.585 1.00 94.44 325 TYR A CA 1
ATOM 2683 C C . TYR A 1 325 ? 0.791 4.626 -0.993 1.00 94.44 325 TYR A C 1
ATOM 2685 O O . TYR A 1 325 ? 0.338 4.135 0.042 1.00 94.44 325 TYR A O 1
ATOM 2693 N N . VAL A 1 326 ? 0.157 5.563 -1.695 1.00 94.75 326 VAL A N 1
ATOM 2694 C CA . VAL A 1 326 ? -1.121 6.182 -1.333 1.00 94.75 326 VAL A CA 1
ATOM 2695 C C . VAL A 1 326 ? -2.270 5.169 -1.214 1.00 94.75 326 VAL A C 1
ATOM 2697 O O . VAL A 1 326 ? -3.225 5.394 -0.475 1.00 94.75 326 VAL A O 1
ATOM 2700 N N . ARG A 1 327 ? -2.193 4.015 -1.887 1.00 91.75 327 ARG A N 1
ATOM 2701 C CA . ARG A 1 327 ? -3.237 2.977 -1.797 1.00 91.75 327 ARG A CA 1
ATOM 2702 C C . ARG A 1 327 ? -3.198 2.213 -0.475 1.00 91.75 327 ARG A C 1
ATOM 2704 O O . ARG A 1 327 ? -4.185 1.573 -0.118 1.00 91.75 327 ARG A O 1
ATOM 2711 N N . ASN A 1 328 ? -2.079 2.266 0.248 1.00 92.44 328 ASN A N 1
ATOM 2712 C CA . ASN A 1 328 ? -1.895 1.588 1.525 1.00 92.44 328 ASN A CA 1
ATOM 2713 C C . ASN A 1 328 ? -1.743 2.608 2.662 1.00 92.44 328 ASN A C 1
ATOM 2715 O O . ASN A 1 328 ? -0.767 3.358 2.732 1.00 92.44 328 ASN A O 1
ATOM 2719 N N . THR A 1 329 ? -2.684 2.582 3.609 1.00 90.75 329 THR A N 1
ATOM 2720 C CA . THR A 1 329 ? -2.722 3.521 4.737 1.00 90.75 329 THR A CA 1
ATOM 2721 C C . THR A 1 329 ? -1.497 3.428 5.644 1.00 90.75 329 THR A C 1
ATOM 2723 O O . THR A 1 329 ? -1.042 4.449 6.154 1.00 90.75 329 THR A O 1
ATOM 2726 N N . LEU A 1 330 ? -0.947 2.227 5.855 1.00 89.31 330 LEU A N 1
ATOM 2727 C CA . LEU A 1 330 ? 0.204 2.021 6.736 1.00 89.31 330 LEU A CA 1
ATOM 2728 C C . LEU A 1 330 ? 1.498 2.514 6.081 1.00 89.31 330 LEU A C 1
ATOM 2730 O O . LEU A 1 330 ? 2.282 3.212 6.724 1.00 89.31 330 LEU A O 1
ATOM 2734 N N . HIS A 1 331 ? 1.707 2.193 4.801 1.00 91.94 331 HIS A N 1
ATOM 2735 C CA . HIS A 1 331 ? 2.885 2.669 4.072 1.00 91.94 331 HIS A CA 1
ATOM 2736 C C . HIS A 1 331 ? 2.850 4.187 3.886 1.00 91.94 331 HIS A C 1
ATOM 2738 O O . HIS A 1 331 ? 3.846 4.850 4.157 1.00 91.94 331 HIS A O 1
ATOM 2744 N N . SER A 1 332 ? 1.688 4.745 3.525 1.00 94.38 332 SER A N 1
ATOM 2745 C CA . SER A 1 332 ? 1.478 6.197 3.444 1.00 94.38 332 SER A CA 1
ATOM 2746 C C . SER A 1 332 ? 1.809 6.903 4.753 1.00 94.38 332 SER A C 1
ATOM 2748 O O . SER A 1 332 ? 2.427 7.964 4.744 1.00 94.38 332 SER A O 1
ATOM 2750 N N . ARG A 1 333 ? 1.428 6.313 5.892 1.00 92.62 333 ARG A N 1
ATOM 2751 C CA . ARG A 1 333 ? 1.699 6.886 7.213 1.00 92.62 333 ARG A CA 1
ATOM 2752 C C . ARG A 1 333 ? 3.193 6.93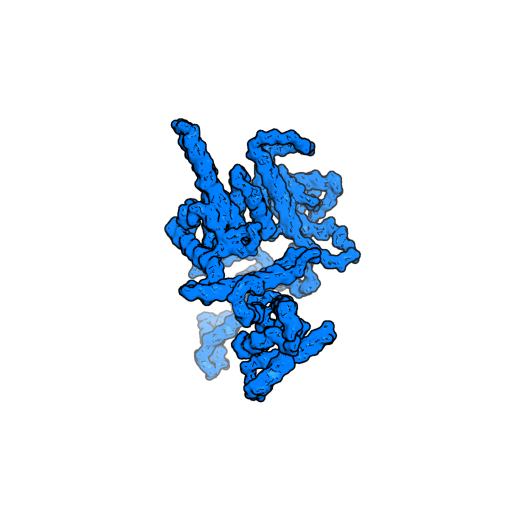0 7.508 1.00 92.62 333 ARG A C 1
ATOM 2754 O O . ARG A 1 333 ? 3.708 7.990 7.838 1.00 92.62 333 ARG A O 1
ATOM 2761 N N . ARG A 1 334 ? 3.881 5.799 7.359 1.00 92.06 334 ARG A N 1
ATOM 2762 C CA . ARG A 1 334 ? 5.334 5.692 7.568 1.00 92.06 334 ARG A CA 1
ATOM 2763 C C . ARG A 1 334 ? 6.108 6.640 6.650 1.00 92.06 334 ARG A C 1
ATOM 2765 O O . ARG A 1 334 ? 6.968 7.381 7.113 1.00 92.06 334 ARG A O 1
ATOM 2772 N N . LEU A 1 335 ? 5.719 6.696 5.375 1.00 94.31 335 LEU A N 1
ATOM 2773 C CA . LEU A 1 335 ? 6.283 7.623 4.397 1.00 94.31 335 LEU A CA 1
ATOM 2774 C C . LEU A 1 335 ? 6.046 9.091 4.783 1.00 94.31 335 LEU A C 1
ATOM 2776 O O . LEU A 1 335 ? 6.950 9.907 4.641 1.00 94.31 335 LEU A O 1
ATOM 2780 N N . SER A 1 336 ? 4.861 9.423 5.303 1.00 94.38 336 SER A N 1
ATOM 2781 C CA . SER A 1 336 ? 4.555 10.783 5.767 1.00 94.38 336 SER A CA 1
ATOM 2782 C C . SER A 1 336 ? 5.397 11.171 6.977 1.00 94.38 336 SER A C 1
ATOM 2784 O O . SER A 1 336 ? 5.883 12.289 7.022 1.00 94.38 336 SER A O 1
ATOM 2786 N N . PHE A 1 337 ? 5.627 10.260 7.931 1.00 92.75 337 PHE A N 1
ATOM 2787 C CA . PHE A 1 337 ? 6.531 10.523 9.058 1.00 92.75 337 PHE A CA 1
ATOM 2788 C C . PHE A 1 337 ? 7.959 10.797 8.590 1.00 92.75 337 PHE A C 1
ATOM 2790 O O . PHE A 1 337 ? 8.560 11.772 9.033 1.00 92.75 337 PHE A O 1
ATOM 2797 N N . PHE A 1 338 ? 8.477 9.978 7.672 1.00 92.94 338 PHE A N 1
ATOM 2798 C CA . PHE A 1 338 ? 9.780 10.213 7.052 1.00 92.94 338 PHE A CA 1
ATOM 2799 C C . PHE A 1 338 ? 9.830 11.581 6.354 1.00 92.94 338 PHE A C 1
ATOM 2801 O O . PHE A 1 338 ? 10.735 12.371 6.614 1.00 92.94 338 PHE A O 1
ATOM 2808 N N . ALA A 1 339 ? 8.835 11.893 5.518 1.00 93.75 339 ALA A N 1
ATOM 2809 C CA . ALA A 1 339 ? 8.792 13.158 4.793 1.00 93.75 339 ALA A CA 1
ATOM 2810 C C . ALA A 1 339 ? 8.716 14.362 5.744 1.00 93.75 339 ALA A C 1
ATOM 2812 O O . ALA A 1 339 ? 9.501 15.293 5.590 1.00 93.75 339 ALA A O 1
ATOM 2813 N N . SER A 1 340 ? 7.851 14.319 6.764 1.00 93.56 340 SER A N 1
ATOM 2814 C CA . SER A 1 340 ? 7.735 15.388 7.759 1.00 93.56 340 SER A CA 1
ATOM 2815 C C . SER A 1 340 ? 9.028 15.601 8.546 1.00 93.56 340 SER A C 1
ATOM 2817 O O . SER A 1 340 ? 9.410 16.744 8.775 1.00 93.56 340 SER A O 1
ATOM 2819 N N . GLN A 1 341 ? 9.729 14.527 8.928 1.00 91.38 341 GLN A N 1
ATOM 2820 C CA . GLN A 1 341 ? 11.025 14.627 9.610 1.00 91.38 341 GLN A CA 1
ATOM 2821 C C . GLN A 1 341 ? 12.091 15.277 8.723 1.00 91.38 341 GLN A C 1
ATOM 2823 O O . GLN A 1 341 ? 12.840 16.129 9.192 1.00 91.38 341 GLN A O 1
ATOM 2828 N N . MET A 1 342 ? 12.152 14.904 7.441 1.00 91.56 342 MET A N 1
ATOM 2829 C CA . MET A 1 342 ? 13.110 15.495 6.503 1.00 91.56 342 MET A CA 1
ATOM 2830 C C . MET A 1 342 ? 12.790 16.963 6.199 1.00 91.56 342 MET A C 1
ATOM 2832 O O . MET A 1 342 ? 13.710 17.772 6.126 1.00 91.56 342 MET A O 1
ATOM 2836 N N . ILE A 1 343 ? 11.509 17.328 6.072 1.00 91.06 343 ILE A N 1
ATOM 2837 C CA . ILE A 1 343 ? 11.082 18.728 5.903 1.00 91.06 343 ILE A CA 1
ATOM 2838 C C . ILE A 1 343 ? 11.470 19.553 7.129 1.00 91.06 343 ILE A C 1
ATOM 2840 O O . ILE A 1 343 ? 12.075 20.610 6.984 1.00 91.06 343 ILE A O 1
ATOM 2844 N N . TYR A 1 344 ? 11.170 19.056 8.331 1.00 90.75 344 TYR A N 1
ATOM 2845 C CA . TYR A 1 344 ? 11.526 19.735 9.575 1.00 90.75 344 TYR A CA 1
ATOM 2846 C C . TYR A 1 344 ? 13.040 19.970 9.683 1.00 90.75 344 TYR A C 1
ATOM 2848 O O . TYR A 1 344 ? 13.474 21.071 10.015 1.00 90.75 344 TYR A O 1
ATOM 2856 N N . TRP A 1 345 ? 13.850 18.968 9.332 1.00 88.69 345 TRP A N 1
ATOM 2857 C CA . TRP A 1 345 ? 15.305 19.106 9.302 1.00 88.69 345 TRP A CA 1
ATOM 2858 C C . TRP A 1 345 ? 15.776 20.205 8.331 1.00 88.69 345 TRP A C 1
ATOM 2860 O O . TRP A 1 345 ? 16.585 21.054 8.712 1.00 88.69 345 TRP A O 1
ATOM 2870 N N . ILE A 1 346 ? 15.253 20.222 7.098 1.00 85.38 346 ILE A N 1
ATOM 2871 C CA . ILE A 1 346 ? 15.641 21.201 6.066 1.00 85.38 346 ILE A CA 1
ATOM 2872 C C . ILE A 1 346 ? 15.198 22.621 6.447 1.00 85.38 346 ILE A C 1
ATOM 2874 O O . ILE A 1 346 ? 15.987 23.557 6.333 1.00 85.38 346 ILE A O 1
ATOM 2878 N N . GLU A 1 347 ? 13.946 22.795 6.878 1.00 83.19 347 GLU A N 1
ATOM 2879 C CA . GLU A 1 347 ? 13.356 24.122 7.092 1.00 83.19 347 GLU A CA 1
ATOM 2880 C C . GLU A 1 347 ? 13.697 24.725 8.460 1.00 83.19 347 GLU A C 1
ATOM 2882 O O . GLU A 1 347 ? 13.872 25.942 8.559 1.00 83.19 347 GLU A O 1
ATOM 2887 N N . VAL A 1 348 ? 13.811 23.906 9.511 1.00 83.19 348 VAL A N 1
ATOM 2888 C CA . VAL A 1 348 ? 13.997 24.377 10.893 1.00 83.19 348 VAL A CA 1
ATOM 2889 C C . VAL A 1 348 ? 15.435 24.170 11.357 1.00 83.19 348 VAL A C 1
ATOM 2891 O O . VAL A 1 348 ? 16.151 25.149 11.565 1.00 83.19 348 VAL A O 1
ATOM 2894 N N . GLU A 1 349 ? 15.887 22.919 11.489 1.00 79.38 349 GLU A N 1
ATOM 2895 C CA . GLU A 1 349 ? 17.171 22.604 12.141 1.00 79.38 349 GLU A CA 1
ATOM 2896 C C . GLU A 1 349 ? 18.365 23.221 11.401 1.00 79.38 349 GLU A C 1
ATOM 2898 O O . GLU A 1 349 ? 19.225 23.859 12.016 1.00 79.38 349 GLU A O 1
ATOM 2903 N N . MET A 1 350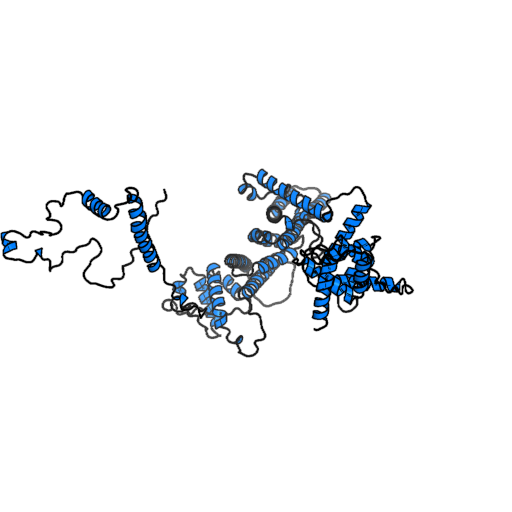 ? 18.387 23.110 10.071 1.00 74.38 350 MET A N 1
ATOM 2904 C CA . MET A 1 350 ? 19.467 23.676 9.263 1.00 74.38 350 MET A CA 1
ATOM 2905 C C . MET A 1 350 ? 19.437 25.213 9.234 1.00 74.38 350 MET A C 1
ATOM 2907 O O . MET A 1 350 ? 20.484 25.861 9.296 1.00 74.38 350 MET A O 1
ATOM 2911 N N . THR A 1 351 ? 18.249 25.823 9.191 1.00 72.94 351 THR A N 1
ATOM 2912 C CA . THR A 1 351 ? 18.095 27.288 9.244 1.00 72.94 351 THR A CA 1
ATOM 2913 C C . THR A 1 351 ? 18.585 27.851 10.583 1.00 72.94 351 THR A C 1
ATOM 2915 O O . THR A 1 351 ? 19.212 28.915 10.632 1.00 72.94 351 THR A O 1
ATOM 2918 N N . GLU A 1 352 ? 18.350 27.134 11.685 1.00 73.19 352 GLU A N 1
ATOM 2919 C CA . GLU A 1 352 ? 18.843 27.503 13.014 1.00 73.19 352 GLU A CA 1
ATOM 2920 C C . GLU A 1 352 ? 20.366 27.382 13.148 1.00 73.19 352 GLU A C 1
ATOM 2922 O O . GLU A 1 352 ? 20.996 28.271 13.727 1.00 73.19 352 GLU A O 1
ATOM 2927 N N . GLU A 1 353 ? 20.979 26.318 12.616 1.00 68.12 353 GLU A N 1
ATOM 2928 C CA . GLU A 1 353 ? 22.443 26.170 12.565 1.00 68.12 353 GLU A CA 1
ATOM 2929 C C . GLU A 1 353 ? 23.103 27.340 11.829 1.00 68.12 353 GLU A C 1
ATOM 2931 O O . GLU A 1 353 ? 24.038 27.953 12.346 1.00 68.12 353 GLU A O 1
ATOM 2936 N N . GLN A 1 354 ? 22.539 27.756 10.697 1.00 66.19 354 GLN A N 1
ATOM 2937 C CA . GLN A 1 354 ? 23.040 28.918 9.965 1.00 66.19 354 GLN A CA 1
ATOM 2938 C C . GLN A 1 354 ? 22.878 30.232 10.728 1.00 66.19 354 GLN A C 1
ATOM 2940 O O . GLN A 1 354 ? 23.746 31.102 10.660 1.00 66.19 354 GLN A O 1
ATOM 2945 N N . ASN A 1 355 ? 21.765 30.422 11.437 1.00 66.38 355 ASN A N 1
ATOM 2946 C CA . ASN A 1 355 ? 21.561 31.632 12.232 1.00 66.38 355 ASN A CA 1
ATOM 2947 C C . ASN A 1 355 ? 22.536 31.705 13.416 1.00 66.38 355 ASN A C 1
ATOM 2949 O O . ASN A 1 355 ? 22.986 32.799 13.759 1.00 66.38 355 ASN A O 1
ATOM 2953 N N . ARG A 1 356 ? 22.930 30.557 13.984 1.00 66.31 356 ARG A N 1
ATOM 2954 C CA . ARG A 1 356 ? 24.017 30.475 14.971 1.00 66.31 356 ARG A CA 1
ATOM 2955 C C . ARG A 1 356 ? 25.363 30.881 14.354 1.00 66.31 356 ARG A C 1
ATOM 2957 O O . ARG A 1 356 ? 26.016 31.773 14.884 1.00 66.31 356 ARG A O 1
ATOM 2964 N N . GLU A 1 357 ? 25.718 30.354 13.182 1.00 61.50 357 GLU A N 1
ATOM 2965 C CA . GLU A 1 357 ? 26.968 30.708 12.479 1.00 61.50 357 GLU A CA 1
ATOM 2966 C C . GLU A 1 357 ? 27.017 32.164 11.964 1.00 61.50 357 GLU A C 1
ATOM 2968 O O . GLU A 1 357 ? 28.091 32.766 11.851 1.00 61.50 357 GLU A O 1
ATOM 2973 N N . LYS A 1 358 ? 25.862 32.765 11.644 1.00 60.91 358 LYS A N 1
ATOM 2974 C CA . LYS A 1 358 ? 25.747 34.185 11.256 1.00 60.91 358 LYS A CA 1
ATOM 2975 C C . LYS A 1 358 ? 26.041 35.130 12.421 1.00 60.91 358 LYS A C 1
ATOM 2977 O O . LYS A 1 358 ? 26.608 36.195 12.183 1.00 60.91 358 LYS A O 1
ATOM 2982 N N . ASN A 1 359 ? 25.684 34.749 13.647 1.00 58.66 359 ASN A N 1
ATOM 2983 C CA . ASN A 1 359 ? 25.914 35.568 14.838 1.00 58.66 359 ASN A CA 1
ATOM 2984 C C . ASN A 1 359 ? 27.395 35.602 15.258 1.00 58.66 359 ASN A C 1
ATOM 2986 O O . ASN A 1 359 ? 27.832 36.599 15.831 1.00 58.66 359 ASN A O 1
ATOM 2990 N N . ASP A 1 360 ? 28.178 34.580 14.899 1.00 58.28 360 ASP A N 1
ATOM 2991 C CA . ASP A 1 360 ? 29.594 34.464 15.277 1.00 58.28 360 ASP A CA 1
ATOM 2992 C C . ASP A 1 360 ? 30.582 35.091 14.267 1.00 58.28 360 ASP A C 1
ATOM 2994 O O . ASP A 1 360 ? 31.762 35.257 14.582 1.00 58.28 360 ASP A O 1
ATOM 2998 N N . ALA A 1 361 ? 30.154 35.482 13.056 1.00 53.31 361 ALA A N 1
ATOM 2999 C CA . ALA A 1 361 ? 31.076 35.975 12.023 1.00 53.31 361 ALA A CA 1
ATOM 3000 C C . ALA A 1 361 ? 30.529 37.136 11.166 1.00 53.31 361 ALA A C 1
ATOM 3002 O O . ALA A 1 361 ? 29.626 36.950 10.344 1.00 53.31 361 ALA A O 1
ATOM 3003 N N . ILE A 1 362 ? 31.187 38.303 11.284 1.00 54.88 362 ILE A N 1
ATOM 3004 C CA . ILE A 1 362 ? 30.960 39.560 10.538 1.00 54.88 362 ILE A CA 1
ATOM 3005 C C . ILE A 1 362 ? 30.803 39.298 9.025 1.00 54.88 362 ILE A C 1
ATOM 3007 O O . ILE A 1 362 ? 31.625 38.634 8.394 1.00 54.88 362 ILE A O 1
ATOM 3011 N N . ALA A 1 363 ? 29.711 39.808 8.453 1.00 53.09 363 ALA A N 1
ATOM 3012 C CA . ALA A 1 363 ? 29.214 39.482 7.119 1.00 53.09 363 ALA A CA 1
ATOM 3013 C C . ALA A 1 363 ? 30.095 40.014 5.965 1.00 53.09 363 ALA A C 1
ATOM 3015 O O . ALA A 1 363 ? 30.260 41.222 5.800 1.00 53.09 363 ALA A O 1
ATOM 3016 N N . THR A 1 364 ? 30.586 39.115 5.106 1.00 55.88 364 THR A N 1
ATOM 3017 C CA . THR A 1 364 ? 31.217 39.421 3.806 1.00 55.88 364 THR A CA 1
ATOM 3018 C C . THR A 1 364 ? 30.321 38.989 2.636 1.00 55.88 364 THR A C 1
ATOM 3020 O O . THR A 1 364 ? 29.523 38.059 2.759 1.00 55.88 364 THR A O 1
ATOM 3023 N N . LYS A 1 365 ? 30.454 39.664 1.481 1.00 54.06 365 LYS A N 1
ATOM 3024 C CA . LYS A 1 365 ? 29.657 39.441 0.251 1.00 54.06 365 LYS A CA 1
ATOM 3025 C C . LYS A 1 365 ? 29.691 37.997 -0.278 1.00 54.06 365 LYS A C 1
ATOM 3027 O O . LYS A 1 365 ? 28.704 37.569 -0.871 1.00 54.06 365 LYS A O 1
ATOM 3032 N N . ASP A 1 366 ? 30.750 37.236 -0.003 1.00 54.47 366 ASP A N 1
ATOM 3033 C CA . ASP A 1 366 ? 30.864 35.825 -0.403 1.00 54.47 366 ASP A CA 1
ATOM 3034 C C . ASP A 1 366 ? 29.830 34.919 0.298 1.00 54.47 366 ASP A C 1
ATOM 3036 O O . ASP A 1 366 ? 29.383 33.929 -0.278 1.00 54.47 366 ASP A O 1
ATOM 3040 N N . LYS A 1 367 ? 29.340 35.293 1.495 1.00 54.22 367 LYS A N 1
ATOM 3041 C CA . LYS A 1 367 ? 28.271 34.549 2.190 1.00 54.22 367 LYS A CA 1
ATOM 3042 C C . LYS A 1 367 ? 26.898 34.686 1.514 1.00 54.22 367 LYS A C 1
ATOM 3044 O O . LYS A 1 367 ? 26.079 33.782 1.637 1.00 54.22 367 LYS A O 1
ATOM 3049 N N . LEU A 1 368 ? 26.629 35.783 0.796 1.00 51.34 368 LEU A N 1
ATOM 3050 C CA . LEU A 1 368 ? 25.333 35.992 0.129 1.00 51.34 368 LEU A CA 1
ATOM 3051 C C . LEU A 1 368 ? 25.178 35.073 -1.096 1.00 51.34 368 LEU A C 1
ATOM 3053 O O . LEU A 1 368 ? 24.106 34.515 -1.312 1.00 51.34 368 LEU A O 1
ATOM 3057 N N . ASN A 1 369 ? 26.264 34.867 -1.851 1.00 52.81 369 ASN A N 1
ATOM 3058 C CA . ASN A 1 369 ? 26.290 33.905 -2.956 1.00 52.81 369 ASN A CA 1
ATOM 3059 C C . ASN A 1 369 ? 26.168 32.460 -2.453 1.00 52.81 369 ASN A C 1
ATOM 3061 O O . ASN A 1 369 ? 25.394 31.696 -3.024 1.00 52.81 369 ASN A O 1
ATOM 3065 N N . ASN A 1 370 ? 26.838 32.116 -1.346 1.00 53.59 370 ASN A N 1
ATOM 3066 C CA . ASN A 1 370 ? 26.706 30.791 -0.731 1.00 53.59 370 ASN A CA 1
ATOM 3067 C C . ASN A 1 370 ? 25.278 30.525 -0.211 1.00 53.59 370 ASN A C 1
ATOM 3069 O O . ASN A 1 370 ? 24.796 29.405 -0.338 1.00 53.59 370 ASN A O 1
ATOM 3073 N N . ASN A 1 371 ? 24.567 31.539 0.303 1.00 53.00 371 ASN A N 1
ATOM 3074 C CA . ASN A 1 371 ? 23.158 31.403 0.709 1.00 53.00 371 ASN A CA 1
ATOM 3075 C C . ASN A 1 371 ? 22.208 31.179 -0.486 1.00 53.00 371 ASN A C 1
ATOM 3077 O O . ASN A 1 371 ? 21.290 30.372 -0.387 1.00 53.00 371 ASN A O 1
ATOM 3081 N N . LEU A 1 372 ? 22.437 31.841 -1.627 1.00 56.56 372 LEU A N 1
ATOM 3082 C CA . LEU A 1 372 ? 21.629 31.661 -2.848 1.00 56.56 372 LEU A CA 1
ATOM 3083 C C . LEU A 1 372 ? 21.889 30.323 -3.560 1.00 56.56 372 LEU A C 1
ATOM 3085 O O . LEU A 1 372 ? 21.037 29.816 -4.293 1.00 56.56 372 LEU A O 1
ATOM 3089 N N . GLU A 1 373 ? 23.092 29.771 -3.421 1.00 57.56 373 GLU A N 1
ATOM 3090 C CA . GLU A 1 373 ? 23.419 28.421 -3.890 1.00 57.56 373 GLU A CA 1
ATOM 3091 C C . GLU A 1 373 ? 22.860 27.353 -2.933 1.00 57.56 373 GLU A C 1
ATOM 3093 O O . GLU A 1 373 ? 22.409 26.297 -3.376 1.00 57.56 373 GLU A O 1
ATOM 3098 N N . TYR A 1 374 ? 22.797 27.670 -1.635 1.00 57.59 374 TYR A N 1
ATOM 3099 C CA . TYR A 1 374 ? 22.185 26.853 -0.590 1.00 57.59 374 TYR A CA 1
ATOM 3100 C C . TYR A 1 374 ? 20.657 26.735 -0.725 1.00 57.59 374 TYR A C 1
ATOM 3102 O O . TYR A 1 374 ? 20.158 25.612 -0.735 1.00 57.59 374 TYR A O 1
ATOM 3110 N N . GLU A 1 375 ? 19.916 27.839 -0.898 1.00 59.88 375 GLU A N 1
ATOM 3111 C CA . GLU A 1 375 ? 18.455 27.797 -1.125 1.00 59.88 375 GLU A CA 1
ATOM 3112 C C . GLU A 1 375 ? 18.123 26.912 -2.339 1.00 59.88 375 GLU A C 1
ATOM 3114 O O . GLU A 1 375 ? 17.362 25.949 -2.237 1.00 59.88 375 GLU A O 1
ATOM 3119 N N . ARG A 1 376 ? 18.847 27.108 -3.450 1.00 63.88 376 ARG A N 1
ATOM 3120 C CA . ARG A 1 376 ? 18.674 26.301 -4.669 1.00 63.88 376 ARG A CA 1
ATOM 3121 C C . ARG A 1 376 ? 19.021 24.823 -4.506 1.00 63.88 376 ARG A C 1
ATOM 3123 O O . ARG A 1 376 ? 18.496 23.985 -5.243 1.00 63.88 376 ARG A O 1
ATOM 3130 N N . ARG A 1 377 ? 19.914 24.474 -3.575 1.00 70.44 377 ARG A N 1
ATOM 3131 C CA . ARG A 1 377 ? 20.335 23.085 -3.334 1.00 70.44 377 ARG A CA 1
ATOM 3132 C C . ARG A 1 377 ? 19.199 22.250 -2.747 1.00 70.44 377 ARG A C 1
ATOM 3134 O O . ARG A 1 377 ? 19.023 21.101 -3.166 1.00 70.44 377 AR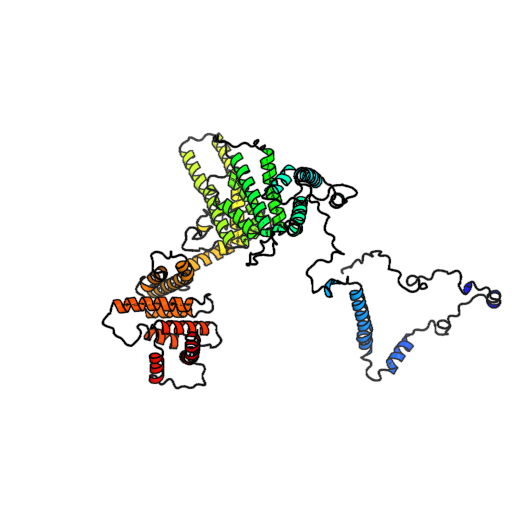G A O 1
ATOM 3141 N N . TYR A 1 378 ? 18.429 22.826 -1.828 1.00 77.75 378 TYR A N 1
ATOM 3142 C CA . TYR A 1 378 ? 17.363 22.123 -1.116 1.00 77.75 378 TYR A CA 1
ATOM 3143 C C . TYR A 1 378 ? 15.987 22.294 -1.744 1.00 77.75 378 TYR A C 1
ATOM 3145 O O . TYR A 1 378 ? 15.157 21.415 -1.536 1.00 77.75 378 TYR A O 1
ATOM 3153 N N . ASP A 1 379 ? 15.771 23.310 -2.587 1.00 81.62 379 ASP A N 1
ATOM 3154 C CA . ASP A 1 379 ? 14.501 23.518 -3.292 1.00 81.62 379 ASP A CA 1
ATOM 3155 C C . ASP A 1 379 ? 13.972 22.218 -3.911 1.00 81.62 379 ASP A C 1
ATOM 3157 O O . ASP A 1 379 ? 12.910 21.729 -3.552 1.00 81.62 379 ASP A O 1
ATOM 3161 N N . THR A 1 380 ? 14.745 21.553 -4.767 1.00 83.81 380 THR A N 1
ATOM 3162 C CA . THR A 1 380 ? 14.277 20.305 -5.407 1.00 83.81 380 THR A CA 1
ATOM 3163 C C . THR A 1 380 ? 13.868 19.203 -4.416 1.00 83.81 380 THR A C 1
ATOM 3165 O O . THR A 1 380 ? 12.930 18.452 -4.691 1.00 83.81 380 THR A O 1
ATOM 3168 N N . LEU A 1 381 ? 14.528 19.125 -3.255 1.00 87.75 381 LEU A N 1
ATOM 3169 C CA . LEU A 1 381 ? 14.206 18.165 -2.201 1.00 87.75 381 LEU A CA 1
ATOM 3170 C C . LEU A 1 381 ? 12.928 18.566 -1.469 1.00 87.75 381 LEU A C 1
ATOM 3172 O O . LEU A 1 381 ? 12.020 17.747 -1.344 1.00 87.75 381 LEU A O 1
ATOM 3176 N N . THR A 1 382 ? 12.822 19.829 -1.060 1.00 88.31 382 THR A N 1
ATOM 3177 C CA . THR A 1 382 ? 11.634 20.389 -0.410 1.00 88.31 382 THR A CA 1
ATOM 3178 C C . THR A 1 382 ? 10.407 20.226 -1.300 1.00 88.31 382 THR A C 1
ATOM 3180 O O . THR A 1 382 ? 9.382 19.718 -0.863 1.00 88.31 382 THR A O 1
ATOM 3183 N N . TRP A 1 383 ? 10.519 20.540 -2.590 1.00 87.81 383 TRP A N 1
ATOM 3184 C CA . TRP A 1 383 ? 9.425 20.388 -3.546 1.00 87.81 383 TRP A CA 1
ATOM 3185 C C . TRP A 1 383 ? 8.986 18.923 -3.689 1.00 87.81 383 TRP A C 1
ATOM 3187 O O . TRP A 1 383 ? 7.786 18.632 -3.729 1.00 87.81 383 TRP A O 1
ATOM 3197 N N . GLY A 1 384 ? 9.931 17.978 -3.723 1.00 90.38 384 GLY A N 1
ATOM 3198 C CA . GLY A 1 384 ? 9.612 16.550 -3.766 1.00 90.38 384 GLY A CA 1
ATOM 3199 C C . GLY A 1 384 ? 8.972 16.038 -2.470 1.00 90.38 384 GLY A C 1
ATOM 3200 O O . GLY A 1 384 ? 7.991 15.299 -2.525 1.00 90.38 384 GLY A O 1
ATOM 3201 N N . LEU A 1 385 ? 9.458 16.465 -1.303 1.00 92.69 385 LEU A N 1
ATOM 3202 C CA . LEU A 1 385 ? 8.889 16.084 -0.005 1.00 92.69 385 LEU A CA 1
ATOM 3203 C C . LEU A 1 385 ? 7.489 16.684 0.205 1.00 92.69 385 LEU A C 1
ATOM 3205 O O . LEU A 1 385 ? 6.570 15.970 0.609 1.00 92.69 385 LEU A O 1
ATOM 3209 N N . ASN A 1 386 ? 7.285 17.948 -0.173 1.00 92.06 386 ASN A N 1
ATOM 3210 C CA . ASN A 1 386 ? 5.974 18.603 -0.150 1.00 92.06 386 ASN A CA 1
ATOM 3211 C C . ASN A 1 386 ? 4.990 17.884 -1.076 1.00 92.06 386 ASN A C 1
ATOM 3213 O O . ASN A 1 386 ? 3.839 17.663 -0.706 1.00 92.06 386 ASN A O 1
ATOM 3217 N N . SER A 1 387 ? 5.453 17.436 -2.250 1.00 91.12 387 SER A N 1
ATOM 3218 C CA . SER A 1 387 ? 4.642 16.619 -3.162 1.00 91.12 387 SER A CA 1
ATOM 3219 C C . SER A 1 387 ? 4.144 15.341 -2.483 1.00 91.12 387 SER A C 1
ATOM 3221 O O . SER A 1 387 ? 2.972 14.998 -2.618 1.00 91.12 387 SER A O 1
ATOM 3223 N N . ILE A 1 388 ? 5.000 14.649 -1.722 1.00 94.19 388 ILE A N 1
ATOM 3224 C CA . ILE A 1 388 ? 4.615 13.438 -0.982 1.00 94.19 388 ILE A CA 1
ATOM 3225 C C . ILE A 1 388 ? 3.521 13.760 0.042 1.00 94.19 388 ILE A C 1
ATOM 3227 O O . ILE A 1 388 ? 2.479 13.101 0.042 1.00 94.19 388 ILE A O 1
ATOM 3231 N N . ILE A 1 389 ? 3.715 14.791 0.871 1.00 94.81 389 ILE A N 1
ATOM 3232 C CA . ILE A 1 389 ? 2.733 15.196 1.889 1.00 94.81 389 ILE A CA 1
ATOM 3233 C C . ILE A 1 389 ? 1.407 15.607 1.246 1.00 94.81 389 ILE A C 1
ATOM 3235 O O . ILE A 1 389 ? 0.345 15.158 1.687 1.00 94.81 389 ILE A O 1
ATOM 3239 N N . HIS A 1 390 ? 1.437 16.398 0.173 1.00 92.81 390 HIS A N 1
ATOM 3240 C CA . HIS A 1 390 ? 0.227 16.803 -0.537 1.00 92.81 390 HIS A CA 1
ATOM 3241 C C . HIS A 1 390 ? -0.526 15.602 -1.123 1.00 92.81 390 HIS A C 1
ATOM 3243 O O . HIS A 1 390 ? -1.737 15.482 -0.928 1.00 92.81 390 HIS A O 1
ATOM 3249 N N . MET A 1 391 ? 0.180 14.678 -1.781 1.00 92.62 391 MET A N 1
ATOM 3250 C CA . MET A 1 391 ? -0.426 13.482 -2.368 1.00 92.62 391 MET A CA 1
ATOM 3251 C C . MET A 1 391 ? -1.060 12.586 -1.301 1.00 92.62 391 MET A C 1
ATOM 3253 O O . MET A 1 391 ? -2.195 12.137 -1.472 1.00 92.62 391 MET A O 1
ATOM 3257 N N . VAL A 1 392 ? -0.382 12.361 -0.172 1.00 95.19 392 VAL A N 1
ATOM 3258 C CA . VAL A 1 392 ? -0.966 11.586 0.932 1.00 95.19 392 VAL A CA 1
ATOM 3259 C C . VAL A 1 392 ? -2.169 12.316 1.536 1.00 95.19 392 VAL A C 1
ATOM 3261 O O . VAL A 1 392 ? -3.185 11.678 1.806 1.00 95.19 392 VAL A O 1
ATOM 3264 N N . THR A 1 393 ? -2.109 13.641 1.684 1.00 94.62 393 THR A N 1
ATOM 3265 C CA . THR A 1 393 ? -3.218 14.445 2.226 1.00 94.62 393 THR A CA 1
ATOM 3266 C C . THR A 1 393 ? -4.474 14.337 1.367 1.00 94.62 393 THR A C 1
ATOM 3268 O O . THR A 1 393 ? -5.569 14.155 1.900 1.00 94.62 393 THR A O 1
ATOM 3271 N N . MET A 1 394 ? -4.321 14.394 0.046 1.00 91.38 394 MET A N 1
ATOM 3272 C CA . MET A 1 394 ? -5.437 14.340 -0.898 1.00 91.38 394 MET A CA 1
ATOM 3273 C C . MET A 1 394 ? -6.011 12.932 -1.057 1.00 91.38 394 MET A C 1
ATOM 3275 O O . MET A 1 394 ? -7.221 12.739 -0.989 1.00 91.38 394 MET A O 1
ATOM 3279 N N . TYR A 1 395 ? -5.157 11.932 -1.257 1.00 93.00 395 TYR A N 1
ATOM 3280 C CA . TYR A 1 395 ? -5.611 10.611 -1.689 1.00 93.00 395 TYR A CA 1
ATOM 3281 C C . TYR A 1 395 ? -5.646 9.566 -0.564 1.00 93.00 395 TYR A C 1
ATOM 3283 O O . TYR A 1 395 ? -6.363 8.572 -0.675 1.00 93.00 395 TYR A O 1
ATOM 3291 N N . CYS A 1 396 ? -4.920 9.777 0.540 1.00 94.56 396 CYS A N 1
ATOM 3292 C CA . CYS A 1 396 ? -4.937 8.896 1.710 1.00 94.56 396 CYS A CA 1
ATOM 3293 C C . CYS A 1 396 ? -4.965 9.679 3.044 1.00 94.56 396 CYS A C 1
ATOM 3295 O O . CYS A 1 396 ? -4.111 9.474 3.917 1.00 94.56 396 CYS A O 1
ATOM 3297 N N . PRO A 1 397 ? -5.994 10.518 3.286 1.00 93.69 397 PRO A N 1
ATOM 3298 C CA . PRO A 1 397 ? -6.073 11.356 4.487 1.00 93.69 397 PRO A CA 1
ATOM 3299 C C . PRO A 1 397 ? -6.100 10.542 5.790 1.00 93.69 397 PRO A C 1
ATOM 3301 O O . PRO A 1 397 ? -5.665 11.015 6.834 1.00 93.69 397 PRO A O 1
ATOM 3304 N N . SER A 1 398 ? -6.574 9.290 5.753 1.00 90.88 398 SER A N 1
ATOM 3305 C CA . SER A 1 398 ? -6.601 8.400 6.924 1.00 90.88 398 SER A CA 1
ATOM 3306 C C . SER A 1 398 ? -5.213 8.092 7.497 1.00 90.88 398 SER A C 1
ATOM 3308 O O . SER A 1 398 ? -5.121 7.804 8.686 1.00 90.88 398 SER A O 1
ATOM 3310 N N . ALA A 1 399 ? -4.150 8.154 6.688 1.00 92.38 399 ALA A N 1
ATOM 3311 C CA . ALA A 1 399 ? -2.780 7.921 7.150 1.00 92.38 399 ALA A CA 1
ATOM 3312 C C . ALA A 1 399 ? -2.278 9.035 8.086 1.00 92.38 399 ALA A C 1
ATOM 3314 O O . ALA A 1 399 ? -1.469 8.775 8.980 1.00 92.38 399 ALA A O 1
ATOM 3315 N N . LEU A 1 400 ? -2.799 10.250 7.891 1.00 93.94 400 LEU A N 1
ATOM 3316 C CA . LEU A 1 400 ? -2.408 11.470 8.595 1.00 93.94 400 LEU A CA 1
ATOM 3317 C C . LEU A 1 400 ? -3.252 11.744 9.847 1.00 93.94 400 LEU A C 1
ATOM 3319 O O . LEU A 1 400 ? -2.961 12.668 10.594 1.00 93.94 400 LEU A O 1
ATOM 3323 N N . VAL A 1 401 ? -4.309 10.964 10.088 1.00 92.44 401 VAL A N 1
ATOM 3324 C CA . VAL A 1 401 ? -5.137 11.118 11.290 1.00 92.44 401 VAL A CA 1
ATOM 3325 C C . VAL A 1 401 ? -4.324 10.739 12.529 1.00 92.44 401 VAL A C 1
ATOM 3327 O O . VAL A 1 401 ? -3.522 9.797 12.502 1.00 92.44 401 VAL A O 1
ATOM 3330 N N . TRP A 1 402 ? -4.551 11.466 13.624 1.00 89.50 402 TRP A N 1
ATOM 3331 C CA . TRP A 1 402 ? -3.934 11.178 14.912 1.00 89.50 402 TRP A CA 1
ATOM 3332 C C . TRP A 1 402 ? -4.253 9.747 15.351 1.00 89.50 402 TRP A C 1
ATOM 3334 O O . TRP A 1 402 ? -5.405 9.301 15.310 1.00 89.50 402 TRP A O 1
ATOM 3344 N N . TYR A 1 403 ? -3.220 9.012 15.751 1.00 82.81 403 TYR A N 1
ATOM 3345 C CA . TYR A 1 403 ? -3.331 7.611 16.135 1.00 82.81 403 TYR A CA 1
ATOM 3346 C C . TYR A 1 403 ? -2.317 7.267 17.224 1.00 82.81 403 TYR A C 1
ATOM 3348 O O . TYR A 1 403 ? -1.135 7.570 17.085 1.00 82.81 403 TYR A O 1
ATOM 3356 N N . ASP A 1 404 ? -2.771 6.589 18.280 1.00 78.12 404 ASP A N 1
ATOM 3357 C CA . ASP A 1 404 ? -1.912 6.094 19.357 1.00 78.12 404 ASP A CA 1
ATOM 3358 C C . ASP A 1 404 ? -1.942 4.550 19.444 1.00 78.12 404 ASP A C 1
ATOM 3360 O O . ASP A 1 404 ? -2.851 3.949 20.038 1.00 78.12 404 ASP A O 1
ATOM 3364 N N . PRO A 1 405 ? -0.949 3.870 18.843 1.00 66.62 405 PRO A N 1
ATOM 3365 C CA . PRO A 1 405 ? -0.801 2.424 18.946 1.00 66.62 405 PRO A CA 1
ATOM 3366 C C . PRO A 1 405 ? -0.370 1.959 20.345 1.00 66.62 405 PRO A C 1
ATOM 3368 O O . PRO A 1 405 ? -0.577 0.787 20.668 1.00 66.62 405 PRO A O 1
ATOM 3371 N N . GLY A 1 406 ? 0.178 2.836 21.194 1.00 62.16 406 GLY A N 1
ATOM 3372 C CA . GLY A 1 406 ? 0.807 2.489 22.474 1.00 62.16 406 GLY A CA 1
ATOM 3373 C C . GLY A 1 406 ? 2.253 1.975 22.370 1.00 62.16 406 GLY A C 1
ATOM 3374 O O . GLY A 1 406 ? 2.893 1.788 23.398 1.00 62.16 406 GLY A O 1
ATOM 3375 N N . ASP A 1 407 ? 2.785 1.770 21.157 1.00 66.06 407 ASP A N 1
ATOM 3376 C CA . ASP A 1 407 ? 4.209 1.492 20.896 1.00 66.06 407 ASP A CA 1
ATOM 3377 C C . ASP A 1 407 ? 4.790 2.632 20.049 1.00 66.06 407 ASP A C 1
ATOM 3379 O O . ASP A 1 407 ? 4.290 2.923 18.960 1.00 66.06 407 ASP A O 1
ATOM 3383 N N . ILE A 1 408 ? 5.858 3.262 20.540 1.00 63.28 408 ILE A N 1
ATOM 3384 C CA . ILE A 1 408 ? 6.525 4.401 19.892 1.00 63.28 408 ILE A CA 1
ATOM 3385 C C . ILE A 1 408 ? 7.082 4.007 18.513 1.00 63.28 408 ILE A C 1
ATOM 3387 O O . ILE A 1 408 ? 7.112 4.830 17.599 1.00 63.28 408 ILE A O 1
ATOM 3391 N N . ARG A 1 409 ? 7.441 2.730 18.314 1.00 65.69 409 ARG A N 1
ATOM 3392 C CA . ARG A 1 409 ? 7.936 2.209 17.025 1.00 65.69 409 ARG A CA 1
ATOM 3393 C C . ARG A 1 409 ? 6.883 2.223 15.917 1.00 65.69 409 ARG A C 1
ATOM 3395 O O . ARG A 1 409 ? 7.231 2.114 14.750 1.00 65.69 409 ARG A O 1
ATOM 3402 N N . ASN A 1 410 ? 5.608 2.374 16.270 1.00 69.00 410 ASN A N 1
ATOM 3403 C CA . ASN A 1 410 ? 4.499 2.416 15.318 1.00 69.00 410 ASN A CA 1
ATOM 3404 C C . ASN A 1 410 ? 4.099 3.851 14.932 1.00 69.00 410 ASN A C 1
ATOM 3406 O O . ASN A 1 410 ? 2.983 4.063 14.455 1.00 69.00 410 ASN A O 1
ATOM 3410 N N . HIS A 1 411 ? 4.998 4.819 15.144 1.00 75.31 411 HIS A N 1
ATOM 3411 C CA . HIS A 1 411 ? 4.810 6.238 14.849 1.00 75.31 411 HIS A CA 1
ATOM 3412 C C . HIS A 1 411 ? 3.488 6.797 15.422 1.00 75.31 411 HIS A C 1
ATOM 3414 O O . HIS A 1 411 ? 2.511 6.975 14.679 1.00 75.31 411 HIS A O 1
ATOM 3420 N N . PRO A 1 412 ? 3.409 7.017 16.749 1.00 80.69 412 PRO A N 1
ATOM 3421 C CA . PRO A 1 412 ? 2.235 7.600 17.396 1.00 80.69 412 PRO A CA 1
ATOM 3422 C C . PRO A 1 412 ? 2.019 9.064 16.973 1.00 80.69 412 PRO A C 1
ATOM 3424 O O . PRO A 1 412 ? 2.938 9.722 16.493 1.00 80.69 412 PRO A O 1
ATOM 3427 N N . GLY A 1 413 ? 0.807 9.579 17.174 1.00 85.62 413 GLY A N 1
ATOM 3428 C CA . GLY A 1 413 ? 0.435 10.965 16.865 1.00 85.62 413 GLY A CA 1
ATOM 3429 C C . GLY A 1 413 ? -0.056 11.154 15.431 1.00 85.62 413 GLY A C 1
ATOM 3430 O O . GLY A 1 413 ? -0.526 10.206 14.800 1.00 85.62 413 GLY A O 1
ATOM 3431 N N . SER A 1 414 ? 0.003 12.370 14.902 1.00 90.56 414 SER A N 1
ATOM 3432 C CA . SER A 1 414 ? -0.210 12.648 13.480 1.00 90.56 414 SER A CA 1
ATOM 3433 C C . SER A 1 414 ? 1.133 13.017 12.825 1.00 90.56 414 SER A C 1
ATOM 3435 O O . SER A 1 414 ? 1.884 13.805 13.394 1.00 90.56 414 SER A O 1
ATOM 3437 N N . PRO A 1 415 ? 1.459 12.508 11.617 1.00 90.69 415 PRO A N 1
ATOM 3438 C CA . PRO A 1 415 ? 2.636 12.957 10.864 1.00 90.69 415 PRO A CA 1
ATOM 3439 C C . PRO A 1 415 ? 2.667 14.473 10.618 1.00 90.69 415 PRO A C 1
ATOM 3441 O O . PRO A 1 415 ? 3.738 15.039 10.413 1.00 90.69 415 PRO A O 1
ATOM 3444 N N . LEU A 1 416 ? 1.497 15.122 10.618 1.00 91.50 416 LEU A N 1
ATOM 3445 C CA . LEU A 1 416 ? 1.377 16.567 10.428 1.00 91.50 416 LEU A CA 1
ATOM 3446 C C . LEU A 1 416 ? 1.831 17.363 11.657 1.00 91.50 416 LEU A C 1
ATOM 3448 O O . LEU A 1 416 ? 2.153 18.533 11.510 1.00 91.50 416 LEU A O 1
ATOM 3452 N N . ASP A 1 417 ? 1.904 16.742 12.839 1.00 89.56 417 ASP A N 1
ATOM 3453 C CA . ASP A 1 417 ? 2.307 17.420 14.081 1.00 89.56 417 ASP A CA 1
ATOM 3454 C C . ASP A 1 417 ? 3.810 17.760 14.092 1.00 89.56 417 ASP A C 1
ATOM 3456 O O . ASP A 1 417 ? 4.254 18.597 14.870 1.00 89.56 417 ASP A O 1
ATOM 3460 N N . ILE A 1 418 ? 4.595 17.097 13.232 1.00 89.19 418 ILE A N 1
ATOM 3461 C CA . ILE A 1 418 ? 6.037 17.331 13.052 1.00 89.19 418 ILE A CA 1
ATOM 3462 C C . ILE A 1 418 ? 6.290 18.488 12.075 1.00 89.19 418 ILE A C 1
ATOM 3464 O O . ILE A 1 418 ? 7.352 19.104 12.109 1.00 89.19 418 ILE A O 1
ATOM 3468 N N . LEU A 1 419 ? 5.343 18.768 11.175 1.00 90.44 419 LEU A N 1
ATOM 3469 C CA . LEU A 1 419 ? 5.559 19.752 10.122 1.00 90.44 419 LEU A CA 1
ATOM 3470 C C . LEU A 1 419 ? 5.628 21.172 10.705 1.00 90.44 419 LEU A C 1
ATOM 3472 O O . LEU A 1 419 ? 4.797 21.531 11.540 1.00 90.44 419 LEU A O 1
ATOM 3476 N N . PRO A 1 420 ? 6.561 22.012 10.225 1.00 86.94 420 PRO A N 1
ATOM 3477 C CA . PRO A 1 420 ? 6.651 23.408 10.655 1.00 86.94 420 PRO A CA 1
ATOM 3478 C C . PRO A 1 420 ? 5.462 24.251 10.169 1.00 86.94 420 PRO A C 1
ATOM 3480 O O . PRO A 1 420 ? 5.124 25.262 10.784 1.00 86.94 420 PRO A O 1
ATOM 3483 N N . GLN A 1 421 ? 4.828 23.847 9.065 1.00 88.81 421 GLN A N 1
ATOM 3484 C CA . GLN A 1 421 ? 3.703 24.538 8.440 1.00 88.81 421 GLN A CA 1
ATOM 3485 C C . GLN A 1 421 ? 2.617 23.540 8.030 1.00 88.81 421 GLN A C 1
ATOM 3487 O O . GLN A 1 421 ? 2.894 22.366 7.776 1.00 88.81 421 GLN A O 1
ATOM 3492 N N . ALA A 1 422 ? 1.368 24.006 7.941 1.00 89.19 422 ALA A N 1
ATOM 3493 C CA . ALA A 1 422 ? 0.279 23.172 7.439 1.00 89.19 422 ALA A CA 1
ATOM 3494 C C . ALA A 1 422 ? 0.480 22.864 5.942 1.00 89.19 422 ALA A C 1
ATOM 3496 O O . ALA A 1 422 ? 0.936 23.755 5.223 1.00 89.19 422 ALA A O 1
ATOM 3497 N N . PRO A 1 423 ? 0.085 21.679 5.435 1.00 90.12 423 PRO A N 1
ATOM 3498 C CA . PRO A 1 423 ? 0.188 21.338 4.011 1.00 90.12 423 PRO A CA 1
ATOM 3499 C C . PRO A 1 423 ? -0.286 22.435 3.039 1.00 90.12 423 PRO A C 1
ATOM 3501 O O . PRO A 1 423 ? 0.344 22.678 2.022 1.00 90.12 423 PRO A O 1
ATOM 3504 N N . SER A 1 424 ? -1.351 23.169 3.355 1.00 89.75 424 SER A N 1
ATOM 3505 C CA . SER A 1 424 ? -1.896 24.258 2.535 1.00 89.75 424 SER A CA 1
ATOM 3506 C C . SER A 1 424 ? -1.075 25.546 2.530 1.00 89.75 424 SER A C 1
ATOM 3508 O O . SER A 1 424 ? -1.369 26.442 1.738 1.00 89.75 424 SER A O 1
ATOM 3510 N N . GLN A 1 425 ? -0.081 25.653 3.406 1.00 88.38 425 GLN A N 1
ATOM 3511 C CA . GLN A 1 425 ? 0.872 26.760 3.484 1.00 88.38 425 GLN A CA 1
ATOM 3512 C C . GLN A 1 425 ? 2.221 26.400 2.851 1.00 88.38 425 GLN A C 1
ATOM 3514 O O . GLN A 1 425 ? 3.023 27.290 2.581 1.00 88.38 425 GLN A O 1
ATOM 3519 N N . MET A 1 426 ? 2.455 25.112 2.587 1.00 87.06 426 MET A N 1
ATOM 3520 C CA . MET A 1 426 ? 3.681 24.619 1.976 1.00 87.06 426 MET A CA 1
ATOM 3521 C C . MET A 1 426 ? 3.748 24.977 0.487 1.00 87.06 426 MET A C 1
ATOM 3523 O O . MET A 1 426 ? 2.733 25.153 -0.193 1.00 87.06 426 MET A O 1
ATOM 3527 N N . MET A 1 427 ? 4.970 25.037 -0.045 1.00 83.31 427 MET A N 1
ATOM 3528 C CA . MET A 1 427 ? 5.203 25.330 -1.460 1.00 83.31 427 MET A CA 1
ATOM 3529 C C . MET A 1 427 ? 4.543 24.286 -2.369 1.00 83.31 427 MET A C 1
ATOM 3531 O O . MET A 1 427 ? 4.727 23.077 -2.189 1.00 83.31 427 MET A O 1
ATOM 3535 N N . ILE A 1 428 ? 3.795 24.764 -3.367 1.00 81.31 428 ILE A N 1
ATOM 3536 C CA . ILE A 1 428 ? 3.081 23.924 -4.331 1.00 81.31 428 ILE A CA 1
ATOM 3537 C C . ILE A 1 428 ? 4.027 23.547 -5.477 1.00 81.31 428 ILE A C 1
ATOM 3539 O O . ILE A 1 428 ? 4.628 24.436 -6.075 1.00 81.31 428 ILE A O 1
ATOM 3543 N N . PRO A 1 429 ? 4.126 22.258 -5.846 1.00 74.06 429 PRO A N 1
ATOM 3544 C CA . PRO A 1 429 ? 4.885 21.834 -7.018 1.00 74.06 429 PRO A CA 1
ATOM 3545 C C . PRO A 1 429 ? 4.390 22.483 -8.322 1.00 74.06 429 PRO A C 1
ATOM 3547 O O . PRO A 1 429 ? 3.176 22.558 -8.512 1.00 74.06 429 PRO A O 1
ATOM 3550 N N . PRO A 1 430 ? 5.250 22.894 -9.283 1.00 71.25 430 PRO A N 1
ATOM 3551 C CA . PRO A 1 430 ? 4.811 23.732 -10.397 1.00 71.25 430 PRO A CA 1
ATOM 3552 C C . PRO A 1 430 ? 3.989 22.897 -11.384 1.00 71.25 430 PRO A C 1
ATOM 3554 O O . PRO A 1 430 ? 3.119 23.405 -12.084 1.00 71.25 430 PRO A O 1
ATOM 3557 N N . SER A 1 431 ? 4.241 21.585 -11.406 1.00 71.19 431 SER A N 1
ATOM 3558 C CA . SER A 1 431 ? 3.457 20.590 -12.121 1.00 71.19 431 SER A CA 1
ATOM 3559 C C . SER A 1 431 ? 2.063 20.414 -11.522 1.00 71.19 431 SER A C 1
ATOM 3561 O O . SER A 1 431 ? 1.125 20.160 -12.267 1.00 71.19 431 SER A O 1
ATOM 3563 N N . ALA A 1 432 ? 1.887 20.577 -10.207 1.00 69.44 432 ALA A N 1
ATOM 3564 C CA . ALA A 1 432 ? 0.599 20.364 -9.550 1.00 69.44 432 ALA A CA 1
ATOM 3565 C C . ALA A 1 432 ? -0.434 21.420 -9.968 1.00 69.44 432 ALA A C 1
ATOM 3567 O O . ALA A 1 432 ? -1.584 21.077 -10.226 1.00 69.44 432 ALA A O 1
ATOM 3568 N N . ALA A 1 433 ? -0.011 22.674 -10.137 1.00 65.56 433 ALA A N 1
ATOM 3569 C CA . ALA A 1 433 ? -0.867 23.766 -10.600 1.00 65.56 433 ALA A CA 1
ATOM 3570 C C . ALA A 1 433 ? -1.407 23.572 -12.031 1.00 65.56 433 ALA A C 1
ATOM 3572 O O . ALA A 1 433 ? -2.450 24.125 -12.363 1.00 65.56 433 ALA A O 1
ATOM 3573 N N . GLN A 1 434 ? -0.719 22.785 -12.871 1.00 70.50 434 GLN A N 1
ATOM 3574 C CA . GLN A 1 434 ? -1.121 22.527 -14.262 1.00 70.50 434 GLN A CA 1
ATOM 3575 C C . GLN A 1 434 ? -2.222 21.466 -14.394 1.00 70.50 434 GLN A C 1
ATOM 3577 O O . GLN A 1 434 ? -2.966 21.481 -15.370 1.00 70.50 434 GLN A O 1
ATOM 3582 N N . PHE A 1 435 ? -2.309 20.522 -13.449 1.00 68.00 435 PHE A N 1
ATOM 3583 C CA . PHE A 1 435 ? -3.304 19.440 -13.486 1.00 68.00 435 PHE A CA 1
ATOM 3584 C C . PHE A 1 435 ? -4.680 19.859 -12.956 1.00 68.00 435 PHE A C 1
ATOM 3586 O O . PHE A 1 435 ? -5.677 19.208 -13.265 1.00 68.00 435 PHE A O 1
ATOM 3593 N N . TYR A 1 436 ? -4.730 20.922 -12.159 1.00 69.44 436 TYR A N 1
ATOM 3594 C CA . TYR A 1 436 ? -5.956 21.525 -11.636 1.00 69.44 436 TYR A CA 1
ATOM 3595 C C . TYR A 1 436 ? -6.247 22.813 -12.417 1.00 69.44 436 TYR A C 1
ATOM 3597 O O . TYR A 1 436 ? -5.346 23.328 -13.080 1.00 69.44 436 TYR A O 1
ATOM 3605 N N . ASN A 1 437 ? -7.463 23.374 -12.358 1.00 74.12 437 ASN A N 1
ATOM 3606 C CA . ASN A 1 437 ? -7.761 24.629 -13.070 1.00 74.12 437 ASN A CA 1
ATOM 3607 C C . ASN A 1 437 ? -7.168 25.855 -12.339 1.00 74.12 437 ASN A C 1
ATOM 3609 O O . ASN A 1 437 ? -7.829 26.877 -12.169 1.00 74.12 437 ASN A O 1
ATOM 3613 N N . GLY A 1 438 ? -5.917 25.750 -11.881 1.00 79.00 438 GLY A N 1
ATOM 3614 C CA . GLY A 1 438 ? -5.186 26.766 -11.136 1.00 79.00 438 GLY A CA 1
ATOM 3615 C C . GLY A 1 438 ? -4.769 26.332 -9.728 1.00 79.00 438 GLY A C 1
ATOM 3616 O O . GLY A 1 438 ? -5.276 25.369 -9.149 1.00 79.00 438 GLY A O 1
ATOM 3617 N N . GLU A 1 439 ? -3.837 27.098 -9.158 1.00 82.94 439 GLU A N 1
ATOM 3618 C CA . GLU A 1 439 ? -3.303 26.897 -7.802 1.00 82.94 439 GLU A CA 1
ATOM 3619 C C . GLU A 1 439 ? -4.382 27.019 -6.717 1.00 82.94 439 GLU A C 1
ATOM 3621 O O . GLU A 1 439 ? -4.336 26.324 -5.702 1.00 82.94 439 GLU A O 1
ATOM 3626 N N . GLU A 1 440 ? -5.383 27.877 -6.929 1.00 84.88 440 GLU A N 1
ATOM 3627 C CA . GLU A 1 440 ? -6.425 28.131 -5.935 1.00 84.88 440 GLU A CA 1
ATOM 3628 C C . GLU A 1 440 ? -7.361 26.929 -5.742 1.00 84.88 440 GLU A C 1
ATOM 3630 O O . GLU A 1 440 ? -7.663 26.574 -4.599 1.00 84.88 440 GLU A O 1
ATOM 3635 N N . GLU A 1 441 ? -7.758 26.245 -6.822 1.00 85.62 441 GLU A N 1
ATOM 3636 C CA . GLU A 1 441 ? -8.558 25.014 -6.731 1.00 85.62 441 GLU A CA 1
ATOM 3637 C C . GLU A 1 441 ? -7.783 23.897 -6.023 1.00 85.62 441 GLU A C 1
ATOM 3639 O O . GLU A 1 441 ? -8.325 23.214 -5.148 1.00 85.62 441 GLU A O 1
ATOM 3644 N N . TYR A 1 442 ? -6.494 23.751 -6.344 1.00 88.06 442 TYR A N 1
ATOM 3645 C CA . TYR A 1 442 ? -5.604 22.797 -5.685 1.00 88.06 442 TYR A CA 1
ATOM 3646 C C . TYR A 1 442 ? -5.525 23.048 -4.172 1.00 88.06 442 TYR A C 1
ATOM 3648 O O . TYR A 1 442 ? -5.721 22.135 -3.364 1.00 88.06 442 TYR A O 1
ATOM 3656 N N . LEU A 1 443 ? -5.299 24.304 -3.769 1.00 89.38 443 LEU A N 1
ATOM 3657 C CA . LEU A 1 443 ? -5.253 24.699 -2.361 1.00 89.38 443 LEU A CA 1
ATOM 3658 C C . LEU A 1 443 ? -6.599 24.517 -1.663 1.00 89.38 443 LEU A C 1
ATOM 3660 O O . LEU A 1 443 ? -6.637 24.091 -0.509 1.00 89.38 443 LEU A O 1
ATOM 3664 N N . GLN A 1 444 ? -7.712 24.827 -2.329 1.00 89.62 444 GLN A N 1
ATOM 3665 C CA . GLN A 1 444 ? -9.042 24.607 -1.767 1.00 89.62 444 GLN A CA 1
ATOM 3666 C C . GLN A 1 444 ? -9.275 23.120 -1.485 1.00 89.62 444 GLN A C 1
ATOM 3668 O O . GLN A 1 444 ? -9.757 22.769 -0.401 1.00 89.62 444 GLN A O 1
ATOM 3673 N N . TYR A 1 445 ? -8.887 22.256 -2.424 1.00 90.12 445 TYR A N 1
ATOM 3674 C CA . TYR A 1 445 ? -8.972 20.809 -2.273 1.00 90.12 445 TYR A CA 1
ATOM 3675 C C . TYR A 1 445 ? -8.096 20.310 -1.116 1.00 90.12 445 TYR A C 1
ATOM 3677 O O . TYR A 1 445 ? -8.555 19.525 -0.280 1.00 90.12 445 TYR A O 1
ATOM 3685 N N . LEU A 1 446 ? -6.873 20.830 -0.991 1.00 91.81 446 LEU A N 1
ATOM 3686 C CA . LEU A 1 446 ? -5.962 20.496 0.103 1.00 91.81 446 LEU A CA 1
ATOM 3687 C C . LEU A 1 446 ? -6.526 20.923 1.469 1.00 91.81 446 LEU A C 1
ATOM 3689 O O . LEU A 1 446 ? -6.655 20.094 2.370 1.00 91.81 446 LEU A O 1
ATOM 3693 N N . ARG A 1 447 ? -6.989 22.175 1.600 1.00 93.44 447 ARG A N 1
ATOM 3694 C CA . ARG A 1 447 ? -7.613 22.700 2.833 1.00 93.44 447 ARG A CA 1
ATOM 3695 C C . ARG A 1 447 ? -8.844 21.898 3.255 1.00 93.44 447 ARG A C 1
ATOM 3697 O O . ARG A 1 447 ? -9.133 21.774 4.446 1.00 93.44 447 ARG A O 1
ATOM 3704 N N . GLN A 1 448 ? -9.614 21.370 2.303 1.00 94.62 448 GLN A N 1
ATOM 3705 C CA . GLN A 1 448 ? -10.758 20.511 2.614 1.00 94.62 448 GLN A CA 1
ATOM 3706 C C . GLN A 1 448 ? -10.309 19.217 3.305 1.00 94.62 448 GLN A C 1
ATOM 3708 O O . GLN A 1 448 ? -10.898 18.830 4.321 1.00 94.62 448 GLN A O 1
ATOM 3713 N N . HIS A 1 449 ? -9.262 18.579 2.783 1.00 94.25 449 HIS A N 1
ATOM 3714 C CA . HIS A 1 449 ? -8.714 17.344 3.338 1.00 94.25 449 HIS A CA 1
ATOM 3715 C C . HIS A 1 449 ? -8.033 17.584 4.687 1.00 94.25 449 HIS A C 1
ATOM 3717 O O . HIS A 1 449 ? -8.275 16.826 5.623 1.00 94.25 449 HIS A O 1
ATOM 3723 N N . GLU A 1 450 ? -7.309 18.691 4.854 1.00 93.88 450 GLU A N 1
ATOM 3724 C CA . GLU A 1 450 ? -6.763 19.104 6.153 1.00 93.88 450 GLU A CA 1
ATOM 3725 C C . GLU A 1 450 ? -7.851 19.267 7.216 1.00 93.88 450 GLU A C 1
ATOM 3727 O O . GLU A 1 450 ? -7.744 18.724 8.316 1.00 93.88 450 GLU A O 1
ATOM 3732 N N . ARG A 1 451 ? -8.951 19.961 6.889 1.00 93.56 451 ARG A N 1
ATOM 3733 C CA . ARG A 1 451 ? -10.090 20.113 7.809 1.00 93.56 451 ARG A CA 1
ATOM 3734 C C . ARG A 1 451 ? -10.721 18.768 8.152 1.00 93.56 451 ARG A C 1
ATOM 3736 O O . ARG A 1 451 ? -11.173 18.580 9.280 1.00 93.56 451 ARG A O 1
ATOM 3743 N N . MET A 1 452 ? -10.786 17.840 7.197 1.00 93.50 452 MET A N 1
ATOM 3744 C CA . MET A 1 452 ? -11.284 16.487 7.440 1.00 93.50 452 MET A CA 1
ATOM 3745 C C . MET A 1 452 ? -10.358 15.713 8.383 1.00 93.50 452 MET A C 1
ATOM 3747 O O . MET A 1 452 ? -10.851 15.065 9.307 1.00 93.50 452 MET A O 1
ATOM 3751 N N . ILE A 1 453 ? -9.042 15.799 8.177 1.00 94.12 453 ILE A N 1
ATOM 3752 C CA . ILE A 1 453 ? -8.034 15.170 9.036 1.00 94.12 453 ILE A CA 1
ATOM 3753 C C . ILE A 1 453 ? -8.128 15.748 10.442 1.00 94.12 453 ILE A C 1
ATOM 3755 O O . ILE A 1 453 ? -8.343 14.986 11.375 1.00 94.12 453 ILE A O 1
ATOM 3759 N N . SER A 1 454 ? -8.094 17.074 10.590 1.00 92.56 454 SER A N 1
ATOM 3760 C CA . SER A 1 454 ? -8.214 17.760 11.881 1.00 92.56 454 SER A CA 1
ATOM 3761 C C . SER A 1 454 ? -9.482 17.342 12.634 1.00 92.56 454 SER A C 1
ATOM 3763 O O . SER A 1 454 ? -9.395 16.870 13.764 1.00 92.56 454 SER A O 1
ATOM 3765 N N . LYS A 1 455 ? -10.657 17.371 11.983 1.00 90.75 455 LYS A N 1
ATOM 3766 C CA . LYS A 1 455 ? -11.917 16.910 12.596 1.00 90.75 455 LYS A CA 1
ATOM 3767 C C . LYS A 1 455 ? -11.850 15.457 13.067 1.00 90.75 455 LYS A C 1
ATOM 3769 O O . LYS A 1 455 ? -12.374 15.136 14.132 1.00 90.75 455 LYS A O 1
ATOM 3774 N N . ARG A 1 456 ? -11.246 14.568 12.271 1.00 91.06 456 ARG A N 1
ATOM 3775 C CA . ARG A 1 456 ? -11.092 13.150 12.626 1.00 91.06 456 ARG A CA 1
ATOM 3776 C C . ARG A 1 456 ? -10.089 12.965 13.761 1.00 91.06 456 ARG A C 1
ATOM 3778 O O . ARG A 1 456 ? -10.394 12.214 14.677 1.00 91.06 456 ARG A O 1
ATOM 3785 N N . SER A 1 457 ? -8.956 13.661 13.736 1.00 91.38 457 SER A N 1
ATOM 3786 C CA . SER A 1 457 ? -7.943 13.632 14.795 1.00 91.38 457 SER A CA 1
ATOM 3787 C C . SER A 1 457 ? -8.534 14.090 16.126 1.00 91.38 457 SER A C 1
ATOM 3789 O O . SER A 1 457 ? -8.500 13.329 17.088 1.00 91.38 457 SER A O 1
ATOM 3791 N N . THR A 1 458 ? -9.224 15.235 16.152 1.00 87.19 458 THR A N 1
ATOM 3792 C CA . THR A 1 458 ? -9.921 15.725 17.352 1.00 87.19 458 THR A CA 1
ATOM 3793 C C . THR A 1 458 ? -10.981 14.738 17.843 1.00 87.19 458 THR A C 1
ATOM 3795 O O . THR A 1 458 ? -11.140 14.537 19.044 1.00 87.19 458 THR A O 1
ATOM 3798 N N . ALA A 1 459 ? -11.710 14.074 16.938 1.00 84.50 459 ALA A N 1
ATOM 3799 C CA . ALA A 1 459 ? -12.656 13.033 17.336 1.00 84.50 459 ALA A CA 1
ATOM 3800 C C . ALA A 1 459 ? -11.949 11.834 17.989 1.00 84.50 459 ALA A C 1
ATOM 3802 O O . ALA A 1 459 ? -12.456 11.305 18.974 1.00 84.50 459 ALA A O 1
ATOM 3803 N N . VAL A 1 460 ? -10.786 11.413 17.481 1.00 82.06 460 VAL A N 1
ATOM 3804 C CA . VAL A 1 460 ? -10.004 10.308 18.060 1.00 82.06 460 VAL A CA 1
ATOM 3805 C C . VAL A 1 460 ? -9.437 10.686 19.433 1.00 82.06 460 VAL A C 1
ATOM 3807 O O . VAL A 1 460 ? -9.536 9.878 20.364 1.00 82.06 460 VAL A O 1
ATOM 3810 N N . GLU A 1 461 ? -8.905 11.900 19.582 1.00 80.56 461 GLU A N 1
ATOM 3811 C CA . GLU A 1 461 ? -8.408 12.450 20.853 1.00 80.56 461 GLU A CA 1
ATOM 3812 C C . GLU A 1 461 ? -9.526 12.527 21.899 1.00 80.56 461 GLU A C 1
ATOM 3814 O O . GLU A 1 461 ? -9.372 12.041 23.019 1.00 80.56 461 GLU A O 1
ATOM 3819 N N . ASN A 1 462 ? -10.714 12.982 21.487 1.00 78.44 462 ASN A N 1
ATOM 3820 C CA . ASN A 1 462 ? -11.929 12.983 22.308 1.00 78.44 462 ASN A CA 1
ATOM 3821 C C . ASN A 1 462 ? -12.543 11.585 22.493 1.00 78.44 462 ASN A C 1
ATOM 3823 O O . ASN A 1 462 ? -13.672 11.453 22.972 1.00 78.44 462 ASN A O 1
ATOM 3827 N N . LYS A 1 463 ? -11.836 10.523 22.087 1.00 75.50 463 LYS A N 1
ATOM 3828 C CA . LYS A 1 463 ? -12.259 9.119 22.186 1.00 75.50 463 LYS A CA 1
ATOM 3829 C C . LYS A 1 463 ? -13.635 8.853 21.563 1.00 75.50 463 LYS A C 1
ATOM 3831 O O . LYS A 1 463 ? -14.392 8.018 22.047 1.00 75.50 463 LYS A O 1
ATOM 3836 N N . TRP A 1 464 ? -13.948 9.566 20.483 1.00 73.12 464 TRP A N 1
ATOM 3837 C CA . TRP A 1 464 ? -15.223 9.548 19.761 1.00 73.12 464 TRP A CA 1
ATOM 3838 C C . TRP A 1 464 ? -16.437 9.943 20.611 1.00 73.12 464 TRP A C 1
ATOM 3840 O O . TRP A 1 464 ? -17.581 9.695 20.220 1.00 73.12 464 TRP A O 1
ATOM 3850 N N . SER A 1 465 ? -16.212 10.587 21.759 1.00 68.25 465 SER A N 1
ATOM 3851 C CA . SER A 1 465 ? -17.294 11.126 22.570 1.00 68.25 465 SER A CA 1
ATOM 3852 C C . SER A 1 465 ? -17.941 12.309 21.839 1.00 68.25 465 SER A C 1
ATOM 3854 O O . SER A 1 465 ? -17.296 13.286 21.466 1.00 68.25 465 SER A O 1
ATOM 3856 N N . ARG A 1 466 ? -19.250 12.200 21.582 1.00 57.31 466 ARG A N 1
ATOM 3857 C CA . ARG A 1 466 ? -20.061 13.302 21.027 1.00 57.31 466 ARG A CA 1
ATOM 3858 C C . ARG A 1 466 ? -20.384 14.364 22.072 1.00 57.31 466 ARG A C 1
ATOM 3860 O O . ARG A 1 466 ? -20.738 15.486 21.725 1.00 57.31 466 ARG A O 1
ATOM 3867 N N . TYR A 1 467 ? -20.300 13.983 23.341 1.00 55.75 467 TYR A N 1
ATOM 3868 C CA . TYR A 1 467 ? -20.660 14.814 24.468 1.00 55.75 467 TYR A CA 1
ATOM 3869 C C . TYR A 1 467 ? -19.390 15.388 25.082 1.00 55.75 467 TYR A C 1
ATOM 3871 O O . TYR A 1 467 ? -18.750 14.754 25.913 1.00 55.75 467 TYR A O 1
ATOM 3879 N N . THR A 1 468 ? -19.090 16.644 24.763 1.00 53.16 468 THR A N 1
ATOM 3880 C CA . THR A 1 468 ? -18.470 17.538 25.745 1.00 53.16 468 THR A CA 1
ATOM 3881 C C . THR A 1 468 ? -19.535 17.833 26.807 1.00 53.16 468 THR A C 1
ATOM 3883 O O . THR A 1 468 ? -20.089 18.934 26.860 1.00 53.16 468 THR A O 1
ATOM 3886 N N . SER A 1 469 ? -19.973 16.814 27.557 1.00 49.53 469 SER A N 1
ATOM 3887 C CA . SER A 1 469 ? -20.967 17.021 28.605 1.00 49.53 469 SER A CA 1
ATOM 3888 C C . SER A 1 469 ? -20.361 18.003 29.599 1.00 49.53 469 SER A C 1
ATOM 3890 O O . SER A 1 469 ? -19.262 17.774 30.099 1.00 49.53 469 SER A O 1
ATOM 3892 N N . LYS A 1 470 ? -21.059 19.109 29.874 1.00 54.47 470 LYS A N 1
ATOM 3893 C CA . LYS A 1 470 ? -20.630 20.087 30.887 1.00 54.47 470 LYS A CA 1
ATOM 3894 C C . LYS A 1 470 ? -20.514 19.446 32.282 1.00 54.47 470 LYS A C 1
ATOM 3896 O O . LYS A 1 470 ? -19.793 19.965 33.128 1.00 54.47 470 LYS A O 1
ATOM 3901 N N . ASP A 1 471 ? -21.152 18.290 32.481 1.00 61.88 471 ASP A N 1
ATOM 3902 C CA . ASP A 1 471 ? -21.041 17.464 33.679 1.00 61.88 471 ASP A CA 1
ATOM 3903 C C . ASP A 1 471 ? -19.779 16.589 33.645 1.00 61.88 471 ASP A C 1
ATOM 3905 O O . ASP A 1 471 ? -19.668 15.625 32.878 1.00 61.88 471 ASP A O 1
ATOM 3909 N N . SER A 1 472 ? -18.831 16.929 34.522 1.00 69.81 472 SER A N 1
ATOM 3910 C CA . SER A 1 472 ? -17.531 16.258 34.685 1.00 69.81 472 SER A CA 1
ATOM 3911 C C . SER A 1 472 ? -17.658 14.752 34.982 1.00 69.81 472 SER A C 1
ATOM 3913 O O . SER A 1 472 ? -16.899 13.942 34.450 1.00 69.81 472 SER A O 1
ATOM 3915 N N . LEU A 1 473 ? -18.670 14.355 35.763 1.00 70.50 473 LEU A N 1
ATOM 3916 C CA . LEU A 1 473 ? -18.911 12.961 36.165 1.00 70.50 473 LEU A CA 1
ATOM 3917 C C . LEU A 1 473 ? -19.271 12.052 34.981 1.00 70.50 473 LEU A C 1
ATOM 3919 O O . LEU A 1 473 ? -18.650 11.005 34.801 1.00 70.50 473 LEU A O 1
ATOM 3923 N N . THR A 1 474 ? -20.221 12.459 34.137 1.00 71.06 474 THR A N 1
ATOM 3924 C CA . THR A 1 474 ? -20.657 11.666 32.975 1.00 71.06 474 THR A CA 1
ATOM 3925 C C . THR A 1 474 ? -19.531 11.511 31.952 1.00 71.06 474 THR A C 1
ATOM 3927 O O . THR A 1 474 ? -19.308 10.420 31.428 1.00 71.06 474 THR A O 1
ATOM 3930 N N . SER A 1 475 ? -18.758 12.580 31.727 1.00 72.25 475 SER A N 1
ATOM 3931 C CA . SER A 1 475 ? -17.577 12.551 30.858 1.00 72.25 475 SER A CA 1
ATOM 3932 C C . SER A 1 475 ? -16.502 11.586 31.377 1.00 72.25 475 SER A C 1
ATOM 3934 O O . SER A 1 475 ? -15.944 10.798 30.607 1.00 72.25 475 SER A O 1
ATOM 3936 N N . ALA A 1 476 ? -16.257 11.569 32.693 1.00 73.19 476 ALA A N 1
ATOM 3937 C CA . ALA A 1 476 ? -15.302 10.656 33.316 1.00 73.19 476 ALA A CA 1
ATOM 3938 C C . ALA A 1 476 ? -15.719 9.180 33.172 1.00 73.19 476 ALA A C 1
ATOM 3940 O O . ALA A 1 476 ? -14.873 8.333 32.874 1.00 73.19 476 ALA A O 1
ATOM 3941 N N . VAL A 1 477 ? -17.013 8.869 33.324 1.00 76.00 477 VAL A N 1
ATOM 3942 C CA . VAL A 1 477 ? -17.544 7.507 33.132 1.00 76.00 477 VAL A CA 1
ATOM 3943 C C . VAL A 1 477 ? -17.396 7.063 31.675 1.00 76.00 477 VAL A C 1
ATOM 3945 O O . VAL A 1 477 ? -16.838 5.997 31.423 1.00 76.00 477 VAL A O 1
ATOM 3948 N N . ILE A 1 478 ? -17.809 7.892 30.707 1.00 75.69 478 ILE A N 1
ATOM 3949 C CA . ILE A 1 478 ? -17.688 7.578 29.271 1.00 75.69 478 ILE A CA 1
ATOM 3950 C C . ILE A 1 478 ? -16.222 7.352 28.887 1.00 75.69 478 ILE A C 1
ATOM 3952 O O . ILE A 1 478 ? -15.895 6.371 28.221 1.00 75.69 478 ILE A O 1
ATOM 3956 N N . THR A 1 479 ? -15.327 8.232 29.339 1.00 76.88 479 THR A N 1
ATOM 3957 C CA . THR A 1 479 ? -13.890 8.152 29.045 1.00 76.88 479 THR A CA 1
ATOM 3958 C C . THR A 1 479 ? -13.300 6.829 29.525 1.00 76.88 479 THR A C 1
ATOM 3960 O O . THR A 1 479 ? -12.592 6.163 28.770 1.00 76.88 479 THR A O 1
ATOM 3963 N N . LYS A 1 480 ? -13.648 6.413 30.746 1.00 77.44 480 LYS A N 1
ATOM 3964 C CA . LYS A 1 480 ? -13.205 5.140 31.319 1.00 77.44 480 LYS A CA 1
ATOM 3965 C C . LYS A 1 480 ? -13.816 3.922 30.626 1.00 77.44 480 LYS A C 1
ATOM 3967 O O . LYS A 1 480 ? -13.100 2.956 30.394 1.00 77.44 480 LYS A O 1
ATOM 3972 N N . VAL A 1 481 ? -15.097 3.958 30.248 1.00 81.75 481 VAL A N 1
ATOM 3973 C CA . VAL A 1 481 ? -15.731 2.882 29.459 1.00 81.75 481 VAL A CA 1
ATOM 3974 C C . VAL A 1 481 ? -15.003 2.692 28.126 1.00 81.75 481 VAL A C 1
ATOM 3976 O O . VAL A 1 481 ? -14.704 1.563 27.736 1.00 81.75 481 VAL A O 1
ATOM 3979 N N . VAL A 1 482 ? -14.646 3.786 27.444 1.00 81.69 482 VAL A N 1
ATOM 3980 C CA . VAL A 1 482 ? -13.865 3.710 26.201 1.00 81.69 482 VAL A CA 1
ATOM 3981 C C . VAL A 1 482 ? -12.451 3.177 26.451 1.00 81.69 482 VAL A C 1
ATOM 3983 O O . VAL A 1 482 ? -11.943 2.408 25.635 1.00 81.69 482 VAL A O 1
ATOM 3986 N N . ASP A 1 483 ? -11.823 3.517 27.577 1.00 80.38 483 ASP A N 1
ATOM 3987 C CA . ASP A 1 483 ? -10.512 2.968 27.946 1.00 80.38 483 ASP A CA 1
ATOM 3988 C C . ASP A 1 483 ? -10.563 1.463 28.224 1.00 80.38 483 ASP A C 1
ATOM 3990 O O . ASP A 1 483 ? -9.727 0.726 27.701 1.00 80.38 483 ASP A O 1
ATOM 3994 N N . ILE A 1 484 ? -11.583 0.983 28.943 1.00 85.38 484 ILE A N 1
ATOM 3995 C CA . ILE A 1 484 ? -11.824 -0.454 29.153 1.00 85.38 484 ILE A CA 1
ATOM 3996 C C . ILE A 1 484 ? -11.969 -1.161 27.802 1.00 85.38 484 ILE A C 1
ATOM 3998 O O . ILE A 1 484 ? -11.309 -2.167 27.549 1.00 85.38 484 ILE A O 1
ATOM 4002 N N . ILE A 1 485 ? -12.772 -0.602 26.893 1.00 86.44 485 ILE A N 1
ATOM 4003 C CA . ILE A 1 485 ? -12.955 -1.142 25.542 1.00 86.44 485 ILE A CA 1
ATOM 4004 C C . ILE A 1 485 ? -11.623 -1.221 24.776 1.00 86.44 485 ILE A C 1
ATOM 4006 O O . ILE A 1 485 ? -11.354 -2.234 24.130 1.00 86.44 485 ILE A O 1
ATOM 4010 N N . ARG A 1 486 ? -10.774 -0.188 24.861 1.00 83.00 486 ARG A N 1
ATOM 4011 C CA . ARG A 1 486 ? -9.450 -0.171 24.214 1.00 83.00 486 ARG A CA 1
ATOM 4012 C C . ARG A 1 486 ? -8.523 -1.250 24.771 1.00 83.00 486 ARG A C 1
ATOM 4014 O O . ARG A 1 486 ? -7.813 -1.890 23.997 1.00 83.00 486 ARG A O 1
ATOM 4021 N N . VAL A 1 487 ? -8.532 -1.457 26.089 1.00 86.75 487 VAL A N 1
ATOM 4022 C CA . VAL A 1 487 ? -7.761 -2.523 26.748 1.00 86.75 487 VAL A CA 1
ATOM 4023 C C . VAL A 1 487 ? -8.235 -3.894 26.264 1.00 86.75 487 VAL A C 1
ATOM 4025 O O . VAL A 1 487 ? -7.413 -4.727 25.882 1.00 86.75 487 VAL A O 1
ATOM 4028 N N . LEU A 1 488 ? -9.550 -4.111 26.194 1.00 87.62 488 LEU A N 1
ATOM 4029 C CA . LEU A 1 488 ? -10.130 -5.370 25.720 1.00 87.62 488 LEU A CA 1
ATOM 4030 C C . LEU A 1 488 ? -9.819 -5.647 24.242 1.00 87.62 488 LEU A C 1
ATOM 4032 O O . LEU A 1 488 ? -9.477 -6.774 23.890 1.00 87.62 488 LEU A O 1
ATOM 4036 N N . ASP A 1 489 ? -9.862 -4.632 23.376 1.00 85.62 489 ASP A N 1
ATOM 4037 C CA . ASP A 1 489 ? -9.527 -4.791 21.953 1.00 85.62 489 ASP A CA 1
ATOM 4038 C C . ASP A 1 489 ? -8.061 -5.168 21.720 1.00 85.62 489 ASP A C 1
ATOM 4040 O O . ASP A 1 489 ? -7.750 -5.911 20.786 1.00 85.62 489 ASP A O 1
ATOM 4044 N N . LYS A 1 490 ? -7.157 -4.706 22.590 1.00 81.88 490 LYS A N 1
ATOM 4045 C CA . LYS A 1 490 ? -5.735 -5.073 22.554 1.00 81.88 490 LYS A CA 1
ATOM 4046 C C . LYS A 1 490 ? -5.430 -6.371 23.312 1.00 81.88 490 LYS A C 1
ATOM 4048 O O . LYS A 1 490 ? -4.355 -6.936 23.114 1.00 81.88 490 LYS A O 1
ATOM 4053 N N . ALA A 1 491 ? -6.368 -6.900 24.103 1.00 83.81 491 ALA A N 1
ATOM 4054 C CA . ALA A 1 491 ? -6.126 -8.012 25.024 1.00 83.81 491 ALA A CA 1
ATOM 4055 C C . ALA A 1 491 ? -5.529 -9.250 24.340 1.00 83.81 491 ALA A C 1
ATOM 4057 O O . ALA A 1 491 ? -4.585 -9.841 24.855 1.00 83.81 491 ALA A O 1
ATOM 4058 N N . ALA A 1 492 ? -6.011 -9.619 23.149 1.00 80.31 492 ALA A N 1
ATOM 4059 C CA . ALA A 1 492 ? -5.481 -10.775 22.423 1.00 80.31 492 ALA A CA 1
ATOM 4060 C C . ALA A 1 492 ? -4.005 -10.622 22.026 1.00 80.31 492 ALA A C 1
ATOM 4062 O O . ALA A 1 492 ? -3.274 -11.611 22.008 1.00 80.31 492 ALA A O 1
ATOM 4063 N N . GLN A 1 493 ? -3.571 -9.405 21.689 1.00 78.50 493 GLN A N 1
ATOM 4064 C CA . GLN A 1 493 ? -2.178 -9.115 21.346 1.00 78.50 493 GLN A CA 1
ATOM 4065 C C . GLN A 1 493 ? -1.324 -9.051 22.611 1.00 78.50 493 GLN A C 1
ATOM 4067 O O . GLN A 1 493 ? -0.269 -9.677 22.664 1.00 78.50 493 GLN A O 1
ATOM 4072 N N . THR A 1 494 ? -1.815 -8.372 23.650 1.00 78.31 494 THR A N 1
ATOM 4073 C CA . THR A 1 494 ? -1.129 -8.249 24.939 1.00 78.31 494 THR A CA 1
ATOM 4074 C C . THR A 1 494 ? -0.870 -9.616 25.573 1.00 78.31 494 THR A C 1
ATOM 4076 O O . THR A 1 494 ? 0.262 -9.897 25.944 1.00 78.31 494 THR A O 1
ATOM 4079 N N . ILE A 1 495 ? -1.870 -10.504 25.605 1.00 78.44 495 ILE A N 1
ATOM 4080 C CA . ILE A 1 495 ? -1.749 -11.862 26.169 1.00 78.44 495 ILE A CA 1
ATOM 4081 C C . ILE A 1 495 ? -0.778 -12.736 25.356 1.00 78.44 495 ILE A C 1
ATOM 4083 O O . ILE A 1 495 ? -0.088 -13.585 25.911 1.00 78.44 495 ILE A O 1
ATOM 4087 N N . ARG A 1 496 ? -0.697 -12.554 24.030 1.00 75.75 496 ARG A N 1
ATOM 4088 C CA . ARG A 1 496 ? 0.276 -13.285 23.195 1.00 75.75 496 ARG A CA 1
ATOM 4089 C C . ARG A 1 496 ? 1.707 -12.775 23.371 1.00 75.75 496 ARG A C 1
ATOM 4091 O O . ARG A 1 496 ? 2.635 -13.538 23.131 1.00 75.75 496 ARG A O 1
ATOM 4098 N N . GLY A 1 497 ? 1.873 -11.504 23.735 1.00 65.81 497 GLY A N 1
ATOM 4099 C CA . GLY A 1 497 ? 3.172 -10.858 23.928 1.00 65.81 497 GLY A CA 1
ATOM 4100 C C . GLY A 1 497 ? 3.764 -11.012 25.331 1.00 65.81 497 GLY A C 1
ATOM 4101 O O . GLY A 1 497 ? 4.915 -10.639 25.529 1.00 65.81 497 GLY A O 1
ATOM 4102 N N . THR A 1 498 ? 3.015 -11.532 26.309 1.00 67.81 498 THR A N 1
ATOM 4103 C CA . THR A 1 498 ? 3.546 -11.794 27.655 1.00 67.81 498 THR A CA 1
ATOM 4104 C C . THR A 1 498 ? 4.411 -13.051 27.664 1.00 67.81 498 THR A C 1
ATOM 4106 O O . THR A 1 498 ? 3.909 -14.147 27.407 1.00 67.81 498 THR A O 1
ATOM 4109 N N . ASP A 1 499 ? 5.695 -12.902 28.001 1.00 59.25 499 ASP A N 1
ATOM 4110 C CA . ASP A 1 499 ? 6.622 -14.024 28.164 1.00 59.25 499 ASP A CA 1
ATOM 4111 C C . ASP A 1 499 ? 6.110 -15.010 29.222 1.00 59.25 499 ASP A C 1
ATOM 4113 O O . ASP A 1 499 ? 5.818 -14.642 30.363 1.00 59.25 499 ASP A O 1
ATOM 4117 N N . SER A 1 500 ? 6.074 -16.296 28.869 1.00 59.91 500 SER A N 1
ATOM 4118 C CA . SER A 1 500 ? 5.524 -17.392 29.682 1.00 59.91 500 SER A CA 1
ATOM 4119 C C . SER A 1 500 ? 6.256 -17.653 31.006 1.00 59.91 500 SER A C 1
ATOM 4121 O O . SER A 1 500 ? 5.949 -18.627 31.689 1.00 59.91 500 SER A O 1
ATOM 4123 N N . SER A 1 501 ? 7.270 -16.853 31.348 1.00 59.59 501 SER A N 1
ATOM 4124 C CA . SER A 1 501 ? 8.219 -17.182 32.407 1.00 59.59 501 SER A CA 1
ATOM 4125 C C . SER A 1 501 ? 7.927 -16.549 33.771 1.00 59.59 501 SER A C 1
ATOM 4127 O O . SER A 1 501 ? 8.363 -17.146 34.753 1.00 59.59 501 SER A O 1
ATOM 4129 N N . LYS A 1 502 ? 7.217 -15.405 33.902 1.00 55.25 502 LYS A N 1
ATOM 4130 C CA . LYS A 1 502 ? 7.068 -14.744 35.233 1.00 55.25 502 LYS A CA 1
ATOM 4131 C C . LYS A 1 502 ? 5.789 -13.948 35.560 1.00 55.25 502 LYS A C 1
ATOM 4133 O O . LYS A 1 502 ? 5.688 -13.485 36.695 1.00 55.25 502 LYS A O 1
ATOM 4138 N N . SER A 1 503 ? 4.800 -13.788 34.680 1.00 61.94 503 SER A N 1
ATOM 4139 C CA . SER A 1 503 ? 3.564 -13.051 35.023 1.00 61.94 503 SER A CA 1
ATOM 4140 C C . SER A 1 503 ? 2.298 -13.809 34.651 1.00 61.94 503 SER A C 1
ATOM 4142 O O . SER A 1 503 ? 2.246 -14.413 33.585 1.00 61.94 503 SER A O 1
ATOM 4144 N N . ASP A 1 504 ? 1.266 -13.703 35.492 1.00 73.81 504 ASP A N 1
ATOM 4145 C CA . ASP A 1 504 ? -0.103 -14.075 35.129 1.00 73.81 504 ASP A CA 1
ATOM 4146 C C . ASP A 1 504 ? -0.494 -13.358 33.815 1.00 73.81 504 ASP A C 1
ATOM 4148 O O . ASP A 1 504 ? -0.496 -12.121 33.786 1.00 73.81 504 ASP A O 1
ATOM 4152 N N . PRO A 1 505 ? -0.777 -14.094 32.721 1.00 76.88 505 PRO A N 1
ATOM 4153 C CA . PRO A 1 505 ? -1.023 -13.518 31.398 1.00 76.88 505 PRO A CA 1
ATOM 4154 C C . PRO A 1 505 ? -2.262 -12.615 31.360 1.00 76.88 505 PRO A C 1
ATOM 4156 O O . PRO A 1 505 ? -2.389 -11.787 30.459 1.00 76.88 505 PRO A O 1
ATOM 4159 N N . LEU A 1 506 ? -3.172 -12.749 32.330 1.00 84.00 506 LEU A N 1
ATOM 4160 C CA . LEU A 1 506 ? -4.382 -11.934 32.418 1.00 84.00 506 LEU A CA 1
ATOM 4161 C C . LEU A 1 506 ? -4.144 -10.589 33.115 1.00 84.00 506 LEU A C 1
ATOM 4163 O O . LEU A 1 506 ? -4.871 -9.625 32.868 1.00 84.00 506 LEU A O 1
ATOM 4167 N N . LYS A 1 507 ? -3.095 -10.491 33.937 1.00 83.25 507 LYS A N 1
ATOM 4168 C CA . LYS A 1 507 ? -2.799 -9.326 34.779 1.00 83.25 507 LYS A CA 1
ATOM 4169 C C . LYS A 1 507 ? -2.680 -7.993 34.017 1.00 83.25 507 LYS A C 1
ATOM 4171 O O . LYS A 1 507 ? -3.262 -7.015 34.485 1.00 83.25 507 LYS A O 1
ATOM 4176 N N . PRO A 1 508 ? -2.023 -7.916 32.838 1.00 83.56 508 PRO A N 1
ATOM 4177 C CA . PRO A 1 508 ? -1.932 -6.670 32.067 1.00 83.56 508 PRO A CA 1
ATOM 4178 C C . PRO A 1 508 ? -3.281 -6.157 31.549 1.00 83.56 508 PRO A C 1
ATOM 4180 O O . PRO A 1 508 ? -3.402 -4.980 31.230 1.00 83.56 508 PRO A O 1
ATOM 4183 N N . VAL A 1 509 ? -4.280 -7.037 31.438 1.00 86.31 509 VAL A N 1
ATOM 4184 C CA . VAL A 1 509 ? -5.651 -6.696 31.033 1.00 86.31 509 VAL A CA 1
ATOM 4185 C C . VAL A 1 509 ? -6.512 -6.429 32.270 1.00 86.31 509 VAL A C 1
ATOM 4187 O O . VAL A 1 509 ? -7.321 -5.508 32.269 1.00 86.31 509 VAL A O 1
ATOM 4190 N N . TYR A 1 510 ? -6.306 -7.193 33.343 1.00 87.38 510 TYR A N 1
ATOM 4191 C CA . TYR A 1 510 ? -7.061 -7.105 34.589 1.00 87.38 510 TYR A CA 1
ATOM 4192 C C . TYR A 1 510 ? -6.823 -5.797 35.356 1.00 87.38 510 TYR A C 1
ATOM 4194 O O . TYR A 1 510 ? -7.779 -5.104 35.713 1.00 87.38 510 TYR A O 1
ATOM 4202 N N . ASP A 1 511 ? -5.556 -5.438 35.591 1.00 86.50 511 ASP A N 1
ATOM 4203 C CA . ASP A 1 511 ? -5.195 -4.284 36.421 1.00 86.50 511 ASP A CA 1
ATOM 4204 C C . ASP A 1 511 ? -5.778 -2.961 35.862 1.00 86.50 511 ASP A C 1
ATOM 4206 O O . ASP A 1 511 ? -6.394 -2.217 36.632 1.00 86.50 511 ASP A O 1
ATOM 4210 N N . PRO A 1 512 ? -5.707 -2.667 34.545 1.00 84.88 512 PRO A N 1
ATOM 4211 C CA . PRO A 1 512 ? -6.327 -1.466 33.979 1.00 84.88 512 PRO A CA 1
ATOM 4212 C C . PRO A 1 512 ? -7.857 -1.421 34.070 1.00 84.88 512 PRO A C 1
ATOM 4214 O O . PRO A 1 512 ? -8.419 -0.330 34.101 1.00 84.88 512 PRO A O 1
ATOM 4217 N N . ILE A 1 513 ? -8.534 -2.573 34.098 1.00 85.50 513 ILE A N 1
ATOM 4218 C CA . ILE A 1 513 ? -10.004 -2.638 34.121 1.00 85.50 513 ILE A CA 1
ATOM 4219 C C . ILE A 1 513 ? -10.535 -2.474 35.546 1.00 85.50 513 ILE A C 1
ATOM 4221 O O . ILE A 1 513 ? -11.468 -1.705 35.766 1.00 85.50 513 ILE A O 1
ATOM 4225 N N . PHE A 1 514 ? -9.948 -3.182 36.516 1.00 83.25 514 PHE A N 1
ATOM 4226 C CA . PHE A 1 514 ? -10.501 -3.271 37.873 1.00 83.25 514 PHE A CA 1
ATOM 4227 C C . PHE A 1 514 ? -9.748 -2.454 38.927 1.00 83.25 514 PHE A C 1
ATOM 4229 O O . PHE A 1 514 ? -10.325 -2.171 39.976 1.00 83.25 514 PHE A O 1
ATOM 4236 N N . LYS A 1 515 ? -8.492 -2.047 38.682 1.00 79.19 515 LYS A N 1
ATOM 4237 C CA . LYS A 1 515 ? -7.705 -1.254 39.649 1.00 79.19 515 LYS A CA 1
ATOM 4238 C C . LYS A 1 515 ? -7.653 0.240 39.326 1.00 79.19 515 LYS A C 1
ATOM 4240 O O . LYS A 1 515 ? -7.358 1.033 40.219 1.00 79.19 515 LYS A O 1
ATOM 4245 N N . LEU A 1 516 ? -7.989 0.663 38.101 1.00 61.16 516 LEU A N 1
ATOM 4246 C CA . LEU A 1 516 ? -8.036 2.083 37.719 1.00 61.16 516 LEU A CA 1
ATOM 4247 C C . LEU A 1 516 ? -9.411 2.745 37.990 1.00 61.16 516 LEU A C 1
ATOM 4249 O O . LEU A 1 516 ? -10.145 3.198 37.110 1.00 61.16 516 LEU A O 1
ATOM 4253 N N . GLY A 1 517 ? -9.697 2.923 39.281 1.00 57.97 517 GLY A N 1
ATOM 4254 C CA . GLY A 1 517 ? -10.556 3.988 39.809 1.00 57.97 517 GLY A CA 1
ATOM 4255 C C . GLY A 1 517 ? -12.027 3.659 40.104 1.00 57.97 517 GLY A C 1
ATOM 4256 O O . GLY A 1 517 ? -12.562 2.637 39.702 1.00 57.97 517 GLY A O 1
ATOM 4257 N N . ASN A 1 518 ? -12.683 4.599 40.796 1.00 59.44 518 ASN A N 1
ATOM 4258 C CA . ASN A 1 518 ? -14.020 4.476 41.398 1.00 59.44 518 ASN A CA 1
ATOM 4259 C C . ASN A 1 518 ? -15.179 4.508 40.379 1.00 59.44 518 ASN A C 1
ATOM 4261 O O . ASN A 1 518 ? -15.893 5.504 40.301 1.00 59.44 518 ASN A O 1
ATOM 4265 N N . ILE A 1 519 ? -15.363 3.465 39.569 1.00 63.81 519 ILE A N 1
ATOM 4266 C CA . ILE A 1 519 ? -16.657 3.218 38.905 1.00 63.81 519 ILE A CA 1
ATOM 4267 C C . ILE A 1 519 ? -17.376 2.114 39.673 1.00 63.81 519 ILE A C 1
ATOM 4269 O O . ILE A 1 519 ? -16.747 1.154 40.121 1.00 63.81 519 ILE A O 1
ATOM 4273 N N . GLU A 1 520 ? -18.695 2.243 39.803 1.00 68.56 520 GLU A N 1
ATOM 4274 C CA . GLU A 1 520 ? -19.544 1.151 40.267 1.00 68.56 520 GLU A CA 1
ATOM 4275 C C . GLU A 1 520 ? -19.302 -0.116 39.437 1.00 68.56 520 GLU A C 1
ATOM 4277 O O . GLU A 1 520 ? -19.362 -0.119 38.204 1.00 68.56 520 GLU A O 1
ATOM 4282 N N . THR A 1 521 ? -19.032 -1.223 40.123 1.00 72.50 521 THR A N 1
ATOM 4283 C CA . THR A 1 521 ? -18.698 -2.510 39.499 1.00 72.50 521 THR A CA 1
ATOM 4284 C C . THR A 1 521 ? -19.799 -2.996 38.541 1.00 72.50 521 THR A C 1
ATOM 4286 O O . THR A 1 521 ? -19.493 -3.632 37.534 1.00 72.50 521 THR A O 1
ATOM 4289 N N . SER A 1 522 ? -21.053 -2.594 38.773 1.00 73.81 522 SER A N 1
ATOM 4290 C CA . SER A 1 522 ? -22.219 -2.845 37.912 1.00 73.81 522 SER A CA 1
ATOM 4291 C C . SER A 1 522 ? -22.040 -2.346 36.471 1.00 73.81 522 SER A C 1
ATOM 4293 O O . SER A 1 522 ? -22.284 -3.088 35.518 1.00 73.81 522 SER A O 1
ATOM 4295 N N . SER A 1 523 ? -21.545 -1.118 36.291 1.00 78.38 523 SER A N 1
ATOM 4296 C CA . SER A 1 523 ? -21.361 -0.496 34.970 1.00 78.38 523 SER A CA 1
ATOM 4297 C C . SER A 1 523 ? -20.230 -1.155 34.174 1.00 78.38 523 SER A C 1
ATOM 4299 O O . SER A 1 523 ? -20.304 -1.293 32.948 1.00 78.38 523 SER A O 1
ATOM 4301 N N . ILE A 1 524 ? -19.183 -1.604 34.875 1.00 84.62 524 ILE A N 1
ATOM 4302 C CA . ILE A 1 524 ? -18.060 -2.334 34.275 1.00 84.62 524 ILE A CA 1
ATOM 4303 C C . ILE A 1 524 ? -18.546 -3.692 33.761 1.00 84.62 524 ILE A C 1
ATOM 4305 O O . ILE A 1 524 ? -18.278 -4.037 32.612 1.00 84.62 524 ILE A O 1
ATOM 4309 N N . ILE A 1 525 ? -19.303 -4.436 34.574 1.00 87.31 525 ILE A N 1
ATOM 4310 C CA . ILE A 1 525 ? -19.828 -5.759 34.202 1.00 87.31 525 ILE A CA 1
ATOM 4311 C C . ILE A 1 525 ? -20.722 -5.667 32.960 1.00 87.31 525 ILE A C 1
ATOM 4313 O O . ILE A 1 525 ? -20.539 -6.458 32.033 1.00 87.31 525 ILE A O 1
ATOM 4317 N N . GLY A 1 526 ? -21.623 -4.680 32.894 1.00 86.25 526 GLY A N 1
ATOM 4318 C CA . GLY A 1 526 ? -22.449 -4.448 31.703 1.00 86.25 526 GLY A CA 1
ATOM 4319 C C . GLY A 1 526 ? -21.608 -4.204 30.445 1.00 86.25 526 GLY A C 1
ATOM 4320 O O . GLY A 1 526 ? -21.798 -4.872 29.431 1.00 86.25 526 GLY A O 1
ATOM 4321 N N . THR A 1 527 ? -20.591 -3.340 30.546 1.00 87.81 527 THR A N 1
ATOM 4322 C CA . THR A 1 527 ? -19.668 -3.041 29.434 1.00 87.81 527 THR A CA 1
ATOM 4323 C C . THR A 1 527 ? -18.900 -4.284 28.961 1.00 87.81 527 THR A C 1
ATOM 4325 O O . THR A 1 527 ? -18.725 -4.487 27.758 1.00 87.81 527 THR A O 1
ATOM 4328 N N . LEU A 1 528 ? -18.439 -5.131 29.890 1.00 90.00 528 LEU A N 1
ATOM 4329 C CA . LEU A 1 528 ? -17.737 -6.379 29.568 1.00 90.00 528 LEU A CA 1
ATOM 4330 C C . LEU A 1 528 ? -18.652 -7.364 28.828 1.00 90.00 528 LEU A C 1
ATOM 4332 O O . LEU A 1 528 ? -18.229 -7.976 27.843 1.00 90.00 528 LEU A O 1
ATOM 4336 N N . CYS A 1 529 ? -19.906 -7.483 29.270 1.00 89.50 529 CYS A N 1
ATOM 4337 C CA . CYS A 1 529 ? -20.902 -8.330 28.618 1.00 89.50 529 CYS A CA 1
ATOM 4338 C C . CYS A 1 529 ? -21.219 -7.821 27.203 1.00 89.50 529 CYS A C 1
ATOM 4340 O O . CYS A 1 529 ? -21.142 -8.592 26.246 1.00 89.50 529 CYS A O 1
ATOM 4342 N N . ASP A 1 530 ? -21.445 -6.515 27.035 1.00 88.94 530 ASP A N 1
ATOM 4343 C CA . ASP A 1 530 ? -21.694 -5.910 25.721 1.00 88.94 530 ASP A CA 1
ATOM 4344 C C . ASP A 1 530 ? -20.518 -6.090 24.758 1.00 88.94 530 ASP A C 1
ATOM 4346 O O . ASP A 1 530 ? -20.707 -6.349 23.566 1.00 88.94 530 ASP A O 1
ATOM 4350 N N . TRP A 1 531 ? -19.284 -6.000 25.259 1.00 90.88 531 TRP A N 1
ATOM 4351 C CA . TRP A 1 531 ? -18.086 -6.241 24.456 1.00 90.88 531 TRP A CA 1
ATOM 4352 C C . TRP A 1 531 ? -17.989 -7.696 23.966 1.00 90.88 531 TRP A C 1
ATOM 4354 O O . TRP A 1 531 ? -17.664 -7.942 22.795 1.00 90.88 531 TRP A O 1
ATOM 4364 N N . ALA A 1 532 ? -18.311 -8.661 24.831 1.00 89.44 532 ALA A N 1
ATOM 4365 C CA . ALA A 1 532 ? -18.290 -10.081 24.490 1.00 89.44 532 ALA A CA 1
ATOM 4366 C C . ALA A 1 532 ? -19.371 -10.464 23.469 1.00 89.44 532 ALA A C 1
ATOM 4368 O O . ALA A 1 532 ? -19.106 -11.262 22.570 1.00 89.44 532 ALA A O 1
ATOM 4369 N N . VAL A 1 533 ? -20.559 -9.869 23.581 1.00 88.31 533 VAL A N 1
ATOM 4370 C CA . VAL A 1 533 ? -21.750 -10.220 22.792 1.00 88.31 533 VAL A CA 1
ATOM 4371 C C . VAL A 1 533 ? -21.796 -9.512 21.426 1.00 88.31 533 VAL A C 1
ATOM 4373 O O . VAL A 1 533 ? -22.480 -9.958 20.505 1.00 88.31 533 VAL A O 1
ATOM 4376 N N . ASN A 1 534 ? -21.032 -8.432 21.239 1.00 86.88 534 ASN A N 1
ATOM 4377 C CA . ASN A 1 534 ? -21.062 -7.616 20.022 1.00 86.88 534 ASN A CA 1
ATOM 4378 C C . ASN A 1 534 ? -20.740 -8.415 18.738 1.00 86.88 534 ASN A C 1
ATOM 4380 O O . ASN A 1 534 ? -19.680 -9.029 18.638 1.00 86.88 534 ASN A O 1
ATOM 4384 N N . SER A 1 535 ? -21.595 -8.360 17.713 1.00 82.50 535 SER A N 1
ATOM 4385 C CA . SER A 1 535 ? -21.350 -9.043 16.428 1.00 82.50 535 SER A CA 1
ATOM 4386 C C . SER A 1 535 ? -20.298 -8.356 15.551 1.00 82.50 535 SER A C 1
ATOM 4388 O O . SER A 1 535 ? -19.705 -8.983 14.683 1.00 82.50 535 SER A O 1
ATOM 4390 N N . LYS A 1 536 ? -20.017 -7.068 15.779 1.00 82.62 536 LYS A N 1
ATOM 4391 C CA . LYS A 1 536 ? -19.061 -6.294 14.965 1.00 82.62 536 LYS A CA 1
ATOM 4392 C C . LYS A 1 536 ? -17.598 -6.505 15.359 1.00 82.62 536 LYS A C 1
ATOM 4394 O O . LYS A 1 536 ? -16.713 -5.961 14.703 1.00 82.62 536 LYS A O 1
ATOM 4399 N N . ARG A 1 537 ? -17.328 -7.234 16.445 1.00 81.69 537 ARG A N 1
ATOM 4400 C CA . ARG A 1 537 ? -15.971 -7.515 16.934 1.00 81.69 537 ARG A CA 1
ATOM 4401 C C . ARG A 1 537 ? -15.608 -8.960 16.625 1.00 81.69 537 ARG A C 1
ATOM 4403 O O . ARG A 1 537 ? -16.436 -9.854 16.755 1.00 81.69 537 ARG A O 1
ATOM 4410 N N . TYR A 1 538 ? -14.361 -9.182 16.226 1.00 78.00 538 TYR A N 1
ATOM 4411 C CA . TYR A 1 538 ? -13.878 -10.509 15.863 1.00 78.00 538 TYR A CA 1
ATOM 4412 C C . TYR A 1 538 ? -13.361 -11.275 17.089 1.00 78.00 538 TYR A C 1
ATOM 4414 O O . TYR A 1 538 ? -12.863 -10.688 18.049 1.00 78.00 538 TYR A O 1
ATOM 4422 N N . GLY A 1 539 ? -13.429 -12.606 17.020 1.00 77.56 539 GLY A N 1
ATOM 4423 C CA . GLY A 1 539 ? -12.813 -13.509 17.992 1.00 77.56 539 GLY A CA 1
ATOM 4424 C C . GLY A 1 539 ? -13.821 -14.287 18.835 1.00 77.56 539 GLY A C 1
ATOM 4425 O O . GLY A 1 539 ? -14.649 -13.711 19.532 1.00 77.56 539 GLY A O 1
ATOM 4426 N N . SER A 1 540 ? -13.703 -15.615 18.828 1.00 78.19 540 SER A N 1
ATOM 4427 C CA . SER A 1 540 ? -14.462 -16.507 19.718 1.00 78.19 540 SER A CA 1
ATOM 4428 C C . SER A 1 540 ? -13.934 -16.498 21.157 1.00 78.19 540 SER A C 1
ATOM 4430 O O . SER A 1 540 ? -14.662 -16.822 22.090 1.00 78.19 540 SER A O 1
ATOM 4432 N N . PHE A 1 541 ? -12.683 -16.066 21.358 1.00 85.56 541 PHE A N 1
ATOM 4433 C CA . PHE A 1 541 ? -12.024 -16.009 22.669 1.00 85.56 541 PHE A CA 1
ATOM 4434 C C . PHE A 1 541 ? -12.661 -15.004 23.643 1.00 85.56 541 PHE A C 1
ATOM 4436 O O . PHE A 1 541 ? -12.347 -15.030 24.829 1.00 85.56 541 PHE A O 1
ATOM 4443 N N . ARG A 1 542 ? -13.533 -14.110 23.160 1.00 89.81 542 ARG A N 1
ATOM 4444 C CA . ARG A 1 542 ? -14.097 -12.998 23.938 1.00 89.81 542 ARG A CA 1
ATOM 4445 C C . ARG A 1 542 ? -14.896 -13.472 25.151 1.00 89.81 542 ARG A C 1
ATOM 4447 O O . ARG A 1 542 ? -14.668 -12.974 26.246 1.00 89.81 542 ARG A O 1
ATOM 4454 N N . ALA A 1 543 ? -15.760 -14.472 24.968 1.00 88.62 543 ALA A N 1
ATOM 4455 C CA . ALA A 1 543 ? -16.546 -15.074 26.047 1.00 88.62 543 ALA A CA 1
ATOM 4456 C C . ALA A 1 543 ? -15.649 -15.650 27.157 1.00 88.62 543 ALA A C 1
ATOM 4458 O O . ALA A 1 543 ? -15.824 -15.335 28.332 1.00 88.62 543 ALA A O 1
ATOM 4459 N N . ILE A 1 544 ? -14.629 -16.416 26.761 1.00 88.62 544 ILE A N 1
ATOM 4460 C CA . ILE A 1 544 ? -13.662 -17.038 27.675 1.00 88.62 544 ILE A CA 1
ATOM 4461 C C . ILE A 1 544 ? -12.846 -15.969 28.413 1.00 88.62 544 ILE A C 1
ATOM 4463 O O . ILE A 1 544 ? -12.614 -16.084 29.614 1.00 88.62 544 ILE A O 1
ATOM 4467 N N . LEU A 1 545 ? -12.407 -14.922 27.708 1.00 89.94 545 LEU A N 1
ATOM 4468 C CA . LEU A 1 545 ? -11.623 -13.835 28.291 1.00 89.94 545 LEU A CA 1
ATOM 4469 C C . LEU A 1 545 ? -12.405 -13.115 29.394 1.00 89.94 545 LEU A C 1
ATOM 4471 O O . LEU A 1 545 ? -11.879 -12.941 30.491 1.00 89.94 545 LEU A O 1
ATOM 4475 N N . ILE A 1 546 ? -13.655 -12.729 29.119 1.00 91.38 546 ILE A N 1
ATOM 4476 C CA . ILE A 1 546 ? -14.495 -12.044 30.108 1.00 91.38 546 ILE A CA 1
ATOM 4477 C C . ILE A 1 546 ? -14.792 -12.950 31.303 1.00 91.38 546 ILE A C 1
ATOM 4479 O O . ILE A 1 546 ? -14.668 -12.500 32.442 1.00 91.38 546 ILE A O 1
ATOM 4483 N N . ALA A 1 547 ? -15.110 -14.226 31.070 1.00 90.44 547 ALA A N 1
ATOM 4484 C CA . ALA A 1 547 ? -15.365 -15.167 32.156 1.00 90.44 547 ALA A CA 1
ATOM 4485 C C . ALA A 1 547 ? -14.144 -15.329 33.077 1.00 90.44 547 ALA A C 1
ATOM 4487 O O . ALA A 1 547 ? -14.288 -15.282 34.296 1.00 90.44 547 ALA A O 1
ATOM 4488 N N . LYS A 1 548 ? -12.930 -15.416 32.516 1.00 89.81 548 LYS A N 1
ATOM 4489 C CA . LYS A 1 548 ? -11.689 -15.478 33.305 1.00 89.81 548 LYS A CA 1
ATOM 4490 C C . LYS A 1 548 ? -11.392 -14.189 34.073 1.00 89.81 548 LYS A C 1
ATOM 4492 O O . LYS A 1 548 ? -10.959 -14.265 35.218 1.00 89.81 548 LYS A O 1
ATOM 4497 N N . LEU A 1 549 ? -11.641 -13.020 33.477 1.00 90.06 549 LEU A N 1
ATOM 4498 C CA . LEU A 1 549 ? -11.465 -11.731 34.159 1.00 90.06 549 LEU A CA 1
ATOM 4499 C C . LEU A 1 549 ? -12.408 -11.601 35.363 1.00 90.06 549 LEU A C 1
ATOM 4501 O O . LEU A 1 549 ? -11.991 -11.146 36.428 1.00 90.06 549 LEU A O 1
ATOM 4505 N N . LEU A 1 550 ? -13.664 -12.031 35.214 1.00 89.50 550 LEU A N 1
ATOM 4506 C CA . LEU A 1 550 ? -14.632 -12.035 36.311 1.00 89.50 550 LEU A CA 1
ATOM 4507 C C . LEU A 1 550 ? -14.307 -13.098 37.365 1.00 89.50 550 LEU A C 1
ATOM 4509 O O . LEU A 1 550 ? -14.448 -12.818 38.551 1.00 89.50 550 LEU A O 1
ATOM 4513 N N . ALA A 1 551 ? -13.806 -14.270 36.971 1.00 88.12 551 ALA A N 1
ATOM 4514 C CA . ALA A 1 551 ? -13.341 -15.285 37.915 1.00 88.12 551 ALA A CA 1
ATOM 4515 C C . ALA A 1 551 ? -12.185 -14.761 38.785 1.00 88.12 551 ALA A C 1
ATOM 4517 O O . ALA A 1 551 ? -12.241 -14.866 40.006 1.00 88.12 551 ALA A O 1
ATOM 4518 N N . GLN A 1 552 ? -11.199 -14.093 38.176 1.00 88.44 552 GLN A N 1
ATOM 4519 C CA . GLN A 1 552 ? -10.098 -13.461 38.908 1.00 88.44 552 GLN A CA 1
ATOM 4520 C C . GLN A 1 552 ? -10.594 -12.358 39.858 1.00 88.44 552 GLN A C 1
ATOM 4522 O O . GLN A 1 552 ? -10.109 -12.241 40.984 1.00 88.44 552 GLN A O 1
ATOM 4527 N N . ARG A 1 553 ? -11.601 -11.574 39.444 1.00 86.38 553 ARG A N 1
ATOM 4528 C CA . ARG A 1 553 ? -12.208 -10.554 40.312 1.00 86.38 553 ARG A CA 1
ATOM 4529 C C . ARG A 1 553 ? -12.975 -11.162 41.479 1.00 86.38 553 ARG A C 1
ATOM 4531 O O . ARG A 1 553 ? -12.915 -10.624 42.580 1.00 86.38 553 ARG A O 1
ATOM 4538 N N . LYS A 1 554 ? -13.678 -12.270 41.244 1.00 86.12 554 LYS A N 1
ATOM 4539 C CA . LYS A 1 554 ? -14.355 -13.042 42.288 1.00 86.12 554 LYS A CA 1
ATOM 4540 C C . LYS A 1 554 ? -13.345 -13.541 43.323 1.00 86.12 554 LYS A C 1
ATOM 4542 O O . LYS A 1 554 ? -13.543 -13.279 44.501 1.00 86.12 554 LYS A O 1
ATOM 4547 N N . GLU A 1 555 ? -12.248 -14.163 42.890 1.00 84.75 555 GLU A N 1
ATOM 4548 C CA . GLU A 1 555 ? -11.190 -14.633 43.795 1.00 84.75 555 GLU A CA 1
ATOM 4549 C C . GLU A 1 555 ? -10.601 -13.492 44.642 1.00 84.75 555 GLU A C 1
ATOM 4551 O O . GLU A 1 555 ? -10.403 -13.657 45.843 1.00 84.75 555 GLU A O 1
ATOM 4556 N N . GLU A 1 556 ? -10.368 -12.311 44.055 1.00 84.12 556 GLU A N 1
ATOM 4557 C CA . GLU A 1 556 ? -9.875 -11.144 44.801 1.00 84.12 556 GLU A CA 1
ATOM 4558 C C . GLU A 1 556 ? -10.881 -10.653 45.859 1.00 84.12 556 GLU A C 1
ATOM 4560 O O . GLU A 1 556 ? -10.475 -10.290 46.963 1.00 84.12 556 GLU A O 1
ATOM 4565 N N . ILE A 1 557 ? -12.183 -10.658 45.552 1.00 81.88 557 ILE A N 1
ATOM 4566 C CA . ILE A 1 557 ? -13.243 -10.258 46.493 1.00 81.88 557 ILE A CA 1
ATOM 4567 C C . ILE A 1 557 ? -13.404 -11.302 47.608 1.00 81.88 557 ILE A C 1
ATOM 4569 O O . ILE A 1 557 ? -13.481 -10.934 48.781 1.00 81.88 557 ILE A O 1
ATOM 4573 N N . ASP A 1 558 ? -13.388 -12.591 47.267 1.00 81.69 558 ASP A N 1
ATOM 4574 C CA . ASP A 1 558 ? -13.495 -13.692 48.231 1.00 81.69 558 ASP A CA 1
ATOM 4575 C C . ASP A 1 558 ? -12.301 -13.701 49.208 1.00 81.69 558 ASP A C 1
ATOM 457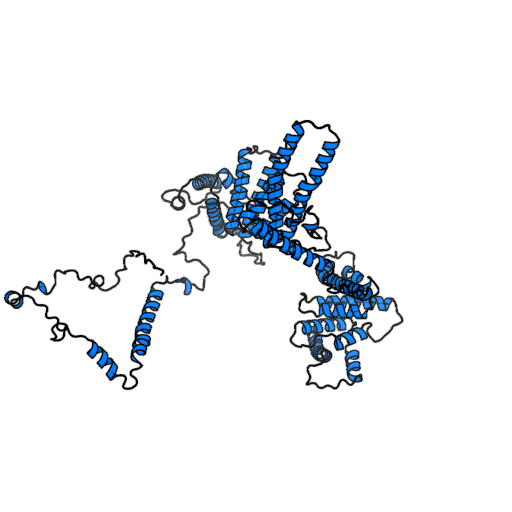7 O O . ASP A 1 558 ? -12.462 -13.994 50.395 1.00 81.69 558 ASP A O 1
ATOM 4581 N N . LEU A 1 559 ? -11.105 -13.311 48.742 1.00 82.00 559 LEU A N 1
ATOM 4582 C CA . LEU A 1 559 ? -9.920 -13.113 49.589 1.00 82.00 559 LEU A CA 1
ATOM 4583 C C . LEU A 1 559 ? -10.039 -11.899 50.523 1.00 82.00 559 LEU A C 1
ATOM 4585 O O . LEU A 1 559 ? -9.487 -11.925 51.624 1.00 82.00 559 LEU A O 1
ATOM 4589 N N . GLN A 1 560 ? -10.728 -10.835 50.101 1.00 77.81 560 GLN A N 1
ATOM 4590 C CA . GLN A 1 560 ? -10.947 -9.636 50.919 1.00 77.81 560 GLN A CA 1
ATOM 4591 C C . GLN A 1 560 ? -12.027 -9.852 51.990 1.00 77.81 560 GLN A C 1
ATOM 4593 O O . GLN A 1 560 ? -11.927 -9.286 53.079 1.00 77.81 560 GLN A O 1
ATOM 4598 N N . GLU A 1 561 ? -13.026 -10.696 51.719 1.00 74.25 561 GLU A N 1
ATOM 4599 C CA . GLU A 1 561 ? -14.138 -10.987 52.630 1.00 74.25 561 GLU A CA 1
ATOM 4600 C C . GLU A 1 561 ? -14.306 -12.499 52.902 1.00 74.25 561 GLU A C 1
ATOM 4602 O O . GLU A 1 561 ? -15.324 -13.097 52.546 1.00 74.25 561 GLU A O 1
ATOM 4607 N N . PRO A 1 562 ? -13.372 -13.142 53.630 1.00 63.38 562 PRO A N 1
ATOM 4608 C CA . PRO A 1 562 ? -13.352 -14.601 53.821 1.00 63.38 562 PRO A CA 1
ATOM 4609 C C . PRO A 1 562 ? -14.563 -15.171 54.586 1.00 63.38 562 PRO A C 1
ATOM 4611 O O . PRO A 1 562 ? -14.813 -16.377 54.555 1.00 63.38 562 PRO A O 1
ATOM 4614 N N . ASN A 1 563 ? -15.339 -14.320 55.268 1.00 60.12 563 ASN A N 1
ATOM 4615 C CA . ASN A 1 563 ? -16.560 -14.713 55.979 1.00 60.12 563 ASN A CA 1
ATOM 4616 C C . ASN A 1 563 ? -17.828 -14.673 55.105 1.00 60.12 563 ASN A C 1
ATOM 4618 O O . ASN A 1 563 ? -18.878 -15.147 55.548 1.00 60.12 563 ASN A O 1
ATOM 4622 N N . ARG A 1 564 ? -17.764 -14.166 53.863 1.00 62.84 564 ARG A N 1
ATOM 4623 C CA . ARG A 1 564 ? -18.862 -14.275 52.890 1.00 62.84 564 ARG A CA 1
ATOM 4624 C C . ARG A 1 564 ? -18.886 -15.686 52.292 1.00 62.84 564 ARG A C 1
ATOM 4626 O O . ARG A 1 564 ? -18.620 -15.896 51.118 1.00 62.84 564 ARG A O 1
ATOM 4633 N N . LYS A 1 565 ? -19.303 -16.689 53.066 1.00 54.16 565 LYS A N 1
ATOM 4634 C CA . LYS A 1 565 ? -19.823 -17.936 52.471 1.00 54.16 565 LYS A CA 1
ATOM 4635 C C . LYS A 1 565 ? -21.249 -17.702 51.981 1.00 54.16 565 LYS A C 1
ATOM 4637 O O . LYS A 1 565 ? -22.214 -18.213 52.539 1.00 54.16 565 LYS A O 1
ATOM 4642 N N . SER A 1 566 ? -21.376 -16.862 50.961 1.00 57.59 566 SER A N 1
ATOM 4643 C CA . SER A 1 566 ? -22.615 -16.700 50.213 1.00 57.59 566 SER A CA 1
ATOM 4644 C C . SER A 1 566 ? -22.755 -17.886 49.259 1.00 57.59 566 SER A C 1
ATOM 4646 O O . SER A 1 566 ? -21.865 -18.136 48.453 1.00 57.59 566 SER A O 1
ATOM 4648 N N . SER A 1 567 ? -23.875 -18.613 49.312 1.00 66.00 567 SER A N 1
ATOM 4649 C CA . SER A 1 567 ? -24.237 -19.593 48.272 1.00 66.00 567 SER A CA 1
ATOM 4650 C C . SER A 1 567 ? -24.544 -18.934 46.918 1.00 66.00 567 SER A C 1
ATOM 4652 O O . SER A 1 567 ? -24.747 -19.621 45.917 1.00 66.00 567 SER A O 1
ATOM 4654 N N . VAL A 1 568 ? -24.597 -17.599 46.888 1.00 74.88 568 VAL A N 1
ATOM 4655 C CA . VAL A 1 568 ? -24.894 -16.777 45.719 1.00 74.88 568 VAL A CA 1
ATOM 4656 C C . VAL A 1 568 ? -23.586 -16.237 45.129 1.00 74.88 568 VAL A C 1
ATOM 4658 O O . VAL A 1 568 ? -22.816 -15.624 45.877 1.00 74.88 568 VAL A O 1
ATOM 4661 N N . PRO A 1 569 ? -23.337 -16.414 43.816 1.00 79.50 569 PRO A N 1
ATOM 4662 C CA . PRO A 1 569 ? -22.189 -15.814 43.140 1.00 79.50 569 PRO A CA 1
ATOM 4663 C C . PRO A 1 569 ? -22.146 -14.287 43.288 1.00 79.50 569 PRO A C 1
ATOM 4665 O O . PRO A 1 569 ? -23.185 -13.628 43.269 1.00 79.50 569 PRO A O 1
ATOM 4668 N N . VAL A 1 570 ? -20.938 -13.724 43.385 1.00 79.75 570 VAL A N 1
ATOM 4669 C CA . VAL A 1 570 ? -20.704 -12.295 43.679 1.00 79.75 570 VAL A CA 1
ATOM 4670 C C . VAL A 1 570 ? -21.382 -11.359 42.671 1.00 79.75 570 VAL A C 1
ATOM 4672 O O . VAL A 1 570 ? -21.962 -10.361 43.075 1.00 79.75 570 VAL A O 1
ATOM 4675 N N . PHE A 1 571 ? -21.364 -11.703 41.379 1.00 83.62 571 PHE A N 1
ATOM 4676 C CA . PHE A 1 571 ? -21.907 -10.869 40.293 1.00 83.62 571 PHE A CA 1
ATOM 4677 C C . PHE A 1 571 ? -23.314 -11.280 39.844 1.00 83.62 571 PHE A C 1
ATOM 4679 O O . PHE A 1 571 ? -23.777 -10.887 38.770 1.00 83.62 571 PHE A O 1
ATOM 4686 N N . GLN A 1 572 ? -23.992 -12.124 40.628 1.00 84.12 572 GLN A N 1
ATOM 4687 C CA . GLN A 1 572 ? -25.279 -12.700 40.244 1.00 84.12 572 GLN A CA 1
ATOM 4688 C C . GLN A 1 572 ? -26.332 -11.615 39.986 1.00 84.12 572 GLN A C 1
ATOM 4690 O O . GLN A 1 572 ? -27.113 -11.728 39.043 1.00 84.12 572 GLN A O 1
ATOM 4695 N N . SER A 1 573 ? -26.361 -10.564 40.809 1.00 83.69 573 SER A N 1
ATOM 4696 C CA . SER A 1 573 ? -27.381 -9.518 40.719 1.00 83.69 573 SER A CA 1
ATOM 4697 C C . SER A 1 573 ? -27.216 -8.643 39.475 1.00 83.69 573 SER A C 1
ATOM 4699 O O . SER A 1 573 ? -28.187 -8.343 38.787 1.00 83.69 573 SER A O 1
ATOM 4701 N N . GLU A 1 574 ? -25.979 -8.316 39.125 1.00 84.69 574 GLU A N 1
ATOM 4702 C CA . GLU A 1 574 ? -25.607 -7.467 38.002 1.00 84.69 574 GLU A CA 1
ATOM 4703 C C . GLU A 1 574 ? -25.819 -8.197 36.676 1.00 84.69 574 GLU A C 1
ATOM 4705 O O . GLU A 1 574 ? -26.380 -7.637 35.734 1.00 84.69 574 GLU A O 1
ATOM 4710 N N . LEU A 1 575 ? -25.446 -9.480 36.618 1.00 85.44 575 LEU A N 1
ATOM 4711 C CA . LEU A 1 575 ? -25.702 -10.333 35.458 1.00 85.44 575 LEU A CA 1
ATOM 4712 C C . LEU A 1 575 ? -27.204 -10.594 35.260 1.00 85.44 575 LEU A C 1
ATOM 4714 O O . LEU A 1 575 ? -27.655 -10.711 34.122 1.00 85.44 575 LEU A O 1
ATOM 4718 N N . PHE A 1 576 ? -27.998 -10.638 36.339 1.00 84.00 576 PHE A N 1
ATOM 4719 C CA . PHE A 1 576 ? -29.462 -10.724 36.240 1.00 84.00 576 PHE A CA 1
ATOM 4720 C C . PHE A 1 576 ? -30.052 -9.478 35.606 1.00 84.00 576 PHE A C 1
ATOM 4722 O O . PHE A 1 576 ? -30.907 -9.587 34.727 1.00 84.00 576 PHE A O 1
ATOM 4729 N N . THR A 1 577 ? -29.618 -8.305 36.058 1.00 84.19 577 THR A N 1
ATOM 4730 C CA . THR A 1 577 ? -30.055 -7.032 35.485 1.00 84.19 577 THR A CA 1
ATOM 4731 C C . THR A 1 577 ? -29.680 -6.966 34.007 1.00 84.19 577 THR A C 1
ATOM 4733 O O . THR A 1 577 ? -30.546 -6.697 33.180 1.00 84.19 577 THR A O 1
ATOM 4736 N N . TYR A 1 578 ? -28.452 -7.353 33.643 1.00 85.12 578 TYR A N 1
ATOM 4737 C CA . TYR A 1 578 ? -28.014 -7.396 32.245 1.00 85.12 578 TYR A CA 1
ATOM 4738 C C . TYR A 1 578 ? -28.892 -8.296 31.363 1.00 85.12 578 TYR A C 1
ATOM 4740 O O . TYR A 1 578 ? -29.330 -7.868 30.295 1.00 85.12 578 TYR A O 1
ATOM 4748 N N . LEU A 1 579 ? -29.184 -9.525 31.809 1.00 83.00 579 LEU A N 1
ATOM 4749 C CA . LEU A 1 579 ? -30.030 -10.461 31.060 1.00 83.00 579 LEU A CA 1
ATOM 4750 C C . LEU A 1 579 ? -31.456 -9.949 30.848 1.00 83.00 579 LEU A C 1
ATOM 4752 O O . LEU A 1 579 ? -32.057 -10.253 29.823 1.00 83.00 579 LEU A O 1
ATOM 4756 N N . ASN A 1 580 ? -31.995 -9.203 31.812 1.00 77.06 580 ASN A N 1
ATOM 4757 C CA . ASN A 1 580 ? -33.371 -8.719 31.749 1.00 77.06 580 ASN A CA 1
ATOM 4758 C C . ASN A 1 580 ? -33.505 -7.393 30.988 1.00 77.06 580 ASN A C 1
ATOM 4760 O O . ASN A 1 580 ? -34.553 -7.149 30.402 1.00 77.06 580 ASN A O 1
ATOM 4764 N N . GLU A 1 581 ? -32.487 -6.532 31.024 1.00 79.81 581 GLU A N 1
ATOM 4765 C CA . GLU A 1 581 ? -32.582 -5.163 30.501 1.00 79.81 581 GLU A CA 1
ATOM 4766 C C . GLU A 1 581 ? -31.801 -4.964 29.194 1.00 79.81 581 GLU A C 1
ATOM 4768 O O . GLU A 1 581 ? -32.306 -4.315 28.277 1.00 79.81 581 GLU A O 1
ATOM 4773 N N . SER A 1 582 ? -30.605 -5.549 29.071 1.00 75.81 582 SER A N 1
ATOM 4774 C CA . SER A 1 582 ? -29.616 -5.165 28.046 1.00 75.81 582 SER A CA 1
ATOM 4775 C C . SER A 1 582 ? -29.251 -6.270 27.047 1.00 75.81 582 SER A C 1
ATOM 4777 O O . SER A 1 582 ? -28.648 -5.983 26.013 1.00 75.81 582 SER A O 1
ATOM 4779 N N . ALA A 1 583 ? -29.593 -7.531 27.319 1.00 78.44 583 ALA A N 1
ATOM 4780 C CA . ALA A 1 583 ? -29.233 -8.655 26.455 1.00 78.44 583 ALA A CA 1
ATOM 4781 C C . ALA A 1 583 ? -29.936 -8.611 25.077 1.00 78.44 583 ALA A C 1
ATOM 4783 O O . ALA A 1 583 ? -31.092 -8.198 24.978 1.00 78.44 583 ALA A O 1
ATOM 4784 N N . PRO A 1 584 ? -29.286 -9.069 23.988 1.00 76.25 584 PRO A N 1
ATOM 4785 C CA . PRO A 1 584 ? -29.902 -9.098 22.662 1.00 76.25 584 PRO A CA 1
ATOM 4786 C C . PRO A 1 584 ? -31.046 -10.124 22.575 1.00 76.25 584 PRO A C 1
ATOM 4788 O O . PRO A 1 584 ? -30.882 -11.289 22.928 1.00 76.25 584 PRO A O 1
ATOM 4791 N N . TYR A 1 585 ? -32.186 -9.696 22.025 1.00 65.62 585 TYR A N 1
ATOM 4792 C CA . TYR A 1 585 ? -33.451 -10.450 22.004 1.00 65.62 585 TYR A CA 1
ATOM 4793 C C . TYR A 1 585 ? -33.637 -11.390 20.793 1.00 65.62 585 TYR A C 1
ATOM 4795 O O . TYR A 1 585 ? -34.594 -12.154 20.755 1.00 65.62 585 TYR A O 1
ATOM 4803 N N . SER A 1 586 ? -32.767 -11.338 19.776 1.00 66.75 586 SER A N 1
ATOM 4804 C CA . SER A 1 586 ? -33.015 -12.003 18.484 1.00 66.75 586 SER A CA 1
ATOM 4805 C C . SER A 1 586 ? -32.263 -13.331 18.331 1.00 66.75 586 SER A C 1
ATOM 4807 O O . SER A 1 586 ? -31.052 -13.327 18.098 1.00 66.75 586 SER A O 1
ATOM 4809 N N . GLU A 1 587 ? -33.004 -14.444 18.342 1.00 58.97 587 GLU A N 1
ATOM 4810 C CA . GLU A 1 587 ? -32.521 -15.839 18.269 1.00 58.97 587 GLU A CA 1
ATOM 4811 C C . GLU A 1 587 ? -31.564 -16.119 17.093 1.00 58.97 587 GLU A C 1
ATOM 4813 O O . GLU A 1 587 ? -30.552 -16.795 17.253 1.00 58.97 587 GLU A O 1
ATOM 4818 N N . ASN A 1 588 ? -31.820 -15.532 15.918 1.00 59.94 588 ASN A N 1
ATOM 4819 C CA . ASN A 1 588 ? -31.042 -15.779 14.692 1.00 59.94 588 ASN A CA 1
ATOM 4820 C C . ASN A 1 588 ? -29.849 -14.831 14.484 1.00 59.94 588 ASN A C 1
ATOM 4822 O O . ASN A 1 588 ? -29.416 -14.612 13.353 1.00 59.94 588 ASN A O 1
ATOM 4826 N N . THR A 1 589 ? -29.317 -14.228 15.547 1.00 74.69 589 THR A N 1
ATOM 4827 C CA . THR A 1 589 ? -28.161 -13.326 15.430 1.00 74.69 589 THR A CA 1
ATOM 4828 C C . THR A 1 589 ? -26.879 -13.976 15.939 1.00 74.69 589 THR A C 1
ATOM 4830 O O . THR A 1 589 ? -26.875 -14.712 16.925 1.00 74.69 589 THR A O 1
ATOM 4833 N N . GLU A 1 590 ? -25.747 -13.655 15.308 1.00 79.62 590 GLU A N 1
ATOM 4834 C CA . GLU A 1 590 ? -24.421 -14.006 15.840 1.00 79.62 590 GLU A CA 1
ATOM 4835 C C . GLU A 1 590 ? -24.221 -13.462 17.263 1.00 79.62 590 GLU A C 1
ATOM 4837 O O . GLU A 1 590 ? -23.537 -14.074 18.075 1.00 79.62 590 GLU A O 1
ATOM 4842 N N . ALA A 1 591 ? -24.851 -12.330 17.596 1.00 80.88 591 ALA A N 1
ATOM 4843 C CA . ALA A 1 591 ? -24.834 -11.776 18.947 1.00 80.88 591 ALA A CA 1
ATOM 4844 C C . ALA A 1 591 ? -25.462 -12.738 19.970 1.00 80.88 591 ALA A C 1
ATOM 4846 O O . ALA A 1 591 ? -24.889 -12.961 21.032 1.00 80.88 591 ALA A O 1
ATOM 4847 N N . PHE A 1 592 ? -26.584 -13.380 19.632 1.00 82.62 592 PHE A N 1
ATOM 4848 C CA . PHE A 1 592 ? -27.220 -14.367 20.505 1.00 82.62 592 PHE A CA 1
ATOM 4849 C C . PHE A 1 592 ? -26.340 -15.613 20.725 1.00 82.62 592 PHE A C 1
ATOM 4851 O O . PHE A 1 592 ? -26.214 -16.090 21.851 1.00 82.62 592 PHE A O 1
ATOM 4858 N N . HIS A 1 593 ? -25.618 -16.076 19.698 1.00 82.62 593 HIS A N 1
ATOM 4859 C CA . HIS A 1 593 ? -24.619 -17.143 19.859 1.00 82.62 593 HIS A CA 1
ATOM 4860 C C . HIS A 1 593 ? -23.484 -16.740 20.813 1.00 82.62 593 HIS A C 1
ATOM 4862 O O . HIS A 1 593 ? -23.101 -17.515 21.690 1.00 82.62 593 HIS A O 1
ATOM 4868 N N . HIS A 1 594 ? -22.957 -15.518 20.685 1.00 85.44 594 HIS A N 1
ATOM 4869 C CA . HIS A 1 594 ? -21.932 -15.012 21.601 1.00 85.44 594 HIS A CA 1
ATOM 4870 C C . HIS A 1 594 ? -22.447 -14.882 23.045 1.00 85.44 594 HIS A C 1
ATOM 4872 O O . HIS A 1 594 ? -21.687 -15.138 23.979 1.00 85.44 594 HIS A O 1
ATOM 4878 N N . LEU A 1 595 ? -23.727 -14.543 23.232 1.00 87.31 595 LEU A N 1
ATOM 4879 C CA . LEU A 1 595 ? -24.383 -14.491 24.540 1.00 87.31 595 LEU A CA 1
ATOM 4880 C C . LEU A 1 595 ? -24.462 -15.872 25.203 1.00 87.31 595 LEU A C 1
ATOM 4882 O O . LEU A 1 595 ? -24.094 -16.000 26.371 1.00 87.31 595 LEU A O 1
ATOM 4886 N N . ILE A 1 596 ? -24.865 -16.907 24.455 1.00 84.44 596 ILE A N 1
ATOM 4887 C CA . ILE A 1 596 ? -24.871 -18.299 24.943 1.00 84.44 596 ILE A CA 1
ATOM 4888 C C . ILE A 1 596 ? -23.459 -18.719 25.356 1.00 84.44 596 ILE A C 1
ATOM 4890 O O . ILE A 1 596 ? -23.267 -19.235 26.456 1.00 84.44 596 ILE A O 1
ATOM 4894 N N . CYS A 1 597 ? -22.456 -18.460 24.511 1.00 86.56 597 CYS A N 1
ATOM 4895 C CA . CYS A 1 597 ? -21.064 -18.781 24.826 1.00 86.56 597 CYS A CA 1
ATOM 4896 C C . CYS A 1 597 ? -20.587 -18.071 26.101 1.00 86.56 597 CYS A C 1
ATOM 4898 O O . CYS A 1 597 ? -19.946 -18.699 26.938 1.00 86.56 597 CYS A O 1
ATOM 4900 N N . LEU A 1 598 ? -20.913 -16.785 26.277 1.00 89.06 598 LEU A N 1
ATOM 4901 C CA . LEU A 1 598 ? -20.532 -16.021 27.465 1.00 89.06 598 LEU A CA 1
ATOM 4902 C C . LEU A 1 598 ? -21.134 -16.618 28.739 1.00 89.06 598 LEU A C 1
ATOM 4904 O O . LEU A 1 598 ? -20.396 -16.935 29.669 1.00 89.06 598 LEU A O 1
ATOM 4908 N N . PHE A 1 599 ? -22.455 -16.800 28.784 1.00 87.75 599 PHE A N 1
ATOM 4909 C CA . PHE A 1 599 ? -23.120 -17.334 29.975 1.00 87.75 599 PHE A CA 1
ATOM 4910 C C . PHE A 1 599 ? -22.767 -18.803 30.230 1.00 87.75 599 PHE A C 1
ATOM 4912 O O . PHE A 1 599 ? -22.668 -19.204 31.387 1.00 87.75 599 PHE A O 1
ATOM 4919 N N . GLY A 1 600 ? -22.476 -19.576 29.181 1.00 84.44 600 GLY A N 1
ATOM 4920 C CA . GLY A 1 600 ? -21.904 -20.914 29.307 1.00 84.44 600 GLY A CA 1
ATOM 4921 C C . GLY A 1 600 ? -20.559 -20.912 30.042 1.00 84.44 600 GLY A C 1
ATOM 4922 O O . GLY A 1 600 ? -20.380 -21.686 30.980 1.00 84.44 600 GLY A O 1
ATOM 4923 N N . GLU A 1 601 ? -19.633 -20.017 29.681 1.00 87.06 601 GLU A N 1
ATOM 4924 C CA . GLU A 1 601 ? -18.344 -19.899 30.382 1.00 87.06 601 GLU A CA 1
ATOM 4925 C C . GLU A 1 601 ? -18.482 -19.313 31.797 1.00 87.06 601 GLU A C 1
ATOM 4927 O O . GLU A 1 601 ? -17.782 -19.745 32.711 1.00 87.06 601 GLU A O 1
ATOM 4932 N N . LEU A 1 602 ? -19.406 -18.370 32.020 1.00 88.25 602 LEU A N 1
ATOM 4933 C CA . LEU A 1 602 ? -19.657 -17.804 33.355 1.00 88.25 602 LEU A CA 1
ATOM 4934 C C . LEU A 1 602 ? -20.202 -18.840 34.342 1.00 88.25 602 LEU A C 1
ATOM 4936 O O . LEU A 1 602 ? -19.863 -18.786 35.525 1.00 88.25 602 LEU A O 1
ATOM 4940 N N . ILE A 1 603 ? -21.019 -19.782 33.862 1.00 85.19 603 ILE A N 1
ATOM 4941 C CA . ILE A 1 603 ? -21.491 -20.917 34.663 1.00 85.19 603 ILE A CA 1
ATOM 4942 C C . ILE A 1 603 ? -20.321 -21.847 34.998 1.00 85.19 603 ILE A C 1
ATOM 4944 O O . ILE A 1 603 ? -20.186 -22.253 36.146 1.00 85.19 603 ILE A O 1
ATOM 4948 N N . ARG A 1 604 ? -19.440 -22.151 34.032 1.00 85.38 604 ARG A N 1
ATOM 4949 C CA . ARG A 1 604 ? -18.276 -23.028 34.270 1.00 85.38 604 ARG A CA 1
ATOM 4950 C C . ARG A 1 604 ? -17.282 -22.468 35.284 1.00 85.38 604 ARG A C 1
ATOM 4952 O O . ARG A 1 604 ? -16.629 -23.244 35.969 1.00 85.38 604 ARG A O 1
ATOM 4959 N N . HIS A 1 605 ? -17.155 -21.147 35.362 1.00 84.69 605 HIS A N 1
ATOM 4960 C CA . HIS A 1 605 ? -16.266 -20.466 36.304 1.00 84.69 605 HIS A CA 1
ATOM 4961 C C . HIS A 1 605 ? -16.954 -20.055 37.624 1.00 84.69 605 HIS A C 1
ATOM 4963 O O . HIS A 1 605 ? -16.396 -19.270 38.391 1.00 84.69 605 HIS A O 1
ATOM 4969 N N . ASP A 1 606 ? -18.163 -20.562 37.908 1.00 83.44 606 ASP A N 1
ATOM 4970 C CA . ASP A 1 606 ? -18.953 -20.246 39.110 1.00 83.44 606 ASP A CA 1
ATOM 4971 C C . ASP A 1 606 ? -19.180 -18.735 39.331 1.00 83.44 606 ASP A C 1
ATOM 4973 O O . ASP A 1 606 ? -19.334 -18.266 40.466 1.00 83.44 606 ASP A O 1
ATOM 4977 N N . CYS A 1 607 ? -19.180 -17.943 38.257 1.00 84.31 607 CYS A N 1
ATOM 4978 C CA . CYS A 1 607 ? -19.510 -16.518 38.297 1.00 84.31 607 CYS A CA 1
ATOM 4979 C C . CYS A 1 607 ? -21.024 -16.283 38.197 1.00 84.31 607 CYS A C 1
ATOM 4981 O O . CYS A 1 607 ? -21.500 -15.225 38.605 1.00 84.31 607 CYS A O 1
ATOM 4983 N N . PHE A 1 608 ? -21.773 -17.262 37.675 1.00 86.62 608 PHE A N 1
ATOM 4984 C CA . PHE A 1 608 ? -23.221 -17.199 37.491 1.00 86.62 608 PHE A CA 1
ATOM 4985 C C . PHE A 1 608 ? -23.895 -18.533 37.833 1.00 86.62 608 PHE A C 1
ATOM 4987 O O . PHE A 1 608 ? -23.495 -19.587 37.345 1.00 86.62 608 PHE A O 1
ATOM 4994 N N . SER A 1 609 ? -24.967 -18.487 38.625 1.00 85.31 609 SER A N 1
ATOM 4995 C CA . SER A 1 609 ? -25.777 -19.659 38.968 1.00 85.31 609 SER A CA 1
ATOM 4996 C C . SER A 1 609 ? -27.073 -19.684 38.164 1.00 85.31 609 SER A C 1
ATOM 4998 O O . SER A 1 609 ? -27.977 -18.872 38.380 1.00 85.31 609 SER A O 1
ATOM 5000 N N . HIS A 1 610 ? -27.189 -20.665 37.271 1.00 79.25 610 HIS A N 1
ATOM 5001 C CA . HIS A 1 610 ? -28.398 -20.889 36.481 1.00 79.25 610 HIS A CA 1
ATOM 5002 C C . HIS A 1 610 ? -29.621 -21.194 37.366 1.00 79.25 610 HIS A C 1
ATOM 5004 O O . HIS A 1 610 ? -30.677 -20.586 37.205 1.00 79.25 610 HIS A O 1
ATOM 5010 N N . SER A 1 611 ? -29.480 -22.079 38.359 1.00 78.69 611 SER A N 1
ATOM 5011 C CA . SER A 1 611 ? -30.583 -22.513 39.233 1.00 78.69 611 SER A CA 1
ATOM 5012 C C . SER A 1 611 ? -31.206 -21.361 40.026 1.00 78.69 611 SER A C 1
ATOM 5014 O O . SER A 1 611 ? -32.426 -21.298 40.201 1.00 78.69 611 SER A O 1
ATOM 5016 N N . MET A 1 612 ? -30.376 -20.414 40.466 1.00 80.44 612 MET A N 1
ATOM 5017 C CA . MET A 1 612 ? -30.830 -19.211 41.166 1.00 80.44 612 MET A CA 1
ATOM 5018 C C . MET A 1 612 ? -31.568 -18.251 40.224 1.00 80.44 612 MET A C 1
ATOM 5020 O O . MET A 1 612 ? -32.522 -17.598 40.645 1.00 80.44 612 MET A O 1
ATOM 5024 N N . TYR A 1 613 ? -31.163 -18.176 38.950 1.00 78.94 613 TYR A N 1
ATOM 5025 C CA . TYR A 1 613 ? -31.835 -17.341 37.947 1.00 78.94 613 TYR A CA 1
ATOM 5026 C C . TYR A 1 613 ? -33.238 -17.846 37.646 1.00 78.94 613 TYR A C 1
ATOM 5028 O O . TYR A 1 613 ? -34.197 -17.086 37.764 1.00 78.94 613 TYR A O 1
ATOM 5036 N N . ILE A 1 614 ? -33.368 -19.149 37.386 1.00 77.44 614 ILE A N 1
ATOM 5037 C CA . ILE A 1 614 ? -34.667 -19.807 37.212 1.00 77.44 614 ILE A CA 1
ATOM 5038 C C . ILE A 1 614 ? -35.575 -19.560 38.418 1.00 77.44 614 ILE A C 1
ATOM 5040 O O . ILE A 1 614 ? -36.714 -19.127 38.259 1.00 77.44 614 ILE A O 1
ATOM 5044 N N . SER A 1 615 ? -35.062 -19.778 39.631 1.00 77.88 615 SER A N 1
ATOM 5045 C CA . SER A 1 615 ? -35.848 -19.606 40.860 1.00 77.88 615 SER A CA 1
ATOM 5046 C C . SER A 1 615 ? -36.346 -18.165 41.037 1.00 77.88 615 SER A C 1
ATOM 5048 O O . SER A 1 615 ? -37.477 -17.950 41.470 1.00 77.88 615 SER A O 1
ATOM 5050 N N . SER A 1 616 ? -35.530 -17.176 40.655 1.00 78.25 616 SER A N 1
ATOM 5051 C CA . SER A 1 616 ? -35.888 -15.751 40.672 1.00 78.25 616 SER A CA 1
ATOM 5052 C C . SER A 1 616 ? -36.932 -15.383 39.609 1.00 78.25 616 SER A C 1
ATOM 5054 O O . SER A 1 616 ? -37.838 -14.592 39.867 1.00 78.25 616 SER A O 1
ATOM 5056 N N . LEU A 1 617 ? -36.853 -15.971 38.413 1.00 73.44 617 LEU A N 1
ATOM 5057 C CA . LEU A 1 617 ? -37.863 -15.768 37.369 1.00 73.44 617 LEU A CA 1
ATOM 5058 C C . LEU A 1 617 ? -39.224 -16.343 37.780 1.00 73.44 617 LEU A C 1
ATOM 5060 O O . LEU A 1 617 ? -40.248 -15.684 37.597 1.00 73.44 617 LEU A O 1
ATOM 5064 N N . ILE A 1 618 ? -39.223 -17.537 38.383 1.00 73.94 618 ILE A N 1
ATOM 5065 C CA . ILE A 1 618 ? -40.434 -18.192 38.894 1.00 73.94 618 ILE A CA 1
ATOM 5066 C C . ILE A 1 618 ? -41.060 -17.354 40.016 1.00 73.94 618 ILE A C 1
ATOM 5068 O O . ILE A 1 618 ? -42.267 -17.114 40.000 1.00 73.94 618 ILE A O 1
ATOM 5072 N N . SER A 1 619 ? -40.256 -16.860 40.965 1.00 76.19 619 SER A N 1
ATOM 5073 C CA . SER A 1 619 ? -40.762 -16.065 42.093 1.00 76.19 619 SER A CA 1
ATOM 5074 C C . SER A 1 619 ? -41.316 -14.696 41.680 1.00 76.19 619 SER A C 1
ATOM 5076 O O . SER A 1 619 ? -42.223 -14.187 42.335 1.00 76.19 619 SER A O 1
ATOM 5078 N N . ARG A 1 620 ? -40.830 -14.117 40.573 1.00 71.06 620 ARG A N 1
ATOM 5079 C CA . ARG A 1 620 ? -41.341 -12.860 39.996 1.00 71.06 620 ARG A CA 1
ATOM 5080 C C . ARG A 1 620 ? -42.658 -13.015 39.232 1.00 71.06 620 ARG A C 1
ATOM 5082 O O . ARG A 1 620 ? -43.230 -12.008 38.825 1.00 71.06 620 ARG A O 1
ATOM 5089 N N . GLY A 1 621 ? -43.149 -14.240 39.030 1.00 58.97 621 GLY A N 1
ATOM 5090 C CA . GLY A 1 621 ? -44.437 -14.477 38.378 1.00 58.97 621 GLY A CA 1
ATOM 5091 C C . GLY A 1 621 ? -44.487 -14.020 36.918 1.00 58.97 621 GLY A C 1
ATOM 5092 O O . GLY A 1 621 ? -45.571 -13.716 36.418 1.00 58.97 621 GLY A O 1
ATOM 5093 N N . ILE A 1 622 ? -43.337 -13.967 36.228 1.00 56.19 622 ILE A N 1
ATOM 5094 C CA . ILE A 1 622 ? -43.289 -13.749 34.777 1.00 56.19 622 ILE A CA 1
ATOM 5095 C C . ILE A 1 622 ? -43.969 -14.963 34.139 1.00 56.19 622 ILE A C 1
ATOM 5097 O O . ILE A 1 622 ? -43.386 -16.041 34.029 1.00 56.19 622 ILE A O 1
ATOM 5101 N N . ARG A 1 623 ? -45.256 -14.806 33.821 1.00 43.56 623 ARG A N 1
ATOM 5102 C CA . ARG A 1 623 ? -46.096 -15.856 33.253 1.00 43.56 623 ARG A CA 1
ATOM 5103 C C . ARG A 1 623 ? -45.473 -16.355 31.952 1.00 43.56 623 ARG A C 1
ATOM 5105 O O . ARG A 1 623 ? -45.187 -15.592 31.036 1.00 43.56 623 ARG A O 1
ATOM 5112 N N . THR A 1 624 ? -45.270 -17.661 31.928 1.00 41.28 624 THR A N 1
ATOM 5113 C CA . THR A 1 624 ? -44.832 -18.496 30.817 1.00 41.28 624 THR A CA 1
ATOM 5114 C C . THR A 1 624 ? -45.843 -18.470 29.667 1.00 41.28 624 THR A C 1
ATOM 5116 O O . THR A 1 624 ? -46.558 -19.449 29.460 1.00 41.28 624 THR A O 1
ATOM 5119 N N . ASP A 1 625 ? -45.904 -17.391 28.894 1.00 37.94 625 ASP A N 1
ATOM 5120 C CA . ASP A 1 625 ? -46.437 -17.494 27.536 1.00 37.94 625 ASP A CA 1
ATOM 5121 C C . ASP A 1 625 ? -45.293 -18.005 26.660 1.00 37.94 625 ASP A C 1
ATOM 5123 O O . ASP A 1 625 ? -44.495 -17.254 26.103 1.00 37.94 625 ASP A O 1
ATOM 5127 N N . ILE A 1 626 ? -45.205 -19.335 26.574 1.00 43.12 626 ILE A N 1
ATOM 5128 C CA . ILE A 1 626 ? -44.237 -20.107 25.767 1.00 43.12 626 ILE A CA 1
ATOM 5129 C C . ILE A 1 626 ? -44.328 -19.734 24.264 1.00 43.12 626 ILE A C 1
ATOM 5131 O O . ILE A 1 626 ? -43.511 -20.151 23.453 1.00 43.12 626 ILE A O 1
ATOM 5135 N N . THR A 1 627 ? -45.296 -18.897 23.890 1.00 36.22 627 THR A N 1
ATOM 5136 C CA . THR A 1 627 ? -45.581 -18.435 22.531 1.00 36.22 627 THR A CA 1
ATOM 5137 C C . THR A 1 627 ? -45.153 -16.994 22.238 1.00 36.22 627 THR A C 1
ATOM 5139 O O . THR A 1 627 ? -45.322 -16.554 21.103 1.00 36.22 627 THR A O 1
ATOM 5142 N N . SER A 1 628 ? -44.612 -16.234 23.199 1.00 38.84 628 SER A N 1
ATOM 5143 C CA . SER A 1 628 ? -44.081 -14.890 22.924 1.00 38.84 628 SER A CA 1
ATOM 5144 C C . SER A 1 628 ? -42.562 -14.853 23.073 1.00 38.84 628 SER A C 1
ATOM 5146 O O . SER A 1 628 ? -42.035 -14.939 24.179 1.00 38.84 628 SER A O 1
ATOM 5148 N N . HIS A 1 629 ? -41.879 -14.679 21.941 1.00 46.75 629 HIS A N 1
ATOM 5149 C CA . HIS A 1 629 ? -40.434 -14.500 21.742 1.00 46.75 629 HIS A CA 1
ATOM 5150 C C . HIS A 1 629 ? -39.839 -13.242 22.428 1.00 46.75 629 HIS A C 1
ATOM 5152 O O . HIS A 1 629 ? -39.067 -12.504 21.821 1.00 46.75 629 HIS A O 1
ATOM 5158 N N . SER A 1 630 ? -40.227 -12.925 23.666 1.00 44.84 630 SER A N 1
ATOM 5159 C CA . SER A 1 630 ? -39.982 -11.614 24.283 1.00 44.84 630 SER A CA 1
ATOM 5160 C C . SER A 1 630 ? -38.973 -11.604 25.433 1.00 44.84 630 SER A C 1
ATOM 5162 O O . SER A 1 630 ? -38.684 -10.520 25.934 1.00 44.84 630 SER A O 1
ATOM 5164 N N . ASN A 1 631 ? -38.400 -12.744 25.854 1.00 52.97 631 ASN A N 1
ATOM 5165 C CA . ASN A 1 631 ? -37.435 -12.759 26.964 1.00 52.97 631 ASN A CA 1
ATOM 5166 C C . ASN A 1 631 ? -36.159 -13.587 26.660 1.00 52.97 631 ASN A C 1
ATOM 5168 O O . ASN A 1 631 ? -36.231 -14.819 26.605 1.00 52.97 631 ASN A O 1
ATOM 5172 N N . PRO A 1 632 ? -34.981 -12.949 26.498 1.00 49.81 632 PRO A N 1
ATOM 5173 C CA . PRO A 1 632 ? -33.729 -13.601 26.115 1.00 49.81 632 PRO A CA 1
ATOM 5174 C C . PRO A 1 632 ? -33.224 -14.534 27.215 1.00 49.81 632 PRO A C 1
ATOM 5176 O O . PRO A 1 632 ? -32.589 -15.542 26.911 1.00 49.81 632 PRO A O 1
ATOM 5179 N N . GLY A 1 633 ? -33.592 -14.276 28.477 1.00 51.53 633 GLY A N 1
ATOM 5180 C CA . GLY A 1 633 ? -33.344 -15.188 29.587 1.00 51.53 633 GLY A CA 1
ATOM 5181 C C . GLY A 1 633 ? -33.897 -16.590 29.321 1.00 51.53 633 GLY A C 1
ATOM 5182 O O . GLY A 1 633 ? -33.175 -17.563 29.486 1.00 51.53 633 GLY A O 1
ATOM 5183 N N . MET A 1 634 ? -35.131 -16.711 28.819 1.00 51.28 634 MET A N 1
ATOM 5184 C CA . MET A 1 634 ? -35.788 -18.002 28.532 1.00 51.28 634 MET A CA 1
ATOM 5185 C C . MET A 1 634 ? -35.175 -18.762 27.350 1.00 51.28 634 MET A C 1
ATOM 5187 O O . MET A 1 634 ? -35.132 -19.990 27.350 1.00 51.28 634 MET A O 1
ATOM 5191 N N . LEU A 1 635 ? -34.634 -18.049 26.369 1.00 50.69 635 LEU A N 1
ATOM 5192 C CA . LEU A 1 635 ? -33.955 -18.652 25.223 1.00 50.69 635 LEU A CA 1
ATOM 5193 C C . LEU A 1 635 ? -32.545 -19.145 25.553 1.00 50.69 635 LEU A C 1
ATOM 5195 O O . LEU A 1 635 ? -32.111 -20.173 25.029 1.00 50.69 635 LEU A O 1
ATOM 5199 N N . ILE A 1 636 ? -31.853 -18.457 26.464 1.00 51.00 636 ILE A N 1
ATOM 5200 C CA . ILE A 1 636 ? -30.623 -18.954 27.093 1.00 51.00 636 ILE A CA 1
ATOM 5201 C C . ILE A 1 636 ? -30.942 -20.200 27.929 1.00 51.00 636 ILE A C 1
ATOM 5203 O O . ILE A 1 636 ? -30.177 -21.156 27.893 1.00 51.00 636 ILE A O 1
ATOM 5207 N N . ILE A 1 637 ? -32.084 -20.235 28.624 1.00 50.34 637 ILE A N 1
ATOM 5208 C CA . ILE A 1 637 ? -32.511 -21.369 29.463 1.00 50.34 637 ILE A CA 1
ATOM 5209 C C . ILE A 1 637 ? -32.686 -22.663 28.650 1.00 50.34 637 ILE A C 1
ATOM 5211 O O . ILE A 1 637 ? -32.214 -23.713 29.082 1.00 50.34 637 ILE A O 1
ATOM 5215 N N . PHE A 1 638 ? -33.298 -22.605 27.461 1.00 50.09 638 PHE A N 1
ATOM 5216 C CA . PHE A 1 638 ? -33.444 -23.790 26.603 1.00 50.09 638 PHE A CA 1
ATOM 5217 C C . PHE A 1 638 ? -32.141 -24.171 25.885 1.00 50.09 638 PHE A C 1
ATOM 5219 O O . PHE A 1 638 ? -31.753 -25.339 25.892 1.00 50.09 638 PHE A O 1
ATOM 5226 N N . ASN A 1 639 ? -31.422 -23.198 25.315 1.00 50.47 639 ASN A N 1
ATOM 5227 C CA . ASN A 1 639 ? -30.238 -23.493 24.506 1.00 50.47 639 ASN A CA 1
ATOM 5228 C C . ASN A 1 639 ? -28.991 -23.819 25.341 1.00 50.47 639 ASN A C 1
ATOM 5230 O O . ASN A 1 639 ? -28.196 -24.657 24.925 1.00 50.47 639 ASN A O 1
ATOM 5234 N N . CYS A 1 640 ? -28.808 -23.238 26.534 1.00 47.91 640 CYS A N 1
ATOM 5235 C CA . CYS A 1 640 ? -27.681 -23.597 27.402 1.00 47.91 640 CYS A CA 1
ATOM 5236 C C . CYS A 1 640 ? -27.783 -25.036 27.910 1.00 47.91 640 CYS A C 1
ATOM 5238 O O . CYS A 1 640 ? -26.748 -25.659 28.108 1.00 47.91 640 CYS A O 1
ATOM 5240 N N . PHE A 1 641 ? -28.983 -25.598 28.089 1.00 44.53 641 PHE A N 1
ATOM 5241 C CA . PHE A 1 641 ? -29.126 -26.993 28.515 1.00 44.53 641 PHE A CA 1
ATOM 5242 C C . PHE A 1 641 ? -28.684 -27.975 27.414 1.00 44.53 641 PHE A C 1
ATOM 5244 O O . PHE A 1 641 ? -27.988 -28.948 27.704 1.00 44.53 641 PHE A O 1
ATOM 5251 N N . GLU A 1 642 ? -28.993 -27.691 26.143 1.00 43.62 642 GLU A N 1
ATOM 5252 C CA . GLU A 1 642 ? -28.450 -28.463 25.015 1.00 43.62 642 GLU A CA 1
ATOM 5253 C C . GLU A 1 642 ? -26.946 -28.220 24.811 1.00 43.62 642 GLU A C 1
ATOM 5255 O O . GLU A 1 642 ? -26.191 -29.167 24.594 1.00 43.62 642 GLU A O 1
ATOM 5260 N N . PHE A 1 643 ? -26.471 -26.979 24.953 1.00 44.22 643 PHE A N 1
ATOM 5261 C CA . PHE A 1 643 ? -25.065 -26.621 24.725 1.00 44.22 643 PHE A CA 1
ATOM 5262 C C . PHE A 1 643 ? -24.122 -27.107 25.843 1.00 44.22 643 PHE A C 1
ATOM 5264 O O . PHE A 1 643 ? -22.997 -27.532 25.570 1.00 44.22 643 PHE A O 1
ATOM 5271 N N . ILE A 1 644 ? -24.572 -27.102 27.105 1.00 43.84 644 ILE A N 1
ATOM 5272 C CA . ILE A 1 644 ? -23.829 -27.660 28.247 1.00 43.84 644 ILE A CA 1
ATOM 5273 C C . ILE A 1 644 ? -23.718 -29.183 28.105 1.00 43.84 644 ILE A C 1
ATOM 5275 O O . ILE A 1 644 ? -22.625 -29.713 28.310 1.00 43.84 644 ILE A O 1
ATOM 5279 N N . ASN A 1 645 ? -24.782 -29.872 27.670 1.00 38.56 645 ASN A N 1
ATOM 5280 C CA . ASN A 1 645 ? -24.742 -31.312 27.379 1.00 38.56 645 ASN A CA 1
ATOM 5281 C C . ASN A 1 645 ? -23.870 -31.647 26.156 1.00 38.56 645 ASN A C 1
ATOM 5283 O O . ASN A 1 645 ? -23.185 -32.665 26.151 1.00 38.56 645 ASN A O 1
ATOM 5287 N N . PHE A 1 646 ? -23.831 -30.788 25.134 1.00 37.09 646 PHE A N 1
ATOM 5288 C CA . PHE A 1 646 ? -23.009 -31.022 23.942 1.00 37.09 646 PHE A CA 1
ATOM 5289 C C . PHE A 1 646 ? -21.501 -30.848 24.198 1.00 37.09 646 PHE A C 1
ATOM 5291 O O . PHE A 1 646 ? -20.688 -31.523 23.567 1.00 37.09 646 PHE A O 1
ATOM 5298 N N . ILE A 1 647 ? -21.108 -29.972 25.132 1.00 39.19 647 ILE A N 1
ATOM 5299 C CA . ILE A 1 647 ? -19.691 -29.721 25.459 1.00 39.19 647 ILE A CA 1
ATOM 5300 C C . ILE A 1 647 ? -19.173 -30.627 26.585 1.00 39.19 647 ILE A C 1
ATOM 5302 O O . ILE A 1 647 ? -17.997 -30.962 26.585 1.00 39.19 647 ILE A O 1
ATOM 5306 N N . THR A 1 648 ? -20.017 -31.099 27.507 1.00 34.44 648 THR A N 1
ATOM 5307 C CA . THR A 1 648 ? -19.581 -32.079 28.528 1.00 34.44 648 THR A CA 1
ATOM 5308 C C . THR A 1 648 ? -19.311 -33.482 27.965 1.00 34.44 648 THR A C 1
ATOM 5310 O O . THR A 1 648 ? -18.732 -34.310 28.662 1.00 34.44 648 THR A O 1
ATOM 5313 N N . ILE A 1 649 ? -19.671 -33.746 26.702 1.00 31.30 649 ILE A N 1
ATOM 5314 C CA . ILE A 1 649 ? -19.481 -35.038 26.016 1.00 31.30 649 ILE A CA 1
ATOM 5315 C C . ILE A 1 649 ? -18.243 -35.045 25.078 1.00 31.30 649 ILE A C 1
ATOM 5317 O O . ILE A 1 649 ? -17.967 -36.063 24.443 1.00 31.30 649 ILE A O 1
ATOM 5321 N N . LYS A 1 650 ? -17.442 -33.967 24.998 1.00 26.86 650 LYS A N 1
ATOM 5322 C CA . LYS A 1 650 ? -16.220 -33.930 24.166 1.00 26.86 650 LYS A CA 1
ATOM 5323 C C . LYS A 1 650 ? -14.946 -33.547 24.900 1.00 26.86 650 LYS A C 1
ATOM 5325 O O . LYS A 1 650 ? -14.927 -32.460 25.513 1.00 26.86 650 LYS A O 1
#

Secondary structure (DSSP, 8-state):
----------------S-TT--STT-----TT-GGG---HHHHHH------TTT-STTTTS-THHHHHHHHHTT-SS-GGGHHHHIIIIIHHHHHHHHHHHHHHHS---GGGTTTT-----TTT-PPP-EE---TTTHHHHHHHHHHHHHSS--HHHHH-TTT---PEE----SSSHHHHHHHHTT--HHHHHHHHHHHHHHHHHH-GGGG-SS--S------HHHHHHHHHHHHHHHHHHHHHHHHS----------SPPPPHHHHHHHHHHHHHHHHHHHHTT-S-HHHHHHHHHHHHHHPPTT-HHHHHHHHHHHHHHHHHHTT-HHHHHHHHHHHHHHHHIIIIIHHHHHHHHHHHS---THHHHHHHHHHHHHHHHHHHHHHHHHHHHHH-GGGGS-B--S-GGG--B-GGGG-SS-GGGSPPPTTHHHHTTSHHHHHHHHHHHHHHHHHHHHHHHTTT-----S-HHHHHHHHHHHHHHHHHHHHHHHHHHS-TTTS-TTHHHHHHHHTS----HHHHHHHHHHHHH-TTS--THHHHHHHHHHHHHHHHHHHH-TT---SS-TTHHHHHHHHHHTS---TTSHHHHHHHHHHHHHHHTTS--HHHHHHHHHHTT----TT----HHHHHHHHHHHHHHHHTT-

pLDDT: mean 73.27, std 17.07, range [25.09, 95.19]

Foldseek 3Di:
DDDDDDDDDPDPPPPDDDDPDDPPPDDDDDPPDPQPPPDPCCVVPNDDPPPVVCPDPCNVPDCVVVVVVVVCVPPPDDPPCPVVCCVPPVVVVVVVVVVVVVVVPPPPPPCVVVVPDPDDPCVVDPQQQADADDPVCLVVLQLVVLLVQQDPDDPVLVRDCVNPVRHHRQDDDPALVLLLSCLVNVHPLVSSVVVVVSNLVCVVVVCCPVPPVPDPPDDDPPDSQAVVQRRLLVQLVVLLVLLLVVPPDDDDDDDDDDDDDDDPVSSVSSNVSSLVNVVVCVVVVSHDPVVVLVSLLVQLVPDDLPSVVSLVVSLVVCLVCLVVLLVDLQSLLSLLLSLLNNQCSLPPVVVVVVVVVPVVDDDDPVVVVVVVVSVVSCVVSQQSSLVSNLSNLQRPLVSQAAADPVDVVSPGGGSQVSHPDQSLPGDHRPVQQVVDVGPVVSSVSSVVSVVVRVVRNVCVVLLVDPDPPPDPVVSVLVVLLSVLLVLLLCLVVQLVPDDPPDDDSLCSSLCSLPVPDDDDVLSSLLSLLCSQLDPVDDDLCSLVSSLVSLLVVQVVVCVVPVVPPDPAAPCAVSVLCCQAPPQDLDPPDSSLVSNLSNVLSNVVSVNYDLVVSVVVCVVVCPDPPVPDSGGSNVVSVVVNVVVVVVVVVD

InterPro domains:
  IPR019035 Mediator complex, subunit Med12 [PF09497] (144-197)
  IPR019035 Mediator complex, subunit Med12 [SM01281] (137-197)
  IPR021990 Mediator complex, subunit Med12, LCEWAV-domain [PF12145] (365-621)